Protein AF-A0A0U5GPT9-F1 (afdb_monomer_lite)

Sequence (480 aa):
MENLPDFLHPASKIPPTWAAVLAIIGFAVYRLLQIGRRDPRMPKGPPTVPILGNFHQIPSSGLYAKFRDWAAEYGPVFSLKFGPTNIIVLCDRKAVHALLDKKGAIYSIFSSKKQSMWIISRTRLCLTECRCLYRATVLLDDLLSNPGGFFNHVRRYTASSASVLAFGHRGPTFDSFWGHVVYDVMDRWTEAMEAGANPPVDEYPILKLIPKRFAYWKRRAIAAGEVFDTMWGKARRIVNERRASGIRRECITDNMLDEYNRKGWPMPQHAFNNLIGARYKSSVIDTRVDVSQNDQVTSWTHDTIRHFGRLDGAANVAGIAMGEGATTCETMTAESWDRMMDVNLKGVMLCMRAQLPHLPRPGGAIVNVSSTSGLRGLPHNAAYSASKFGVISLSESAAGEFGPLGVRINSLLPGPIDTAIFRDGEARGHFDSNALTKDTCLRRMGQAKEVAKVLCFLLSDDASYVTGAHWTVDGGYSAC

Organism: Aspergillus calidoustus (NCBI:txid454130)

InterPro domains:
  IPR001128 Cytochrome P450 [PF00067] (43-106)
  IPR002347 Short-chain dehydrogenase/reductase SDR [PF13561] (279-478)
  IPR002347 Short-chain dehydrogenase/reductase SDR [PR00080] (309-320)
  IPR002347 Short-chain dehydrogenase/reductase SDR [PR00080] (364-372)
  IPR002347 Short-chain dehydrogenase/reductase SDR [PR00080] (384-403)
  IPR002347 Short-chain dehydrogenase/reductase SDR [PR00081] (309-320)
  IPR002347 Short-chain dehydrogenase/reductase SDR [PR00081] (358-374)
  IPR002347 Short-chain dehydrogenase/reductase SDR [PR00081] (384-403)
  IPR002347 Short-chain dehydrogenase/reductase SDR [PR00081] (405-422)
  IPR002347 Short-chain dehydrogenase/reductase SDR [PR00081] (441-461)
  IPR020904 Short-chain dehydrogenase/reductase, conserved site [PS00061] (371-399)
  IPR036291 NAD(P)-binding domain superfamily [SSF51735] (281-479)
  IPR036396 Cytochrome P450 superfamily [G3DSA:1.10.630.10] (34-272)
  IPR036396 Cytochrome P450 superfamily [SSF48264] (43-264)

Structure (mmCIF, N/CA/C/O backbone):
data_AF-A0A0U5GPT9-F1
#
_entry.id   AF-A0A0U5GPT9-F1
#
loop_
_atom_site.group_PDB
_atom_site.id
_atom_site.type_symbol
_atom_site.label_atom_id
_atom_site.label_alt_id
_atom_site.label_comp_id
_atom_site.label_asym_id
_atom_site.label_entity_id
_atom_site.label_seq_id
_atom_site.pdbx_PDB_ins_code
_atom_site.Cartn_x
_atom_site.Cartn_y
_atom_site.Cartn_z
_atom_site.occupancy
_atom_site.B_iso_or_equiv
_atom_site.auth_seq_id
_atom_site.auth_comp_id
_atom_site.auth_asym_id
_atom_site.auth_atom_id
_atom_site.pdbx_PDB_model_num
ATOM 1 N N . MET A 1 1 ? -48.938 78.230 -57.110 1.00 40.09 1 MET A N 1
ATOM 2 C CA . MET A 1 1 ? -49.406 77.207 -58.064 1.00 40.09 1 MET A CA 1
ATOM 3 C C . MET A 1 1 ? -48.686 75.926 -57.690 1.00 40.09 1 MET A C 1
ATOM 5 O O . MET A 1 1 ? -47.478 75.870 -57.843 1.00 40.09 1 MET A O 1
ATOM 9 N N . GLU A 1 2 ? -49.277 75.173 -56.761 1.00 41.75 2 GLU A N 1
ATOM 10 C CA . GLU A 1 2 ? -50.167 74.017 -57.031 1.00 41.75 2 GLU A CA 1
ATOM 11 C C . GLU A 1 2 ? -49.326 72.744 -57.220 1.00 41.75 2 GLU A C 1
ATOM 13 O O . GLU A 1 2 ? -48.511 72.663 -58.126 1.00 41.75 2 GLU A O 1
ATOM 18 N N . ASN A 1 3 ? -49.291 71.887 -56.194 1.00 40.00 3 ASN A N 1
ATOM 19 C CA . ASN A 1 3 ? -50.099 70.660 -56.066 1.00 40.00 3 ASN A CA 1
ATOM 20 C C . ASN A 1 3 ? -49.558 69.509 -56.935 1.00 40.00 3 ASN A C 1
ATOM 22 O O . ASN A 1 3 ? -49.753 69.513 -58.141 1.00 40.00 3 ASN A O 1
ATOM 26 N N . LEU A 1 4 ? -48.951 68.480 -56.333 1.00 40.19 4 LEU A N 1
ATOM 27 C CA . LEU A 1 4 ? -49.621 67.221 -55.956 1.00 40.19 4 LEU A CA 1
ATOM 28 C C . LEU A 1 4 ? -48.607 66.234 -55.320 1.00 40.19 4 LEU A C 1
ATOM 30 O O . LEU A 1 4 ? -47.409 66.359 -55.566 1.00 40.19 4 LEU A O 1
ATOM 34 N N . PRO A 1 5 ? -49.060 65.286 -54.473 1.00 47.62 5 PRO A N 1
ATOM 35 C CA . PRO A 1 5 ? -48.209 64.456 -53.625 1.00 47.62 5 PRO A CA 1
ATOM 36 C C . PRO A 1 5 ? -47.924 63.076 -54.240 1.00 47.62 5 PRO A C 1
ATOM 38 O O . PRO A 1 5 ? -48.846 62.366 -54.641 1.00 47.62 5 PRO A O 1
ATOM 41 N N . ASP A 1 6 ? -46.660 62.653 -54.217 1.00 41.06 6 ASP A N 1
ATOM 42 C CA . ASP A 1 6 ? -46.269 61.279 -54.541 1.00 41.06 6 ASP A CA 1
ATOM 43 C C . ASP A 1 6 ? -46.538 60.342 -53.354 1.00 41.06 6 ASP A C 1
ATOM 45 O O . ASP A 1 6 ? -45.805 60.293 -52.362 1.00 41.06 6 ASP A O 1
ATOM 49 N N . PHE A 1 7 ? -47.609 59.559 -53.479 1.00 45.62 7 PHE A N 1
ATOM 50 C CA . PHE A 1 7 ? -47.872 58.363 -52.681 1.00 45.62 7 PHE A CA 1
ATOM 51 C C . PHE A 1 7 ? -46.963 57.214 -53.144 1.00 45.62 7 PHE A C 1
ATOM 53 O O . PHE A 1 7 ? -47.388 56.309 -53.856 1.00 45.62 7 PHE A O 1
ATOM 60 N N . LEU A 1 8 ? -45.713 57.209 -52.688 1.00 45.06 8 LEU A N 1
ATOM 61 C CA . LEU A 1 8 ? -44.893 55.998 -52.618 1.00 45.06 8 LEU A CA 1
ATOM 62 C C . LEU A 1 8 ? -44.145 55.996 -51.283 1.00 45.06 8 LEU A C 1
ATOM 64 O O . LEU A 1 8 ? -43.039 56.513 -51.167 1.00 45.06 8 LEU A O 1
ATOM 68 N N . HIS A 1 9 ? -44.762 55.408 -50.253 1.00 46.00 9 HIS A N 1
ATOM 69 C CA . HIS A 1 9 ? -44.060 55.056 -49.021 1.00 46.00 9 HIS A CA 1
ATOM 70 C C . HIS A 1 9 ? -42.995 53.991 -49.334 1.00 46.00 9 HIS A C 1
ATOM 72 O O . HIS A 1 9 ? -43.353 52.871 -49.709 1.00 46.00 9 HIS A O 1
ATOM 78 N N . PRO A 1 10 ? -41.695 54.273 -49.140 1.00 46.78 10 PRO A N 1
ATOM 79 C CA . PRO A 1 10 ? -40.687 53.231 -49.118 1.00 46.78 10 PRO A CA 1
ATOM 80 C C . PRO A 1 10 ? -40.814 52.462 -47.800 1.00 46.78 10 PRO A C 1
ATOM 82 O O . PRO A 1 10 ? -41.019 53.058 -46.740 1.00 46.78 10 PRO A O 1
ATOM 85 N N . ALA A 1 11 ? -40.695 51.135 -47.883 1.00 50.78 11 ALA A N 1
ATOM 86 C CA . ALA A 1 11 ? -40.734 50.195 -46.768 1.00 50.78 11 ALA A CA 1
ATOM 87 C C . ALA A 1 11 ? -40.092 50.764 -45.489 1.00 50.78 11 ALA A C 1
ATOM 89 O O . ALA A 1 11 ? -38.930 51.181 -45.486 1.00 50.78 11 ALA A O 1
ATOM 90 N N . SER A 1 12 ? -40.871 50.784 -44.405 1.00 56.69 12 SER A N 1
ATOM 91 C CA . SER A 1 12 ? -40.465 51.275 -43.092 1.00 56.69 12 SER A CA 1
ATOM 92 C C . SER A 1 12 ? -39.146 50.633 -42.661 1.00 56.69 12 SER A C 1
ATOM 94 O O . SER A 1 12 ? -39.087 49.438 -42.360 1.00 56.69 12 SER A O 1
ATOM 96 N N . LYS A 1 13 ? -38.082 51.438 -42.629 1.00 62.25 13 LYS A N 1
ATOM 97 C CA . LYS A 1 13 ? -36.787 51.059 -42.064 1.00 62.25 13 LYS A CA 1
ATOM 98 C C . LYS A 1 13 ? -37.000 50.729 -40.586 1.00 62.25 13 LYS A C 1
ATOM 100 O O . LYS A 1 13 ? -37.430 51.587 -39.819 1.00 62.25 13 LYS A O 1
ATOM 105 N N . ILE A 1 14 ? -36.729 49.482 -40.205 1.00 61.19 14 ILE A N 1
ATOM 106 C CA . ILE A 1 14 ? -36.789 49.022 -38.813 1.00 61.19 14 ILE A CA 1
ATOM 107 C C . ILE A 1 14 ? -35.917 49.968 -37.965 1.00 61.19 14 ILE A C 1
ATOM 109 O O . ILE A 1 14 ? -34.760 50.194 -38.333 1.00 61.19 14 ILE A O 1
ATOM 113 N N . PRO A 1 15 ? -36.430 50.537 -36.857 1.00 68.81 15 PRO A N 1
ATOM 114 C CA . PRO A 1 15 ? -35.651 51.433 -36.012 1.00 68.81 15 PRO A CA 1
ATOM 115 C C . PRO A 1 15 ? -34.369 50.738 -35.520 1.00 68.81 15 PRO A C 1
ATOM 117 O O . PRO A 1 15 ? -34.419 49.552 -35.180 1.00 68.81 15 PRO A O 1
ATOM 120 N N . PRO A 1 16 ? -33.225 51.438 -35.426 1.00 65.81 16 PRO A N 1
ATOM 121 C CA . PRO A 1 16 ? -31.938 50.832 -35.066 1.00 65.81 16 PRO A CA 1
ATOM 122 C C . PRO A 1 16 ? -31.955 50.122 -33.698 1.00 65.81 16 PRO A C 1
ATOM 124 O O . PRO A 1 16 ? -31.212 49.166 -33.485 1.00 65.81 16 PRO A O 1
ATOM 127 N N . THR A 1 17 ? -32.858 50.518 -32.798 1.00 69.75 17 THR A N 1
ATOM 128 C CA . THR A 1 17 ? -33.110 49.851 -31.511 1.00 69.75 17 THR A CA 1
ATOM 129 C C . THR A 1 17 ? -33.722 48.457 -31.675 1.00 69.75 17 THR A C 1
ATOM 131 O O . THR A 1 17 ? -33.280 47.513 -31.024 1.00 69.75 17 THR A O 1
ATOM 134 N N . TRP A 1 18 ? -34.678 48.285 -32.591 1.00 69.75 18 TRP A N 1
ATOM 135 C CA . TRP A 1 18 ? -35.274 46.984 -32.908 1.00 69.75 18 TRP A CA 1
ATOM 136 C C . TRP A 1 18 ? -34.312 46.083 -33.679 1.00 69.75 18 TRP A C 1
ATOM 138 O O . TRP A 1 18 ? -34.284 44.880 -33.434 1.00 69.75 18 TRP A O 1
ATOM 148 N N . ALA A 1 19 ? -33.466 46.651 -34.542 1.00 72.94 19 ALA A N 1
ATOM 149 C CA . ALA A 1 19 ? -32.399 45.901 -35.202 1.00 72.94 19 ALA A CA 1
ATOM 150 C C . ALA A 1 19 ? -31.386 45.334 -34.188 1.00 72.94 19 ALA A C 1
ATOM 152 O O . ALA A 1 19 ? -31.001 44.170 -34.292 1.00 72.94 19 ALA A O 1
ATOM 153 N N . ALA A 1 20 ? -31.013 46.110 -33.163 1.00 75.12 20 ALA A N 1
ATOM 154 C CA . ALA A 1 20 ? -30.137 45.648 -32.086 1.00 75.12 20 ALA A CA 1
ATOM 155 C C . ALA A 1 20 ? -30.795 44.561 -31.217 1.00 75.12 20 ALA A C 1
ATOM 157 O O . ALA A 1 20 ? -30.165 43.550 -30.915 1.00 75.12 20 ALA A O 1
ATOM 158 N N . VAL A 1 21 ? -32.076 44.717 -30.865 1.00 79.94 21 VAL A N 1
ATOM 159 C CA . VAL A 1 21 ? -32.828 43.699 -30.109 1.00 79.94 21 VAL A CA 1
ATOM 160 C C . VAL A 1 21 ? -32.967 42.402 -30.913 1.00 79.94 21 VAL A C 1
ATOM 162 O O . VAL A 1 21 ? -32.704 41.326 -30.380 1.00 79.94 21 VAL A O 1
ATOM 165 N N . LEU A 1 22 ? -33.296 42.480 -32.205 1.00 80.44 22 LEU A N 1
ATOM 166 C CA . LEU A 1 22 ? -33.366 41.313 -33.090 1.00 80.44 22 LEU A CA 1
ATOM 167 C C . LEU A 1 22 ? -31.997 40.650 -33.283 1.00 80.44 22 LEU A C 1
ATOM 169 O O . LEU A 1 22 ? -31.925 39.425 -33.326 1.00 80.44 22 LEU A O 1
ATOM 173 N N . ALA A 1 23 ? -30.908 41.423 -33.334 1.00 80.69 23 ALA A N 1
ATOM 174 C CA . ALA A 1 23 ? -29.551 40.885 -33.385 1.00 80.69 23 ALA A CA 1
ATOM 175 C C . ALA A 1 23 ? -29.160 40.173 -32.079 1.00 80.69 23 ALA A C 1
ATOM 177 O O . ALA A 1 23 ? -28.571 39.096 -32.128 1.00 80.69 23 ALA A O 1
ATOM 178 N N . ILE A 1 24 ? -29.530 40.720 -30.916 1.00 82.88 24 ILE A N 1
ATOM 179 C CA . ILE A 1 24 ? -29.289 40.091 -29.608 1.00 82.88 24 ILE A CA 1
ATOM 180 C C . ILE A 1 24 ? -30.111 38.807 -29.466 1.00 82.88 24 ILE A C 1
ATOM 182 O O . ILE A 1 24 ? -29.569 37.780 -29.060 1.00 82.88 24 ILE A O 1
ATOM 186 N N . ILE A 1 25 ? -31.393 38.828 -29.843 1.00 81.94 25 ILE A N 1
ATOM 187 C CA . ILE A 1 25 ? -32.256 37.639 -29.837 1.00 81.94 25 ILE A CA 1
ATOM 188 C C . ILE A 1 25 ? -31.725 36.600 -30.829 1.00 81.94 25 ILE A C 1
ATOM 190 O O . ILE A 1 25 ? -31.586 35.433 -30.475 1.00 81.94 25 ILE A O 1
ATOM 194 N N . GLY A 1 26 ? -31.351 37.015 -32.040 1.00 82.25 26 GLY A N 1
ATOM 195 C CA . GLY A 1 26 ? -30.749 36.147 -33.050 1.00 82.25 26 GLY A CA 1
ATOM 196 C C . GLY A 1 26 ? -29.436 35.523 -32.575 1.00 82.25 26 GLY A C 1
ATOM 197 O O . GLY A 1 26 ? -29.229 34.322 -32.741 1.00 82.25 26 GLY A O 1
ATOM 198 N N . PHE A 1 27 ? -28.581 36.296 -31.902 1.00 82.25 27 PHE A N 1
ATOM 199 C CA . PHE A 1 27 ? -27.347 35.799 -31.297 1.00 82.25 27 PHE A CA 1
ATOM 200 C C . PHE A 1 27 ? -27.624 34.842 -30.131 1.00 82.25 27 PHE A C 1
ATOM 202 O O . PHE A 1 27 ? -26.977 33.801 -30.032 1.00 82.25 27 PHE A O 1
ATOM 209 N N . ALA A 1 28 ? -28.607 35.135 -29.278 1.00 77.56 28 ALA A N 1
ATOM 210 C CA . ALA A 1 28 ? -29.014 34.255 -28.186 1.00 77.56 28 ALA A CA 1
ATOM 211 C C . ALA A 1 28 ? -29.571 32.922 -28.711 1.00 77.56 28 ALA A C 1
ATOM 213 O O . ALA A 1 28 ? -29.158 31.861 -28.244 1.00 77.56 28 ALA A O 1
ATOM 214 N N . VAL A 1 29 ? -30.430 32.955 -29.735 1.00 80.50 29 VAL A N 1
ATOM 215 C CA . VAL A 1 29 ? -30.954 31.761 -30.418 1.00 80.50 29 VAL A CA 1
ATOM 216 C C . VAL A 1 29 ? -29.821 30.983 -31.087 1.00 80.50 29 VAL A C 1
ATOM 218 O O . VAL A 1 29 ? -29.723 29.771 -30.907 1.00 80.50 29 VAL A O 1
ATOM 221 N N . TYR A 1 30 ? -28.904 31.660 -31.783 1.00 81.62 30 TYR A N 1
ATOM 222 C CA . TYR A 1 30 ? -27.719 31.030 -32.365 1.00 81.62 30 TYR A CA 1
ATOM 223 C C . TYR A 1 30 ? -26.865 30.334 -31.296 1.00 81.62 30 TYR A C 1
ATOM 225 O O . TYR A 1 30 ? -26.497 29.171 -31.456 1.00 81.62 30 TYR A O 1
ATOM 233 N N . ARG A 1 31 ? -26.590 31.003 -30.170 1.00 77.94 31 ARG A N 1
ATOM 234 C CA . ARG A 1 31 ? -25.830 30.427 -29.051 1.00 77.94 31 ARG A CA 1
ATOM 235 C C . ARG A 1 31 ? -26.550 29.239 -28.421 1.00 77.94 31 ARG A C 1
ATOM 237 O O . ARG A 1 31 ? -25.888 28.245 -28.141 1.00 77.94 31 ARG A O 1
ATOM 244 N N . LEU A 1 32 ? -27.872 29.300 -28.255 1.00 76.19 32 LEU A N 1
ATOM 245 C CA . LEU A 1 32 ? -28.686 28.193 -27.742 1.00 76.19 32 LEU A CA 1
ATOM 246 C C . LEU A 1 32 ? -28.641 26.971 -28.671 1.00 76.19 32 LEU A C 1
ATOM 248 O O . LEU A 1 32 ? -28.425 25.850 -28.209 1.00 76.19 32 LEU A O 1
ATOM 252 N N . LEU A 1 33 ? -28.757 27.176 -29.985 1.00 77.69 33 LEU A N 1
ATOM 253 C CA . LEU A 1 33 ? -28.683 26.097 -30.976 1.00 77.69 33 LEU A CA 1
ATOM 254 C C . LEU A 1 33 ? -27.289 25.449 -31.047 1.00 77.69 33 LEU A C 1
ATOM 256 O O . LEU A 1 33 ? -27.174 24.273 -31.396 1.00 77.69 33 LEU A O 1
ATOM 260 N N . GLN A 1 34 ? -26.236 26.180 -30.671 1.00 76.19 34 GLN A N 1
ATOM 261 C CA . GLN A 1 34 ? -24.855 25.685 -30.638 1.00 76.19 34 GLN A CA 1
ATOM 262 C C . GLN A 1 34 ? -24.526 24.841 -29.393 1.00 76.19 34 GLN A C 1
ATOM 264 O O . GLN A 1 34 ? -23.543 24.106 -29.420 1.00 76.19 34 GLN A O 1
ATOM 269 N N . ILE A 1 35 ? -25.341 24.873 -28.328 1.00 78.38 35 ILE A N 1
ATOM 270 C CA . ILE A 1 35 ? -25.082 24.118 -27.082 1.00 78.38 35 ILE A CA 1
ATOM 271 C C . ILE A 1 35 ? -24.955 22.613 -27.348 1.00 78.38 35 ILE A C 1
ATOM 273 O O . ILE A 1 35 ? -24.024 21.972 -26.867 1.00 78.38 35 ILE A O 1
ATOM 277 N N . GLY A 1 36 ? -25.870 22.062 -28.148 1.00 72.69 36 GLY A N 1
ATOM 278 C CA . GLY A 1 36 ? -25.929 20.631 -28.458 1.00 72.69 36 GLY A CA 1
ATOM 279 C C . GLY A 1 36 ? -25.005 20.179 -29.592 1.00 72.69 36 GLY A C 1
ATOM 280 O O . GLY A 1 36 ? -25.026 19.000 -29.934 1.00 72.69 36 GLY A O 1
ATOM 281 N N . ARG A 1 37 ? -24.213 21.075 -30.203 1.00 80.69 37 ARG A N 1
ATOM 282 C CA . ARG A 1 37 ? -23.308 20.716 -31.305 1.00 80.69 37 ARG A CA 1
ATOM 283 C C . ARG A 1 37 ? -22.005 20.110 -30.783 1.00 80.69 37 ARG A C 1
ATOM 285 O O . ARG A 1 37 ? -21.409 20.596 -29.822 1.00 80.69 37 ARG A O 1
ATOM 292 N N . ARG A 1 38 ? -21.557 19.036 -31.436 1.00 81.88 38 ARG A N 1
ATOM 293 C CA . ARG A 1 38 ? -20.264 18.396 -31.162 1.00 81.88 38 ARG A CA 1
ATOM 294 C C . ARG A 1 38 ? -19.120 19.248 -31.724 1.00 81.88 38 ARG A C 1
ATOM 296 O O . ARG A 1 38 ? -19.195 19.703 -32.862 1.00 81.88 38 ARG A O 1
ATOM 303 N N . ASP A 1 39 ? -18.059 19.418 -30.937 1.00 81.06 39 ASP A N 1
ATOM 304 C CA . ASP A 1 39 ? -16.825 20.066 -31.395 1.00 81.06 39 ASP A CA 1
ATOM 305 C C . ASP A 1 39 ? -16.119 19.189 -32.454 1.00 81.06 39 ASP A C 1
ATOM 307 O O . ASP A 1 39 ? -15.965 17.985 -32.221 1.00 81.06 39 ASP A O 1
ATOM 311 N N . PRO A 1 40 ? -15.662 19.750 -33.589 1.00 78.75 40 PRO A N 1
ATOM 312 C CA . PRO A 1 40 ? -14.975 18.997 -34.641 1.00 78.75 40 PRO A CA 1
ATOM 313 C C . PRO A 1 40 ? -13.719 18.234 -34.196 1.00 78.75 40 PRO A C 1
ATOM 315 O O . PRO A 1 40 ? -13.331 17.276 -34.857 1.00 78.75 40 PRO A O 1
ATOM 318 N N . ARG A 1 41 ? -13.068 18.637 -33.095 1.00 81.06 41 ARG A N 1
ATOM 319 C CA . ARG A 1 41 ? -11.854 17.984 -32.566 1.00 81.06 41 ARG A CA 1
ATOM 320 C C . ARG A 1 41 ? -12.153 16.726 -31.747 1.00 81.06 41 ARG A C 1
ATOM 322 O O . ARG A 1 41 ? -11.228 16.014 -31.363 1.00 81.06 41 ARG A O 1
ATOM 329 N N . MET A 1 42 ? -13.420 16.473 -31.427 1.00 82.19 42 MET A N 1
ATOM 330 C CA . MET A 1 42 ? -13.829 15.316 -30.634 1.00 82.19 42 MET A CA 1
ATOM 331 C C . MET A 1 42 ? -13.894 14.045 -31.493 1.00 82.19 42 MET A C 1
ATOM 333 O O . MET A 1 42 ? -14.158 14.127 -32.694 1.00 82.19 42 MET A O 1
ATOM 337 N N . PRO A 1 43 ? -13.728 12.852 -30.886 1.00 82.00 43 PRO A N 1
ATOM 338 C CA . PRO A 1 43 ? -13.968 11.584 -31.569 1.00 82.00 43 PRO A CA 1
ATOM 339 C C . PRO A 1 43 ? -15.342 11.550 -32.245 1.00 82.00 43 PRO A C 1
ATOM 341 O O . PRO A 1 43 ? -16.304 12.143 -31.740 1.00 82.00 43 PRO A O 1
ATOM 344 N N . LYS A 1 44 ? -15.445 10.832 -33.370 1.00 86.12 44 LYS A N 1
ATOM 345 C CA . LYS A 1 44 ? -16.706 10.660 -34.106 1.00 86.12 44 LYS A CA 1
ATOM 346 C C . LYS A 1 44 ? -17.787 10.054 -33.201 1.00 86.12 44 LYS A C 1
ATOM 348 O O . LYS A 1 44 ? -17.501 9.499 -32.144 1.00 86.12 44 LYS A O 1
ATOM 353 N N . GLY A 1 45 ? -19.044 10.200 -33.591 1.00 87.94 45 GLY A N 1
ATOM 354 C CA . GLY A 1 45 ? -20.161 9.641 -32.840 1.00 87.94 45 GLY A CA 1
ATOM 355 C C . GLY A 1 45 ? -21.503 9.962 -33.490 1.00 87.94 45 GLY A C 1
ATOM 356 O O . GLY A 1 45 ? -21.541 10.691 -34.488 1.00 87.94 45 GLY A O 1
ATOM 357 N N . PRO A 1 46 ? -22.609 9.511 -32.887 1.00 87.69 46 PRO A N 1
ATOM 358 C CA . PRO A 1 46 ? -23.943 9.660 -33.456 1.00 87.69 46 PRO A CA 1
ATOM 359 C C . PRO A 1 46 ? -24.339 11.128 -33.684 1.00 87.69 46 PRO A C 1
ATOM 361 O O . PRO A 1 46 ? -23.869 12.010 -32.950 1.00 87.69 46 PRO A O 1
ATOM 364 N N . PRO A 1 47 ? -25.205 11.423 -34.669 1.00 85.31 47 PRO A N 1
ATOM 365 C CA . PRO A 1 47 ? -25.603 12.788 -35.004 1.00 85.31 47 PRO A CA 1
ATOM 366 C C . PRO A 1 47 ? -26.315 13.468 -33.829 1.00 85.31 47 PRO A C 1
ATOM 368 O O . PRO A 1 47 ? -27.116 12.854 -33.126 1.00 85.31 47 PRO A O 1
ATOM 371 N N . THR A 1 48 ? -26.004 14.743 -33.601 1.00 85.38 48 THR A N 1
ATOM 372 C CA . THR A 1 48 ? -26.546 15.545 -32.495 1.00 85.38 48 THR A CA 1
ATOM 373 C C . THR A 1 48 ? -27.694 16.429 -32.965 1.00 85.38 48 THR A C 1
ATOM 375 O O . THR A 1 48 ? -27.567 17.070 -34.009 1.00 85.38 48 THR A O 1
ATOM 378 N N . VAL A 1 49 ? -28.755 16.558 -32.166 1.00 83.94 49 VAL A N 1
ATOM 379 C CA . VAL A 1 49 ? -29.786 17.586 -32.393 1.00 83.94 49 VAL A CA 1
ATOM 380 C C . VAL A 1 49 ? -29.461 18.869 -31.615 1.00 83.94 49 VAL A C 1
ATOM 382 O O . VAL A 1 49 ? -28.830 18.789 -30.553 1.00 83.94 49 VAL A O 1
ATOM 385 N N . PRO A 1 50 ? -29.876 20.056 -32.103 1.00 77.94 50 PRO A N 1
ATOM 386 C CA . PRO A 1 50 ? -29.689 21.310 -31.379 1.00 77.94 50 PRO A CA 1
ATOM 387 C C . PRO A 1 50 ? -30.239 21.230 -29.951 1.00 77.94 50 PRO A C 1
ATOM 389 O O . PRO A 1 50 ? -31.251 20.573 -29.706 1.00 77.94 50 PRO A O 1
ATOM 392 N N . ILE A 1 51 ? -29.570 21.909 -29.017 1.00 73.44 51 ILE A N 1
ATOM 393 C CA . ILE A 1 51 ? -29.906 21.983 -27.582 1.00 73.44 51 ILE A CA 1
ATOM 394 C C . ILE A 1 51 ? -29.734 20.654 -26.817 1.00 73.44 51 ILE A C 1
ATOM 396 O O . ILE A 1 51 ? -29.037 20.648 -25.810 1.00 73.44 51 ILE A O 1
ATOM 400 N N . LEU A 1 52 ? -30.303 19.532 -27.271 1.00 73.94 52 LEU A N 1
ATOM 401 C CA . LEU A 1 52 ? -30.297 18.256 -26.529 1.00 73.94 52 LEU A CA 1
ATOM 402 C C . LEU A 1 52 ? -29.064 17.376 -26.801 1.00 73.94 52 LEU A C 1
ATOM 404 O O . LEU A 1 52 ? -28.682 16.567 -25.951 1.00 73.94 52 LEU A O 1
ATOM 408 N N . GLY A 1 53 ? -28.442 17.495 -27.976 1.00 83.69 53 GLY A N 1
ATOM 409 C CA . GLY A 1 53 ? -27.347 16.619 -28.396 1.00 83.69 53 GLY A CA 1
ATOM 410 C C . GLY A 1 53 ? -27.828 15.199 -28.726 1.00 83.69 53 GLY A C 1
ATOM 411 O O . GLY A 1 53 ? -28.731 15.010 -29.536 1.00 83.69 53 GLY A O 1
ATOM 412 N N . ASN A 1 54 ? -27.228 14.181 -28.112 1.00 84.31 54 ASN A N 1
ATOM 413 C CA . ASN A 1 54 ? -27.533 12.757 -28.287 1.00 84.31 54 ASN A CA 1
ATOM 414 C C . ASN A 1 54 ? -28.543 12.209 -27.267 1.00 84.31 54 ASN A C 1
ATOM 416 O O . ASN A 1 54 ? -28.833 11.017 -27.289 1.00 84.31 54 ASN A O 1
ATOM 420 N N . PHE A 1 55 ? -29.091 13.050 -26.383 1.00 74.31 55 PHE A N 1
ATOM 421 C CA . PHE A 1 55 ? -29.962 12.595 -25.292 1.00 74.31 55 PHE A CA 1
ATOM 422 C C . PHE A 1 55 ? -31.182 11.791 -25.776 1.00 74.31 55 PHE A C 1
ATOM 424 O O . PHE A 1 55 ? -31.516 10.759 -25.209 1.00 74.31 55 PHE A O 1
ATOM 431 N N . HIS A 1 56 ? -31.789 12.211 -26.888 1.00 79.62 56 HIS A N 1
ATOM 432 C CA . HIS A 1 56 ? -32.941 11.547 -27.508 1.00 79.62 56 HIS A CA 1
ATOM 433 C C . HIS A 1 56 ? -32.666 10.122 -28.027 1.00 79.62 56 HIS A C 1
ATOM 435 O O . HIS A 1 56 ? -33.607 9.407 -28.351 1.00 79.62 56 HIS A O 1
ATOM 441 N N . GLN A 1 57 ? -31.400 9.709 -28.134 1.00 80.75 57 GLN A N 1
ATOM 442 C CA . GLN A 1 57 ? -31.008 8.395 -28.658 1.00 80.75 57 GLN A CA 1
ATOM 443 C C . GLN A 1 57 ? -30.631 7.405 -27.549 1.00 80.75 57 GLN A C 1
ATOM 445 O O . GLN A 1 57 ? -30.232 6.279 -27.848 1.00 80.75 57 GLN A O 1
ATOM 450 N N . ILE A 1 58 ? -30.726 7.820 -26.281 1.00 78.88 58 ILE A N 1
ATOM 451 C CA . ILE A 1 58 ? -30.430 6.985 -25.117 1.00 78.88 58 ILE A CA 1
ATOM 452 C C . ILE A 1 58 ? -31.686 6.183 -24.759 1.00 78.88 58 ILE A C 1
ATOM 454 O O . ILE A 1 58 ? -32.681 6.778 -24.340 1.00 78.88 58 ILE A O 1
ATOM 458 N N . PRO A 1 59 ? -31.677 4.848 -24.927 1.00 75.12 59 PRO A N 1
ATOM 459 C CA . PRO A 1 59 ? -32.818 4.029 -24.554 1.00 75.12 59 PRO A CA 1
ATOM 460 C C . PRO A 1 59 ? -32.964 3.965 -23.028 1.00 75.12 59 PRO A C 1
ATOM 462 O O . PRO A 1 59 ? -31.982 4.036 -22.288 1.00 75.12 59 PRO A O 1
ATOM 465 N N . SER A 1 60 ? -34.199 3.789 -22.556 1.00 64.06 60 SER A N 1
ATOM 466 C CA . SER A 1 60 ? -34.511 3.615 -21.131 1.00 64.06 60 SER A CA 1
ATOM 467 C C . SER A 1 60 ? -34.034 2.272 -20.561 1.00 64.06 60 SER A C 1
ATOM 469 O O . SER A 1 60 ? -33.911 2.138 -19.348 1.00 64.06 60 SER A O 1
ATOM 471 N N . SER A 1 61 ? -33.747 1.286 -21.416 1.00 63.06 61 SER A N 1
ATOM 472 C CA . SER A 1 61 ? -33.168 -0.012 -21.058 1.00 63.06 61 SER A CA 1
ATOM 473 C C . SER A 1 61 ? -32.210 -0.500 -22.154 1.00 63.06 61 SER A C 1
ATOM 475 O O . SER A 1 61 ? -32.286 -0.073 -23.304 1.00 63.06 61 SER A O 1
ATOM 477 N N . GLY A 1 62 ? -31.261 -1.378 -21.811 1.00 70.25 62 GLY A N 1
ATOM 478 C CA . GLY A 1 62 ? -30.361 -1.979 -22.807 1.00 70.25 62 GLY A CA 1
ATOM 479 C C . GLY A 1 62 ? -29.305 -1.031 -23.391 1.00 70.25 62 GLY A C 1
ATOM 480 O O . GLY A 1 62 ? -28.794 -1.277 -24.483 1.00 70.25 62 GLY A O 1
ATOM 481 N N . LEU A 1 63 ? -28.931 0.029 -22.665 1.00 75.06 63 LEU A N 1
ATOM 482 C CA . LEU A 1 63 ? -27.938 1.021 -23.101 1.00 75.06 63 LEU A CA 1
ATOM 483 C C . LEU A 1 63 ? -26.605 0.396 -23.551 1.00 75.06 63 LEU A C 1
ATOM 485 O O . LEU A 1 63 ? -25.986 0.864 -24.503 1.00 75.06 63 LEU A O 1
ATOM 489 N N . TYR A 1 64 ? -26.196 -0.702 -22.913 1.00 72.19 64 TYR A N 1
ATOM 490 C CA . TYR A 1 64 ? -24.978 -1.432 -23.263 1.00 72.19 64 TYR A CA 1
ATOM 491 C C . TYR A 1 64 ? -25.009 -1.998 -24.692 1.00 72.19 64 TYR A C 1
ATOM 493 O O . TYR A 1 64 ? -24.014 -1.920 -25.411 1.00 72.19 64 TYR A O 1
ATOM 501 N N . ALA A 1 65 ? -26.159 -2.519 -25.134 1.00 78.94 65 ALA A N 1
ATOM 502 C CA . ALA A 1 65 ? -26.323 -3.002 -26.503 1.00 78.94 65 ALA A CA 1
ATOM 503 C C . ALA A 1 65 ? -26.177 -1.845 -27.501 1.00 78.94 65 ALA A C 1
ATOM 505 O O . ALA A 1 65 ? -25.445 -1.962 -28.478 1.00 78.94 65 ALA A O 1
ATOM 506 N N . LYS A 1 66 ? -26.765 -0.684 -27.184 1.00 80.31 66 LYS A N 1
ATOM 507 C CA . LYS A 1 66 ? -26.657 0.516 -28.019 1.00 80.31 66 LYS A CA 1
ATOM 508 C C . LYS A 1 66 ? -25.223 1.048 -28.113 1.00 80.31 66 LYS A C 1
ATOM 510 O O . LYS A 1 66 ? -24.796 1.471 -29.183 1.00 80.31 66 LYS A O 1
ATOM 515 N N . PHE A 1 67 ? -24.461 0.999 -27.019 1.00 83.94 67 PHE A N 1
ATOM 516 C CA . PHE A 1 67 ? -23.040 1.360 -27.027 1.00 83.94 67 PHE A CA 1
ATOM 517 C C . PHE A 1 67 ? -22.201 0.417 -27.879 1.00 83.94 67 PHE A C 1
ATOM 519 O O . PHE A 1 67 ? -21.305 0.886 -28.574 1.00 83.94 67 PHE A O 1
ATOM 526 N N . ARG A 1 68 ? -22.507 -0.882 -27.873 1.00 81.50 68 ARG A N 1
ATOM 527 C CA . ARG A 1 68 ? -21.852 -1.849 -28.757 1.00 81.50 68 ARG A CA 1
ATOM 528 C C . ARG A 1 68 ? -22.131 -1.539 -30.229 1.00 81.50 68 ARG A C 1
ATOM 530 O O . ARG A 1 68 ? -21.196 -1.549 -31.023 1.00 81.50 68 ARG A O 1
ATOM 537 N N . ASP A 1 69 ? -23.376 -1.221 -30.577 1.00 85.88 69 ASP A N 1
ATOM 538 C CA . ASP A 1 69 ? -23.751 -0.885 -31.956 1.00 85.88 69 ASP A CA 1
ATOM 539 C C . ASP A 1 69 ? -23.029 0.391 -32.429 1.00 85.88 69 ASP A C 1
ATOM 541 O O . ASP A 1 69 ? -22.427 0.416 -33.501 1.00 85.88 69 ASP A O 1
ATOM 545 N N . TRP A 1 70 ? -22.983 1.433 -31.591 1.00 87.81 70 TRP A N 1
ATOM 546 C CA . TRP A 1 70 ? -22.226 2.653 -31.892 1.00 87.81 70 TRP A CA 1
ATOM 547 C C . TRP A 1 70 ? -20.713 2.450 -31.907 1.00 87.81 70 TRP A C 1
ATOM 549 O O . TRP A 1 70 ? -20.027 3.112 -32.681 1.00 87.81 70 TRP A O 1
ATOM 559 N N . ALA A 1 71 ? -20.180 1.540 -31.094 1.00 84.88 71 ALA A N 1
ATOM 560 C CA . ALA A 1 71 ? -18.767 1.190 -31.145 1.00 84.88 71 ALA A CA 1
ATOM 561 C C . ALA A 1 71 ? -18.401 0.490 -32.462 1.00 84.88 71 ALA A C 1
ATOM 563 O O . ALA A 1 71 ? -17.310 0.708 -32.984 1.00 84.88 71 ALA A O 1
ATOM 564 N N . ALA A 1 72 ? -19.311 -0.320 -33.014 1.00 85.25 72 ALA A N 1
ATOM 565 C CA . ALA A 1 72 ? -19.126 -0.941 -34.322 1.00 85.25 72 ALA A CA 1
ATOM 566 C C . ALA A 1 72 ? -19.154 0.094 -35.462 1.00 85.25 72 ALA A C 1
ATOM 568 O O . ALA A 1 72 ? -18.385 -0.024 -36.411 1.00 85.25 72 ALA A O 1
ATOM 569 N N . GLU A 1 73 ? -19.997 1.125 -35.355 1.00 88.94 73 GLU A N 1
ATOM 570 C CA . GLU A 1 73 ? -20.174 2.150 -36.394 1.00 88.94 73 GLU A CA 1
ATOM 571 C C . GLU A 1 73 ? -19.118 3.271 -36.344 1.00 88.94 73 GLU A C 1
ATOM 573 O O . GLU A 1 73 ? -18.553 3.658 -37.366 1.00 88.94 73 GLU A O 1
ATOM 578 N N . TYR A 1 74 ? -18.832 3.808 -35.155 1.00 86.19 74 TYR A N 1
ATOM 579 C CA . TYR A 1 74 ? -17.969 4.984 -34.967 1.00 86.19 74 TYR A CA 1
ATOM 580 C C . TYR A 1 74 ? -16.575 4.644 -34.434 1.00 86.19 74 TYR A C 1
ATOM 582 O O . TYR A 1 74 ? -15.714 5.525 -34.354 1.00 86.19 74 TYR A O 1
ATOM 590 N N . GLY A 1 75 ? -16.343 3.374 -34.104 1.00 83.88 75 GLY A N 1
ATOM 591 C CA . GLY A 1 75 ? -15.090 2.865 -33.571 1.00 83.88 75 GLY A CA 1
ATOM 592 C C . GLY A 1 75 ? -15.073 2.730 -32.041 1.00 83.88 75 GLY A C 1
ATOM 593 O O . GLY A 1 75 ? -16.000 3.138 -31.340 1.00 83.88 75 GLY A O 1
ATOM 594 N N . PRO A 1 76 ? -13.980 2.173 -31.490 1.00 78.62 76 PRO A N 1
ATOM 595 C CA . PRO A 1 76 ? -13.866 1.801 -30.074 1.00 78.62 76 PRO A CA 1
ATOM 596 C C . PRO A 1 76 ? -13.881 2.986 -29.093 1.00 78.62 76 PRO A C 1
ATOM 598 O O . PRO A 1 76 ? -14.058 2.790 -27.887 1.00 78.62 76 PRO A O 1
ATOM 601 N N . VAL A 1 77 ? -13.677 4.203 -29.604 1.00 83.38 77 VAL A N 1
ATOM 602 C CA . VAL A 1 77 ? -13.732 5.474 -28.877 1.00 83.38 77 VAL A CA 1
ATOM 603 C C . VAL A 1 77 ? -14.656 6.400 -29.653 1.00 83.38 77 VAL A C 1
ATOM 605 O O . VAL A 1 77 ? -14.311 6.834 -30.750 1.00 83.38 77 VAL A O 1
ATOM 608 N N . PHE A 1 78 ? -15.801 6.743 -29.072 1.00 86.25 78 PHE A N 1
ATOM 609 C CA . PHE A 1 78 ? -16.751 7.666 -29.689 1.00 86.25 78 PHE A CA 1
ATOM 610 C C . PHE A 1 78 ? -17.252 8.694 -28.677 1.00 86.25 78 PHE A C 1
ATOM 612 O O . PHE A 1 78 ? -17.151 8.496 -27.465 1.00 86.25 78 PHE A O 1
ATOM 619 N N . SER A 1 79 ? -17.761 9.828 -29.159 1.00 86.31 79 SER A N 1
ATOM 620 C CA . SER A 1 79 ? -18.253 10.898 -28.285 1.00 86.31 79 SER A CA 1
ATOM 621 C C . SER A 1 79 ? -19.770 11.064 -28.339 1.00 86.31 79 SER A C 1
ATOM 623 O O . SER A 1 79 ? -20.396 10.964 -29.394 1.00 86.31 79 SER A O 1
ATOM 625 N N . LEU A 1 80 ? -20.364 11.371 -27.192 1.00 84.06 80 LEU A N 1
ATOM 626 C CA . LEU A 1 80 ? -21.764 11.739 -27.017 1.00 84.06 80 LEU A CA 1
ATOM 627 C C . LEU A 1 80 ? -21.846 13.163 -26.463 1.00 84.06 80 LEU A C 1
ATOM 629 O O . LEU A 1 80 ? -20.972 13.614 -25.722 1.00 84.06 80 LEU A O 1
ATOM 633 N N . LYS A 1 81 ? -22.904 13.881 -26.820 1.00 80.38 81 LYS A N 1
ATOM 634 C CA . LYS A 1 81 ? -23.174 15.244 -26.363 1.00 80.38 81 LYS A CA 1
ATOM 635 C C . LYS A 1 81 ? -24.479 15.257 -25.578 1.00 80.38 81 LYS A C 1
ATOM 637 O O . LYS A 1 81 ? -25.504 14.873 -26.129 1.00 80.38 81 LYS A O 1
ATOM 642 N N . PHE A 1 82 ? -24.475 15.706 -24.329 1.00 77.50 82 PHE A N 1
ATOM 643 C CA . PHE A 1 82 ? -25.700 15.907 -23.547 1.00 77.50 82 PHE A CA 1
ATOM 644 C C . PHE A 1 82 ? -25.792 17.369 -23.139 1.00 77.50 82 PHE A C 1
ATOM 646 O O . PHE A 1 82 ? -25.133 17.805 -22.197 1.00 77.50 82 PHE A O 1
ATOM 653 N N . GLY A 1 83 ? -26.575 18.142 -23.893 1.00 74.88 83 GLY A N 1
ATOM 654 C CA . GLY A 1 83 ? -26.587 19.595 -23.741 1.00 74.88 83 GLY A CA 1
ATOM 655 C C . GLY A 1 83 ? -25.170 20.166 -23.857 1.00 74.88 83 GLY A C 1
ATOM 656 O O . GLY A 1 83 ? -24.494 19.871 -24.844 1.00 74.88 83 GLY A O 1
ATOM 657 N N . PRO A 1 84 ? -24.677 20.937 -22.870 1.00 70.25 84 PRO A N 1
ATOM 658 C CA . PRO A 1 84 ? -23.321 21.478 -22.906 1.00 70.25 84 PRO A CA 1
ATOM 659 C C . PRO A 1 84 ? -22.234 20.412 -22.674 1.00 70.25 84 PRO A C 1
ATOM 661 O O . PRO A 1 84 ? -21.088 20.613 -23.086 1.00 70.25 84 PRO A O 1
ATOM 664 N N . THR A 1 85 ? -22.564 19.269 -22.071 1.00 71.00 85 THR A N 1
ATOM 665 C CA . THR A 1 85 ? -21.590 18.280 -21.592 1.00 71.00 85 THR A CA 1
ATOM 666 C C . THR A 1 85 ? -21.120 17.345 -22.702 1.00 71.00 85 THR A C 1
ATOM 668 O O . THR A 1 85 ? -21.919 16.800 -23.465 1.00 71.00 85 THR A O 1
ATOM 671 N N . ASN A 1 86 ? -19.804 17.136 -22.778 1.00 77.44 86 ASN A N 1
ATOM 672 C CA . ASN A 1 86 ? -19.174 16.161 -23.666 1.00 77.44 86 ASN A CA 1
ATOM 673 C C . ASN A 1 86 ? -18.905 14.865 -22.900 1.00 77.44 86 ASN A C 1
ATOM 675 O O . ASN A 1 86 ? -18.246 14.889 -21.863 1.00 77.44 86 ASN A O 1
ATOM 679 N N . ILE A 1 87 ? -19.342 13.737 -23.445 1.00 77.88 87 ILE A N 1
ATOM 680 C CA . ILE A 1 87 ? -19.056 12.404 -22.920 1.00 77.88 87 ILE A CA 1
ATOM 681 C C . ILE A 1 87 ? -18.226 11.649 -23.950 1.00 77.88 87 ILE A C 1
ATOM 683 O O . ILE A 1 87 ? -18.521 11.682 -25.140 1.00 77.88 87 ILE A O 1
ATOM 687 N N . ILE A 1 88 ? -17.180 10.968 -23.495 1.00 81.00 88 ILE A N 1
ATOM 688 C CA . ILE A 1 88 ? -16.382 10.063 -24.324 1.00 81.00 88 ILE A CA 1
ATOM 689 C C . ILE A 1 88 ? -16.654 8.651 -23.826 1.00 81.00 88 ILE A C 1
ATOM 691 O O . ILE A 1 88 ? -16.446 8.359 -22.650 1.00 81.00 88 ILE A O 1
ATOM 695 N N . VAL A 1 89 ? -17.130 7.793 -24.719 1.00 80.00 89 VAL A N 1
ATOM 696 C CA . VAL A 1 89 ? -17.418 6.391 -24.432 1.00 80.00 89 VAL A CA 1
ATOM 697 C C . VAL A 1 89 ? -16.266 5.549 -24.968 1.00 80.00 89 VAL A C 1
ATOM 699 O O . VAL A 1 89 ? -15.891 5.660 -26.136 1.00 80.00 89 VAL A O 1
ATOM 702 N N . LEU A 1 90 ? -15.695 4.719 -24.096 1.00 80.44 90 LEU A N 1
ATOM 703 C CA . LEU A 1 90 ? -14.623 3.782 -24.420 1.00 80.44 90 LEU A CA 1
ATOM 704 C C . LEU A 1 90 ? -15.176 2.362 -24.341 1.00 80.44 90 LEU A C 1
ATOM 706 O O . LEU A 1 90 ? -15.502 1.893 -23.253 1.00 80.44 90 LEU A O 1
ATOM 710 N N . CYS A 1 91 ? -15.280 1.686 -25.481 1.00 76.19 91 CYS A N 1
ATOM 711 C CA . CYS A 1 91 ? -15.789 0.312 -25.552 1.00 76.19 91 CYS A CA 1
ATOM 712 C C . CYS A 1 91 ? -14.681 -0.737 -25.723 1.00 76.19 91 CYS A C 1
ATOM 714 O O . CYS A 1 91 ? -14.962 -1.931 -25.683 1.00 76.19 91 CYS A O 1
ATOM 716 N N . ASP A 1 92 ? -13.425 -0.313 -25.888 1.00 78.25 92 ASP A N 1
ATOM 717 C CA . ASP A 1 92 ? -12.284 -1.215 -26.044 1.00 78.25 92 ASP A CA 1
ATOM 718 C C . ASP A 1 92 ? -11.457 -1.356 -24.759 1.00 78.25 92 ASP A C 1
ATOM 720 O O . ASP A 1 92 ? -11.052 -0.374 -24.132 1.00 78.25 92 ASP A O 1
ATOM 724 N N . ARG A 1 93 ? -11.144 -2.605 -24.396 1.00 73.31 93 ARG A N 1
ATOM 725 C CA . ARG A 1 93 ? -10.384 -2.938 -23.185 1.00 73.31 93 ARG A CA 1
ATOM 726 C C . ARG A 1 93 ? -8.971 -2.356 -23.213 1.00 73.31 93 ARG A C 1
ATOM 728 O O . ARG A 1 93 ? -8.487 -1.956 -22.156 1.00 73.31 93 ARG A O 1
ATOM 735 N N . LYS A 1 94 ? -8.306 -2.291 -24.375 1.00 71.31 94 LYS A N 1
ATOM 736 C CA . LYS A 1 94 ? -6.947 -1.727 -24.476 1.00 71.31 94 LYS A CA 1
ATOM 737 C C . LYS A 1 94 ? -6.979 -0.209 -24.314 1.00 71.31 94 LYS A C 1
ATOM 739 O O . LYS A 1 94 ? -6.152 0.326 -23.584 1.00 71.31 94 LYS A O 1
ATOM 744 N N . ALA A 1 95 ? -7.957 0.472 -24.911 1.00 64.88 95 ALA A N 1
ATOM 745 C CA . ALA A 1 95 ? -8.159 1.912 -24.744 1.00 64.88 95 ALA A CA 1
ATOM 746 C C . ALA A 1 95 ? -8.523 2.291 -23.298 1.00 64.88 95 ALA A C 1
ATOM 748 O O . ALA A 1 95 ? -7.961 3.242 -22.753 1.00 64.88 95 ALA A O 1
ATOM 749 N N . VAL A 1 96 ? -9.409 1.524 -22.650 1.00 65.44 96 VAL A N 1
ATOM 750 C CA . VAL A 1 96 ? -9.741 1.692 -21.224 1.00 65.44 96 VAL A CA 1
ATOM 751 C C . VAL A 1 96 ? -8.510 1.455 -20.355 1.00 65.44 96 VAL A C 1
ATOM 753 O O . VAL A 1 96 ? -8.224 2.270 -19.484 1.00 65.44 96 VAL A O 1
ATOM 756 N N . HIS A 1 97 ? -7.748 0.389 -20.612 1.00 62.16 97 HIS A N 1
ATOM 757 C CA . HIS A 1 97 ? -6.522 0.102 -19.872 1.00 62.16 97 HIS A CA 1
ATOM 758 C C . HIS A 1 97 ? -5.485 1.217 -20.044 1.00 62.16 97 HIS A C 1
ATOM 760 O O . HIS A 1 97 ? -4.994 1.731 -19.050 1.00 62.16 97 HIS A O 1
ATOM 766 N N . ALA A 1 98 ? -5.227 1.672 -21.272 1.00 65.00 98 ALA A N 1
ATOM 767 C CA . ALA A 1 98 ? -4.285 2.752 -21.548 1.00 65.00 98 ALA A CA 1
ATOM 768 C C . ALA A 1 98 ? -4.719 4.098 -20.941 1.00 65.00 98 ALA A C 1
ATOM 770 O O . ALA A 1 98 ? -3.869 4.856 -20.471 1.00 65.00 98 ALA A O 1
ATOM 771 N N . LEU A 1 99 ? -6.023 4.414 -20.929 1.00 63.16 99 LEU A N 1
ATOM 772 C CA . LEU A 1 99 ? -6.538 5.612 -20.262 1.00 63.16 99 LEU A CA 1
ATOM 773 C C . LEU A 1 99 ? -6.413 5.490 -18.742 1.00 63.16 99 LEU A C 1
ATOM 775 O O . LEU A 1 99 ? -5.948 6.432 -18.111 1.00 63.16 99 LEU A O 1
ATOM 779 N N . LEU A 1 100 ? -6.831 4.369 -18.155 1.00 54.69 100 LEU A N 1
ATOM 780 C CA . LEU A 1 100 ? -6.738 4.140 -16.713 1.00 54.69 100 LEU A CA 1
ATOM 781 C C . LEU A 1 100 ? -5.288 4.067 -16.239 1.00 54.69 100 LEU A C 1
ATOM 783 O O . LEU A 1 100 ? -5.017 4.496 -15.131 1.00 54.69 100 LEU A O 1
ATOM 787 N N . ASP A 1 101 ? -4.356 3.605 -17.064 1.00 54.81 101 ASP A N 1
ATOM 788 C CA . ASP A 1 101 ? -2.929 3.592 -16.746 1.00 54.81 101 ASP A CA 1
ATOM 789 C C . ASP A 1 101 ? -2.331 5.012 -16.838 1.00 54.81 101 ASP A C 1
ATOM 791 O O . ASP A 1 101 ? -1.780 5.538 -15.868 1.00 54.81 101 ASP A O 1
ATOM 795 N N . LYS A 1 102 ? -2.569 5.729 -17.951 1.00 53.66 102 LYS A N 1
ATOM 796 C CA . LYS A 1 102 ? -2.085 7.115 -18.136 1.00 53.66 102 LYS A CA 1
ATOM 797 C C . LYS A 1 102 ? -2.739 8.138 -17.202 1.00 53.66 102 LYS A C 1
ATOM 799 O O . LYS A 1 102 ? -2.062 9.057 -16.749 1.00 53.66 102 LYS A O 1
ATOM 804 N N . LYS A 1 103 ? -4.049 8.040 -16.947 1.00 40.09 103 LYS A N 1
ATOM 805 C CA . LYS A 1 103 ? -4.790 8.935 -16.034 1.00 40.09 103 LYS A CA 1
ATOM 806 C C . LYS A 1 103 ? -4.854 8.413 -14.605 1.00 40.09 103 LYS A C 1
ATOM 808 O O . LYS A 1 103 ? -5.020 9.226 -13.701 1.00 40.09 103 LYS A O 1
ATOM 813 N N . GLY A 1 104 ? -4.675 7.116 -14.375 1.00 31.48 104 GLY A N 1
ATOM 814 C CA . GLY A 1 104 ? -4.418 6.569 -13.042 1.00 31.48 104 GLY A CA 1
ATOM 815 C C . GLY A 1 104 ? -3.187 7.221 -12.429 1.00 31.48 104 GLY A C 1
ATOM 816 O O . GLY A 1 104 ? -3.243 7.634 -11.284 1.00 31.48 104 GLY A O 1
ATOM 817 N N . ALA A 1 105 ? -2.150 7.508 -13.220 1.00 36.88 105 ALA A N 1
ATOM 818 C CA . ALA A 1 105 ? -1.006 8.305 -12.767 1.00 36.88 105 ALA A CA 1
ATOM 819 C C . ALA A 1 105 ? -1.340 9.763 -12.351 1.00 36.88 105 ALA A C 1
ATOM 821 O O . ALA A 1 105 ? -0.504 10.415 -11.730 1.00 36.88 105 ALA A O 1
ATOM 822 N N . ILE A 1 106 ? -2.529 10.284 -12.697 1.00 37.56 106 ILE A N 1
ATOM 823 C CA . ILE A 1 106 ? -2.997 11.646 -12.367 1.00 37.56 106 ILE A CA 1
ATOM 824 C C . ILE A 1 106 ? -4.032 11.633 -11.222 1.00 37.56 106 ILE A C 1
ATOM 826 O O . ILE A 1 106 ? -4.054 12.564 -10.423 1.00 37.56 106 ILE A O 1
ATOM 830 N N . TYR A 1 107 ? -4.887 10.603 -11.126 1.00 31.55 107 TYR A N 1
ATOM 831 C CA . TYR A 1 107 ? -5.982 10.523 -10.137 1.00 31.55 107 TYR A CA 1
ATOM 832 C C . TYR A 1 107 ? -5.808 9.443 -9.060 1.00 31.55 107 TYR A C 1
ATOM 834 O O . TYR A 1 107 ? -6.444 9.526 -8.010 1.00 31.55 107 TYR A O 1
ATOM 842 N N . SER A 1 108 ? -4.965 8.434 -9.279 1.00 25.92 108 SER A N 1
ATOM 843 C CA . SER A 1 108 ? -4.525 7.542 -8.211 1.00 25.92 108 SER A CA 1
ATOM 844 C C . SER A 1 108 ? -3.347 8.176 -7.487 1.00 25.92 108 SER A C 1
ATOM 846 O O . SER A 1 108 ? -2.396 8.659 -8.090 1.00 25.92 108 SER A O 1
ATOM 848 N N . ILE A 1 109 ? -3.377 8.065 -6.162 1.00 31.95 109 ILE A N 1
ATOM 849 C CA . ILE A 1 109 ? -2.316 8.433 -5.209 1.00 31.95 109 ILE A CA 1
ATOM 850 C C . ILE A 1 109 ? -1.003 7.635 -5.450 1.00 31.95 109 ILE A C 1
ATOM 852 O O . ILE A 1 109 ? -0.027 7.768 -4.723 1.00 31.95 109 ILE A O 1
ATOM 856 N N . PHE A 1 110 ? -0.936 6.829 -6.510 1.00 29.52 110 PHE A N 1
ATOM 857 C CA . PHE A 1 110 ? 0.251 6.115 -6.953 1.00 29.52 110 PHE A CA 1
ATOM 858 C C . PHE A 1 110 ? 0.788 6.748 -8.240 1.00 29.52 110 PHE A C 1
ATOM 860 O O . PHE A 1 110 ? 0.394 6.401 -9.351 1.00 29.52 110 PHE A O 1
ATOM 867 N N . SER A 1 111 ? 1.720 7.685 -8.070 1.00 25.83 111 SER A N 1
ATOM 868 C CA . SER A 1 111 ? 2.584 8.161 -9.150 1.00 25.83 111 SER A CA 1
ATOM 869 C C . SER A 1 111 ? 3.494 7.017 -9.610 1.00 25.83 111 SER A C 1
ATOM 871 O O . SER A 1 111 ? 4.295 6.503 -8.831 1.00 25.83 111 SER A O 1
ATOM 873 N N . SER A 1 112 ? 3.406 6.637 -10.887 1.00 26.39 112 SER A N 1
ATOM 874 C CA . SER A 1 112 ? 4.179 5.539 -11.493 1.00 26.39 112 SER A CA 1
ATOM 875 C C . SER A 1 112 ? 5.657 5.867 -11.764 1.00 26.39 112 SER A C 1
ATOM 877 O O . SER A 1 112 ? 6.349 5.088 -12.415 1.00 26.39 112 SER A O 1
ATOM 879 N N . LYS A 1 113 ? 6.176 6.998 -11.264 1.00 26.20 113 LYS A N 1
ATOM 880 C CA . LYS A 1 113 ? 7.567 7.435 -11.503 1.00 26.20 113 LYS A CA 1
ATOM 881 C C . LYS A 1 113 ? 8.395 7.725 -10.249 1.00 26.20 113 LYS A C 1
ATOM 883 O O . LYS A 1 113 ? 9.472 8.303 -10.359 1.00 26.20 113 LYS A O 1
ATOM 888 N N . LYS A 1 114 ? 7.949 7.319 -9.058 1.00 30.08 114 LYS A N 1
ATOM 889 C CA . LYS A 1 114 ? 8.723 7.506 -7.820 1.00 30.08 114 LYS A CA 1
ATOM 890 C C . LYS A 1 114 ? 8.978 6.161 -7.141 1.00 30.08 114 LYS A C 1
ATOM 892 O O . LYS A 1 114 ? 8.029 5.498 -6.723 1.00 30.08 114 LYS A O 1
ATOM 897 N N . GLN A 1 115 ? 10.251 5.782 -6.991 1.00 29.19 115 GLN A N 1
ATOM 898 C CA . GLN A 1 115 ? 10.647 4.766 -6.012 1.00 29.19 115 GLN A CA 1
ATOM 899 C C . GLN A 1 115 ? 10.176 5.259 -4.641 1.00 29.19 115 GLN A C 1
ATOM 901 O O . GLN A 1 115 ? 10.668 6.263 -4.134 1.00 29.19 115 GLN A O 1
ATOM 906 N N . SER A 1 116 ? 9.127 4.637 -4.115 1.00 28.88 116 SER A N 1
ATOM 907 C CA . SER A 1 116 ? 8.410 5.108 -2.932 1.00 28.88 116 SER A CA 1
ATOM 908 C C . SER A 1 116 ? 8.811 4.250 -1.738 1.00 28.88 116 SER A C 1
ATOM 910 O O . SER A 1 116 ? 8.648 3.030 -1.754 1.00 28.88 116 SER A O 1
ATOM 912 N N . MET A 1 117 ? 9.361 4.897 -0.713 1.00 31.94 117 MET A N 1
ATOM 913 C CA . MET A 1 117 ? 9.609 4.302 0.595 1.00 31.94 117 MET A CA 1
ATOM 914 C C . MET A 1 117 ? 8.313 4.388 1.408 1.00 31.94 117 MET A C 1
ATOM 916 O O . MET A 1 117 ? 7.714 5.461 1.495 1.00 31.94 117 MET A O 1
ATOM 920 N N . TRP A 1 118 ? 7.850 3.266 1.962 1.00 30.42 118 TRP A N 1
ATOM 921 C CA . TRP A 1 118 ? 6.573 3.206 2.679 1.00 30.42 118 TRP A CA 1
ATOM 922 C C . TRP A 1 118 ? 6.818 3.236 4.183 1.00 30.42 118 TRP A C 1
ATOM 924 O O . TRP A 1 118 ? 7.419 2.318 4.740 1.00 30.42 118 TRP A O 1
ATOM 934 N N . ILE A 1 119 ? 6.320 4.281 4.841 1.00 29.86 119 ILE A N 1
ATOM 935 C CA . ILE A 1 119 ? 6.186 4.331 6.295 1.00 29.86 119 ILE A CA 1
ATOM 936 C C . ILE A 1 119 ? 4.768 3.872 6.635 1.00 29.86 119 ILE A C 1
ATOM 938 O O . ILE A 1 119 ? 3.787 4.503 6.238 1.00 29.86 119 ILE A O 1
ATOM 942 N N . ILE A 1 120 ? 4.654 2.746 7.341 1.00 35.62 120 ILE A N 1
ATOM 943 C CA . ILE A 1 120 ? 3.365 2.171 7.721 1.00 35.62 120 ILE A CA 1
ATOM 944 C C . ILE A 1 120 ? 3.070 2.560 9.169 1.00 35.62 120 ILE A C 1
ATOM 946 O O . ILE A 1 120 ? 3.750 2.139 10.103 1.00 35.62 120 ILE A O 1
ATOM 950 N N . SER A 1 121 ? 2.007 3.340 9.359 1.00 31.31 121 SER A N 1
ATOM 951 C CA . SER A 1 121 ? 1.332 3.474 10.648 1.00 31.31 121 SER A CA 1
ATOM 952 C C . SER A 1 121 ? 0.262 2.366 10.732 1.00 31.31 121 SER A C 1
ATOM 954 O O . SER A 1 121 ? -0.761 2.385 10.046 1.00 31.31 121 SER A O 1
ATOM 956 N N . ARG A 1 122 ? 0.511 1.346 11.559 1.00 38.59 122 ARG A N 1
ATOM 957 C CA . ARG A 1 122 ? -0.358 0.195 11.876 1.00 38.59 122 ARG A CA 1
ATOM 958 C C . ARG A 1 122 ? -1.577 0.566 12.720 1.00 38.59 122 ARG A C 1
ATOM 960 O O . ARG A 1 122 ? -2.149 -0.295 13.384 1.00 38.59 122 ARG A O 1
ATOM 967 N N . THR A 1 123 ? -2.046 1.808 12.723 1.00 34.44 123 THR A N 1
ATOM 968 C CA . THR A 1 123 ? -3.123 2.174 13.657 1.00 34.44 123 THR A CA 1
ATOM 969 C C . THR A 1 123 ? -4.465 1.525 13.307 1.00 34.44 123 THR A C 1
ATOM 971 O O . THR A 1 123 ? -5.417 1.696 14.062 1.00 34.44 123 THR A O 1
ATOM 974 N N . ARG A 1 124 ? -4.591 0.779 12.190 1.00 37.88 124 ARG A N 1
ATOM 975 C CA . ARG A 1 124 ? -5.875 0.167 11.787 1.00 37.88 124 ARG A CA 1
ATOM 976 C C . ARG A 1 124 ? -5.852 -1.209 11.106 1.00 37.88 124 ARG A C 1
ATOM 978 O O . ARG A 1 124 ? -6.931 -1.775 10.975 1.00 37.88 124 ARG A O 1
ATOM 985 N N . LEU A 1 125 ? -4.715 -1.758 10.658 1.00 31.64 125 LEU A N 1
ATOM 986 C CA . LEU A 1 125 ? -4.739 -2.992 9.842 1.00 31.64 125 LEU A CA 1
ATOM 987 C C . LEU A 1 125 ? -4.758 -4.292 10.669 1.00 31.64 125 LEU A C 1
ATOM 989 O O . LEU A 1 125 ? -5.494 -5.217 10.339 1.00 31.64 125 LEU A O 1
ATOM 993 N N . CYS A 1 126 ? -4.004 -4.343 11.767 1.00 31.75 126 CYS A N 1
ATOM 994 C CA . CYS A 1 126 ? -3.554 -5.606 12.354 1.00 31.75 126 CYS A CA 1
ATOM 995 C C . CYS A 1 126 ? -4.628 -6.420 13.114 1.00 31.75 126 CYS A C 1
ATOM 997 O O . CYS A 1 126 ? -4.725 -7.633 12.954 1.00 31.75 126 CYS A O 1
ATOM 999 N N . LEU A 1 127 ? -5.540 -5.777 13.847 1.00 30.62 127 LEU A N 1
ATOM 1000 C CA . LEU A 1 127 ? -6.628 -6.489 14.550 1.00 30.62 127 LEU A CA 1
ATOM 1001 C C . LEU A 1 127 ? -7.641 -7.155 13.609 1.00 30.62 127 LEU A C 1
ATOM 1003 O O . LEU A 1 127 ? -8.486 -7.956 14.027 1.00 30.62 127 LEU A O 1
ATOM 1007 N N . THR A 1 128 ? -7.558 -6.828 12.324 1.00 36.78 128 THR A N 1
ATOM 1008 C CA . THR A 1 128 ? -8.391 -7.413 11.287 1.00 36.78 128 THR A CA 1
ATOM 1009 C C . THR A 1 128 ? -7.933 -8.822 10.917 1.00 36.78 128 THR A C 1
ATOM 1011 O O . THR A 1 128 ? -8.803 -9.662 10.688 1.00 36.78 128 THR A O 1
ATOM 1014 N N . GLU A 1 129 ? -6.625 -9.109 10.893 1.00 37.34 129 GLU A N 1
ATOM 1015 C CA . GLU A 1 129 ? -6.030 -10.309 10.270 1.00 37.34 129 GLU A CA 1
ATOM 1016 C C . GLU A 1 129 ? -6.257 -11.604 11.068 1.00 37.34 129 GLU A C 1
ATOM 1018 O O . GLU A 1 129 ? -6.864 -12.530 10.526 1.00 37.34 129 GLU A O 1
ATOM 1023 N N . CYS A 1 130 ? -5.976 -11.646 12.380 1.00 34.28 130 CYS A N 1
ATOM 1024 C CA . CYS A 1 130 ? -6.308 -12.815 13.224 1.00 34.28 130 CYS A CA 1
ATOM 1025 C C . CYS A 1 130 ? -7.808 -13.157 13.195 1.00 34.28 130 CYS A C 1
ATOM 1027 O O . CYS A 1 130 ? -8.215 -14.319 13.209 1.00 34.28 130 CYS A O 1
ATOM 1029 N N . ARG A 1 131 ? -8.668 -12.135 13.092 1.00 44.38 131 ARG A N 1
ATOM 1030 C CA . ARG A 1 131 ? -10.113 -12.338 12.928 1.00 44.38 131 ARG A CA 1
ATOM 1031 C C . ARG A 1 131 ? -10.463 -12.780 11.502 1.00 44.38 131 ARG A C 1
ATOM 1033 O O . ARG A 1 131 ? -11.487 -13.434 11.321 1.00 44.38 131 ARG A O 1
ATOM 1040 N N . CYS A 1 132 ? -9.694 -12.393 10.483 1.00 46.06 132 CYS A N 1
ATOM 1041 C CA . CYS A 1 132 ? -9.895 -12.807 9.088 1.00 46.06 132 CYS A CA 1
ATOM 1042 C C . CYS A 1 132 ? -9.536 -14.279 8.859 1.00 46.06 132 CYS A C 1
ATOM 1044 O O . CYS A 1 132 ? -10.275 -14.936 8.133 1.00 46.06 132 CYS A O 1
ATOM 1046 N N . LEU A 1 133 ? -8.501 -14.812 9.518 1.00 49.84 133 LEU A N 1
ATOM 1047 C CA . LEU A 1 133 ? -8.110 -16.230 9.437 1.00 49.84 133 LEU A CA 1
ATOM 1048 C C . LEU A 1 133 ? -9.221 -17.172 9.922 1.00 49.84 133 LEU A C 1
ATOM 1050 O O . LEU A 1 133 ? -9.644 -18.076 9.199 1.00 49.84 133 LEU A O 1
ATOM 1054 N N . TYR A 1 134 ? -9.795 -16.901 11.096 1.00 57.81 134 TYR A N 1
ATOM 1055 C CA . TYR A 1 134 ? -10.956 -17.651 11.586 1.00 57.81 134 TYR A CA 1
ATOM 1056 C C . TYR A 1 134 ? -12.169 -17.517 10.643 1.00 57.81 134 TYR A C 1
ATOM 1058 O O . TYR A 1 134 ? -12.887 -18.481 10.396 1.00 57.81 134 TYR A O 1
ATOM 1066 N N . ARG A 1 135 ? -12.385 -16.342 10.037 1.00 64.44 135 ARG A N 1
ATOM 1067 C CA . ARG A 1 135 ? -13.480 -16.130 9.071 1.00 64.44 135 ARG A CA 1
ATOM 1068 C C . ARG A 1 135 ? -13.262 -16.859 7.747 1.00 64.44 135 ARG A C 1
ATOM 1070 O O . ARG A 1 135 ? -14.234 -17.337 7.173 1.00 64.44 135 ARG A O 1
ATOM 1077 N N . ALA A 1 136 ? -12.021 -16.939 7.276 1.00 73.31 136 ALA A N 1
ATOM 1078 C CA . ALA A 1 136 ? -11.661 -17.724 6.103 1.00 73.31 136 ALA A CA 1
ATOM 1079 C C . ALA A 1 136 ? -11.878 -19.214 6.385 1.00 73.31 136 ALA A C 1
ATOM 1081 O O . ALA A 1 136 ? -12.439 -19.908 5.550 1.00 73.31 136 ALA A O 1
ATOM 1082 N N . THR A 1 137 ? -11.554 -19.669 7.598 1.00 75.62 137 THR A N 1
ATOM 1083 C CA . THR A 1 137 ? -11.817 -21.047 8.041 1.00 75.62 137 THR A CA 1
ATOM 1084 C C . THR A 1 137 ? -13.312 -21.367 8.018 1.00 75.62 137 THR A C 1
ATOM 1086 O O . THR A 1 137 ? -13.704 -22.372 7.446 1.00 75.62 137 THR A 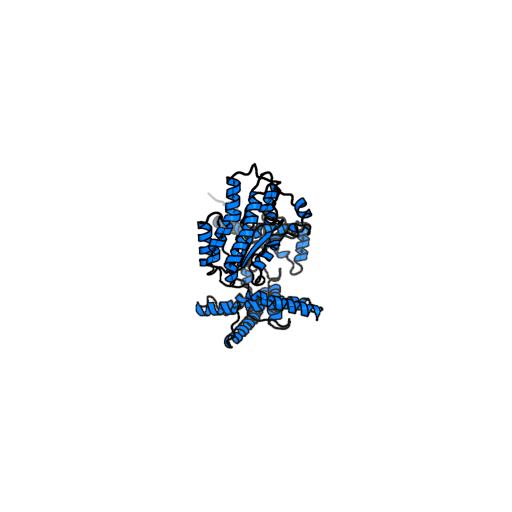O 1
ATOM 1089 N N . VAL A 1 138 ? -14.164 -20.482 8.551 1.00 77.38 138 VAL A N 1
ATOM 1090 C CA . VAL A 1 138 ? -15.627 -20.677 8.523 1.00 77.38 138 VAL A CA 1
ATOM 1091 C C . VAL A 1 138 ? -16.184 -20.600 7.096 1.00 77.38 138 VAL A C 1
ATOM 1093 O O . VAL A 1 138 ? -17.107 -21.328 6.764 1.00 77.38 138 VAL A O 1
ATOM 1096 N N . LEU A 1 139 ? -15.629 -19.749 6.225 1.00 83.06 139 LEU A N 1
ATOM 1097 C CA . LEU A 1 139 ? -15.991 -19.755 4.804 1.00 83.06 139 LEU A CA 1
ATOM 1098 C C . LEU A 1 139 ? -15.642 -21.097 4.147 1.00 83.06 139 LEU A C 1
ATOM 1100 O O . LEU A 1 139 ? -16.463 -21.634 3.416 1.00 83.06 139 LEU A O 1
ATOM 1104 N N . LEU A 1 140 ? -14.440 -21.622 4.392 1.00 86.12 140 LEU A N 1
ATOM 1105 C CA . LEU A 1 140 ? -14.008 -22.907 3.844 1.00 86.12 140 LEU A CA 1
ATOM 1106 C C . LEU A 1 140 ? -14.879 -24.055 4.370 1.00 86.12 140 LEU A C 1
ATOM 1108 O O . LEU A 1 140 ? -15.310 -24.884 3.579 1.00 86.12 140 LEU A O 1
ATOM 1112 N N . ASP A 1 141 ? -15.201 -24.059 5.662 1.00 84.75 141 ASP A N 1
ATOM 1113 C CA . ASP A 1 141 ? -16.108 -25.034 6.277 1.00 84.75 141 ASP A CA 1
ATOM 1114 C C . ASP A 1 141 ? -17.519 -24.984 5.667 1.00 84.75 141 ASP A C 1
ATOM 1116 O O . ASP A 1 141 ? -18.064 -26.010 5.268 1.00 84.75 141 ASP A O 1
ATOM 1120 N N . ASP A 1 142 ? -18.085 -23.789 5.481 1.00 85.88 142 ASP A N 1
ATOM 1121 C CA . ASP A 1 142 ? -19.399 -23.604 4.851 1.00 85.88 142 ASP A CA 1
ATOM 1122 C C . ASP A 1 142 ? -19.409 -24.021 3.367 1.00 85.88 142 ASP A C 1
ATOM 1124 O O . ASP A 1 142 ? -20.404 -24.547 2.863 1.00 85.88 142 ASP A O 1
ATOM 1128 N N . LEU A 1 143 ? -18.295 -23.811 2.656 1.00 89.06 143 LEU A N 1
ATOM 1129 C CA . LEU A 1 143 ? -18.123 -24.257 1.270 1.00 89.06 143 LEU A CA 1
ATOM 1130 C C . LEU A 1 143 ? -18.037 -25.783 1.153 1.00 89.06 143 LEU A C 1
ATOM 1132 O O . LEU A 1 143 ? -18.494 -26.330 0.150 1.00 89.06 143 LEU A O 1
ATOM 1136 N N . LEU A 1 144 ? -17.473 -26.459 2.157 1.00 89.00 144 LEU A N 1
ATOM 1137 C CA . LEU A 1 144 ? -17.381 -27.920 2.207 1.00 89.00 144 LEU A CA 1
ATOM 1138 C C . LEU A 1 144 ? -18.693 -28.563 2.669 1.00 89.00 144 LEU A C 1
ATOM 1140 O O . LEU A 1 144 ? -19.112 -29.572 2.108 1.00 89.00 144 LEU A O 1
ATOM 1144 N N . SER A 1 145 ? -19.349 -27.981 3.673 1.00 90.25 145 SER A N 1
ATOM 1145 C CA . SER A 1 145 ? -20.561 -28.533 4.291 1.00 90.25 145 SER A CA 1
ATOM 1146 C C . SER A 1 145 ? -21.845 -28.203 3.525 1.00 90.25 145 SER A C 1
ATOM 1148 O O . SER A 1 145 ? -22.773 -29.011 3.510 1.00 90.25 145 SER A O 1
ATOM 1150 N N . ASN A 1 146 ? -21.917 -27.045 2.859 1.00 90.00 146 ASN A N 1
ATOM 1151 C CA . ASN A 1 146 ? -23.080 -26.625 2.078 1.00 90.00 146 ASN A CA 1
ATOM 1152 C C . ASN A 1 146 ? -22.671 -25.883 0.786 1.00 90.00 146 ASN A C 1
ATOM 1154 O O . ASN A 1 146 ? -22.864 -24.664 0.672 1.00 90.00 146 ASN A O 1
ATOM 1158 N N . PRO A 1 147 ? -22.149 -26.598 -0.227 1.00 88.25 147 PRO A N 1
ATOM 1159 C CA . PRO A 1 147 ? -21.653 -25.990 -1.464 1.00 88.25 147 PRO A CA 1
ATOM 1160 C C . PRO A 1 147 ? -22.745 -25.277 -2.278 1.00 88.25 147 PRO A C 1
ATOM 1162 O O . PRO A 1 147 ? -22.451 -24.317 -2.992 1.00 88.25 147 PRO A O 1
ATOM 1165 N N . GLY A 1 148 ? -24.017 -25.676 -2.137 1.00 88.81 148 GLY A N 1
ATOM 1166 C CA . GLY A 1 148 ? -25.151 -25.014 -2.799 1.00 88.81 148 GLY A CA 1
ATOM 1167 C C . GLY A 1 148 ? -25.329 -23.545 -2.390 1.00 88.81 148 GLY A C 1
ATOM 1168 O O . GLY A 1 148 ? -25.897 -22.755 -3.140 1.00 88.81 148 GLY A O 1
ATOM 1169 N N . GLY A 1 149 ? -24.788 -23.155 -1.231 1.00 87.75 149 GLY A N 1
ATOM 1170 C CA . GLY A 1 149 ? -24.788 -21.784 -0.723 1.00 87.75 149 GLY A CA 1
ATOM 1171 C C . GLY A 1 149 ? -23.604 -20.920 -1.170 1.00 87.75 149 GLY A C 1
ATOM 1172 O O . GLY A 1 149 ? -23.451 -19.829 -0.625 1.00 87.75 149 GLY A O 1
ATOM 1173 N N . PHE A 1 150 ? -22.774 -21.364 -2.127 1.00 87.00 150 PHE A N 1
ATOM 1174 C CA . PHE A 1 150 ? -21.503 -20.725 -2.519 1.00 87.00 150 PHE A CA 1
ATOM 1175 C C . PHE A 1 150 ? -21.537 -19.185 -2.517 1.00 87.00 150 PHE A C 1
ATOM 1177 O O . PHE A 1 150 ? -20.755 -18.535 -1.820 1.00 87.00 150 PHE A O 1
ATOM 1184 N N . PHE A 1 151 ? -22.478 -18.587 -3.254 1.00 87.12 151 PHE A N 1
ATOM 1185 C CA . PHE A 1 151 ? -22.586 -17.130 -3.366 1.00 87.12 151 PHE A CA 1
ATOM 1186 C C . PHE A 1 151 ? -22.922 -16.456 -2.034 1.00 87.12 151 PHE A C 1
ATOM 1188 O O . PHE A 1 151 ? -22.333 -15.429 -1.697 1.00 87.12 151 PHE A O 1
ATOM 1195 N N . ASN A 1 152 ? -23.827 -17.041 -1.250 1.00 88.81 152 ASN A N 1
ATOM 1196 C CA . ASN A 1 152 ? -24.214 -16.504 0.052 1.00 88.81 152 ASN A CA 1
ATOM 1197 C C . ASN A 1 152 ? -23.067 -16.609 1.060 1.00 88.81 152 ASN A C 1
ATOM 1199 O O . ASN A 1 152 ? -22.865 -15.685 1.845 1.00 88.81 152 ASN A O 1
ATOM 1203 N N . HIS A 1 153 ? -22.255 -17.665 0.992 1.00 86.62 153 HIS A N 1
ATOM 1204 C CA . HIS A 1 153 ? -21.085 -17.831 1.856 1.00 86.62 153 HIS A CA 1
ATOM 1205 C C . HIS A 1 153 ? -20.023 -16.762 1.586 1.00 86.62 153 HIS A C 1
ATOM 1207 O O . HIS A 1 153 ? -19.535 -16.118 2.522 1.00 86.62 153 HIS A O 1
ATOM 1213 N N . VAL A 1 154 ? -19.728 -16.497 0.308 1.00 84.94 154 VAL A N 1
ATOM 1214 C CA . VAL A 1 154 ? -18.789 -15.443 -0.118 1.00 84.94 154 VAL A CA 1
ATOM 1215 C C . VAL A 1 154 ? -19.320 -14.047 0.236 1.00 84.94 154 VAL A C 1
ATOM 1217 O O . VAL A 1 154 ? -18.581 -13.208 0.771 1.00 84.94 154 VAL A O 1
ATOM 1220 N N . ARG A 1 155 ? -20.616 -13.789 0.004 1.00 85.94 155 ARG A N 1
ATOM 1221 C CA . ARG A 1 155 ? -21.264 -12.528 0.404 1.00 85.94 155 ARG A CA 1
ATOM 1222 C C . ARG A 1 155 ? -21.216 -12.344 1.920 1.00 85.94 155 ARG A C 1
ATOM 1224 O O . ARG A 1 155 ? -20.754 -11.312 2.396 1.00 85.94 155 ARG A O 1
ATOM 1231 N N . ARG A 1 156 ? -21.565 -13.362 2.707 1.00 87.81 156 ARG A N 1
ATOM 1232 C CA . ARG A 1 156 ? -21.474 -13.298 4.171 1.00 87.81 156 ARG A CA 1
ATOM 1233 C C . ARG A 1 156 ? -20.046 -13.008 4.633 1.00 87.81 156 ARG A C 1
ATOM 1235 O O . ARG A 1 156 ? -19.856 -12.165 5.505 1.00 87.81 156 ARG A O 1
ATOM 1242 N N . TYR A 1 157 ? -19.036 -13.671 4.062 1.00 83.19 157 TYR A N 1
ATOM 1243 C CA . TYR A 1 157 ? -17.632 -13.450 4.431 1.00 83.19 157 TYR A CA 1
ATOM 1244 C C . TYR A 1 157 ? -17.213 -11.986 4.241 1.00 83.19 157 TYR A C 1
ATOM 1246 O O . TYR A 1 157 ? -16.653 -11.364 5.148 1.00 83.19 157 TYR A O 1
ATOM 1254 N N . THR A 1 158 ? -17.534 -11.412 3.084 1.00 81.25 158 THR A N 1
ATOM 1255 C CA . THR A 1 158 ? -17.199 -10.022 2.743 1.00 81.25 158 THR A CA 1
ATOM 1256 C C . THR A 1 158 ? -17.993 -9.015 3.583 1.00 81.25 158 THR A C 1
ATOM 1258 O O . THR A 1 158 ? -17.392 -8.138 4.211 1.00 81.25 158 THR A O 1
ATOM 1261 N N . ALA A 1 159 ? -19.315 -9.178 3.699 1.00 84.00 159 ALA A N 1
ATOM 1262 C CA . ALA A 1 159 ? -20.173 -8.308 4.509 1.00 84.00 159 ALA A CA 1
ATOM 1263 C C . ALA A 1 159 ? -19.820 -8.366 6.000 1.00 84.00 159 ALA A C 1
ATOM 1265 O O . ALA A 1 159 ? -19.692 -7.329 6.657 1.00 84.00 159 ALA A O 1
ATOM 1266 N N . SER A 1 160 ? -19.573 -9.562 6.540 1.00 82.62 160 SER A N 1
ATOM 1267 C CA . SER A 1 160 ? -19.122 -9.721 7.921 1.00 82.62 160 SER A CA 1
ATOM 1268 C C . SER A 1 160 ? -17.715 -9.156 8.131 1.00 82.62 160 SER A C 1
ATOM 1270 O O . SER A 1 160 ? -17.382 -8.779 9.257 1.00 82.62 160 SER A O 1
ATOM 1272 N N . SER A 1 161 ? -16.866 -9.112 7.103 1.00 80.31 161 SER A N 1
ATOM 1273 C CA . SER A 1 161 ? -15.541 -8.493 7.195 1.00 80.31 161 SER A CA 1
ATOM 1274 C C . SER A 1 161 ? -15.637 -6.981 7.341 1.00 80.31 161 SER A C 1
ATOM 1276 O O . SER A 1 161 ? -15.102 -6.427 8.307 1.00 80.31 161 SER A O 1
ATOM 1278 N N . ALA A 1 162 ? -16.418 -6.344 6.470 1.00 80.25 162 ALA A N 1
ATOM 1279 C CA . ALA A 1 162 ? -16.714 -4.919 6.546 1.00 80.25 162 ALA A CA 1
ATOM 1280 C C . ALA A 1 162 ? -17.414 -4.543 7.866 1.00 80.25 162 ALA A C 1
ATOM 1282 O O . ALA A 1 162 ? -17.009 -3.591 8.530 1.00 80.25 162 ALA A O 1
ATOM 1283 N N . SER A 1 163 ? -18.401 -5.330 8.305 1.00 82.88 163 SER A N 1
ATOM 1284 C CA . SER A 1 163 ? -19.190 -5.054 9.516 1.00 82.88 163 SER A CA 1
ATOM 1285 C C . SER A 1 163 ? -18.373 -5.110 10.811 1.00 82.88 163 SER A C 1
ATOM 1287 O O . SER A 1 163 ? -18.585 -4.306 11.722 1.00 82.88 163 SER A O 1
ATOM 1289 N N . VAL A 1 164 ? -17.389 -6.011 10.900 1.00 79.44 164 VAL A N 1
ATOM 1290 C CA . VAL A 1 164 ? -16.475 -6.066 12.055 1.00 79.44 164 VAL A CA 1
ATOM 1291 C C . VAL A 1 164 ? -15.549 -4.855 12.065 1.00 79.44 164 VAL A C 1
ATOM 1293 O O . VAL A 1 164 ? -15.363 -4.249 13.113 1.00 79.44 164 VAL A O 1
ATOM 1296 N N . LEU A 1 165 ? -15.002 -4.472 10.912 1.00 78.81 165 LEU A N 1
ATOM 1297 C CA . LEU A 1 165 ? -14.122 -3.307 10.798 1.00 78.81 165 LEU A CA 1
ATOM 1298 C C . LEU A 1 165 ? -14.847 -2.002 11.132 1.00 78.81 165 LEU A C 1
ATOM 1300 O O . LEU A 1 165 ? -14.371 -1.193 11.931 1.00 78.81 165 LEU A O 1
ATOM 1304 N N . ALA A 1 166 ? -16.012 -1.806 10.522 1.00 81.81 166 ALA A N 1
ATOM 1305 C CA . ALA A 1 166 ? -16.784 -0.587 10.664 1.00 81.81 166 ALA A CA 1
ATOM 1306 C C . ALA A 1 166 ? -17.455 -0.514 12.038 1.00 81.81 166 ALA A C 1
ATOM 1308 O O . ALA A 1 166 ? -17.289 0.476 12.749 1.00 81.81 166 ALA A O 1
ATOM 1309 N N . PHE A 1 167 ? -18.159 -1.570 12.449 1.00 85.81 167 PHE A N 1
ATOM 1310 C CA . PHE A 1 167 ? -19.077 -1.548 13.594 1.00 85.81 167 PHE A CA 1
ATOM 1311 C C . PHE A 1 167 ? -18.705 -2.527 14.706 1.00 85.81 167 PHE A C 1
ATOM 1313 O O . PHE A 1 167 ? -19.411 -2.610 15.711 1.00 85.81 167 PHE A O 1
ATOM 1320 N N . GLY A 1 168 ? -17.632 -3.302 14.560 1.00 82.75 168 GLY A N 1
ATOM 1321 C CA . GLY A 1 168 ? -17.212 -4.292 15.548 1.00 82.75 168 GLY A CA 1
ATOM 1322 C C . GLY A 1 168 ? -18.143 -5.498 15.640 1.00 82.75 168 GLY A C 1
ATOM 1323 O O . GLY A 1 168 ? -18.092 -6.184 16.653 1.00 82.75 168 GLY A O 1
ATOM 1324 N N . HIS A 1 169 ? -19.014 -5.760 14.660 1.00 83.94 169 HIS A N 1
ATOM 1325 C CA . HIS A 1 169 ? -19.995 -6.853 14.698 1.00 83.94 169 HIS A CA 1
ATOM 1326 C C . HIS A 1 169 ? -19.803 -7.867 13.570 1.00 83.94 169 HIS A C 1
ATOM 1328 O O . HIS A 1 169 ? -19.549 -7.500 12.428 1.00 83.94 169 HIS A O 1
ATOM 1334 N N . ARG A 1 170 ? -19.943 -9.153 13.905 1.00 83.75 170 ARG A N 1
ATOM 1335 C CA . ARG A 1 170 ? -19.858 -10.274 12.961 1.00 83.75 170 ARG A CA 1
ATOM 1336 C C . ARG A 1 170 ? -21.252 -10.634 12.444 1.00 83.75 170 ARG A C 1
ATOM 1338 O O . ARG A 1 170 ? -22.202 -10.626 13.222 1.00 83.75 170 ARG A O 1
ATOM 1345 N N . GLY A 1 171 ? -21.337 -11.011 11.169 1.00 84.88 171 GLY A N 1
ATOM 1346 C CA . GLY A 1 171 ? -22.478 -11.727 10.603 1.00 84.88 171 GLY A CA 1
ATOM 1347 C C . GLY A 1 171 ? -22.258 -13.239 10.714 1.00 84.88 171 GLY A C 1
ATOM 1348 O O . GLY A 1 171 ? -21.439 -13.762 9.957 1.00 84.88 171 GLY A O 1
ATOM 1349 N N . PRO A 1 172 ? -22.887 -13.948 11.674 1.00 78.69 172 PRO A N 1
ATOM 1350 C CA . PRO A 1 172 ? -22.695 -15.393 11.838 1.00 78.69 172 PRO A CA 1
ATOM 1351 C C . PRO A 1 172 ? -23.204 -16.192 10.628 1.00 78.69 172 PRO A C 1
ATOM 1353 O O . PRO A 1 172 ? -22.534 -17.117 10.173 1.00 78.69 172 PRO A O 1
ATOM 1356 N N . THR A 1 173 ? -24.335 -15.782 10.059 1.00 84.19 173 THR A N 1
ATOM 1357 C CA . THR A 1 173 ? -24.981 -16.377 8.880 1.00 84.19 173 THR A CA 1
ATOM 1358 C C . THR A 1 173 ? -25.279 -15.292 7.848 1.00 84.19 173 THR A C 1
ATOM 1360 O O . THR A 1 173 ? -25.251 -14.103 8.184 1.00 84.19 173 THR A O 1
ATOM 1363 N N . PHE A 1 174 ? -25.545 -15.670 6.594 1.00 85.88 174 PHE A N 1
ATOM 1364 C CA . PHE A 1 174 ? -25.950 -14.700 5.570 1.00 85.88 174 PHE A CA 1
ATOM 1365 C C . PHE A 1 174 ? -27.256 -13.988 5.958 1.00 85.88 174 PHE A C 1
ATOM 1367 O O . PHE A 1 174 ? -27.321 -12.771 5.846 1.00 85.88 174 PHE A O 1
ATOM 1374 N N . ASP A 1 175 ? -28.215 -14.711 6.545 1.00 87.06 175 ASP A N 1
ATOM 1375 C CA . ASP A 1 175 ? -29.517 -14.174 6.988 1.00 87.06 175 ASP A CA 1
ATOM 1376 C C . ASP A 1 175 ? -29.433 -13.259 8.218 1.00 87.06 175 ASP A C 1
ATOM 1378 O O . ASP A 1 175 ? -30.413 -12.640 8.631 1.00 87.06 175 ASP A O 1
ATOM 1382 N N . SER A 1 176 ? -28.261 -13.173 8.850 1.00 89.62 176 SER A N 1
ATOM 1383 C CA . SER A 1 176 ? -28.054 -12.202 9.916 1.00 89.62 176 SER A CA 1
ATOM 1384 C C . SER A 1 176 ? -27.968 -10.794 9.334 1.00 89.62 176 SER A C 1
ATOM 1386 O O . SER A 1 176 ? -27.378 -10.588 8.276 1.00 89.62 176 SER A O 1
ATOM 1388 N N . PHE A 1 177 ? -28.442 -9.799 10.089 1.00 91.62 177 PHE A N 1
ATOM 1389 C CA . PHE A 1 177 ? -28.341 -8.389 9.696 1.00 91.62 177 PHE A CA 1
ATOM 1390 C C . PHE A 1 177 ? -26.931 -8.027 9.193 1.00 91.62 177 PHE A C 1
ATOM 1392 O O . PHE A 1 177 ? -26.77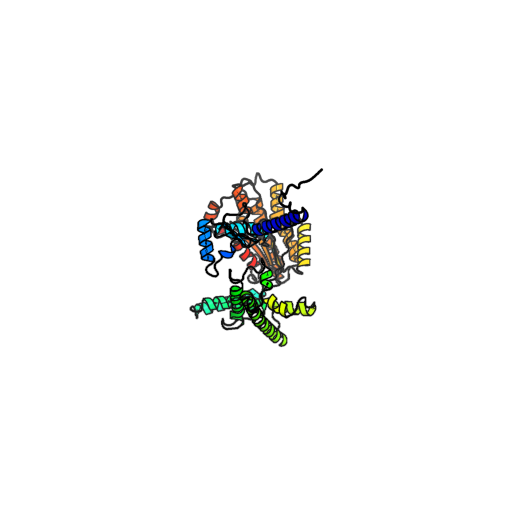1 -7.494 8.105 1.00 91.62 177 PHE A O 1
ATOM 1399 N N . TRP A 1 178 ? -25.881 -8.394 9.931 1.00 89.06 178 TRP A N 1
ATOM 1400 C CA . TRP A 1 178 ? -24.493 -8.104 9.546 1.00 89.06 178 TRP A CA 1
ATOM 1401 C C . TRP A 1 178 ? -23.948 -8.978 8.400 1.00 89.06 178 TRP A C 1
ATOM 1403 O O . TRP A 1 178 ? -22.875 -8.687 7.872 1.00 89.06 178 TRP A O 1
ATOM 1413 N N . GLY A 1 179 ? -24.651 -10.053 8.038 1.00 84.56 179 GLY A N 1
ATOM 1414 C CA . GLY A 1 179 ? -24.320 -10.957 6.937 1.00 84.56 179 GLY A CA 1
ATOM 1415 C C . GLY A 1 179 ? -24.760 -10.444 5.567 1.00 84.56 179 GLY A C 1
ATOM 1416 O O . GLY A 1 179 ? -24.098 -10.766 4.581 1.00 84.56 179 GLY A O 1
ATOM 1417 N N . HIS A 1 180 ? -25.800 -9.604 5.512 1.00 86.75 180 HIS A N 1
ATOM 1418 C CA . HIS A 1 180 ? -26.342 -9.081 4.254 1.00 86.75 180 HIS A CA 1
ATOM 1419 C C . HIS A 1 180 ? -26.498 -7.548 4.201 1.00 86.75 180 HIS A C 1
ATOM 1421 O O . HIS A 1 180 ? -26.592 -7.017 3.102 1.00 86.75 180 HIS A O 1
ATOM 1427 N N . VAL A 1 181 ? -26.459 -6.803 5.321 1.00 86.94 181 VAL A N 1
ATOM 1428 C CA . VAL A 1 181 ? -26.810 -5.357 5.348 1.00 86.94 181 VAL A CA 1
ATOM 1429 C C . VAL A 1 181 ? -26.056 -4.513 4.323 1.00 86.94 181 VAL A C 1
ATOM 1431 O O . VAL A 1 181 ? -26.634 -3.629 3.699 1.00 86.94 181 VAL A O 1
ATOM 1434 N N . VAL A 1 182 ? -24.764 -4.786 4.120 1.00 83.94 182 VAL A N 1
ATOM 1435 C CA . VAL A 1 182 ? -23.956 -4.068 3.124 1.00 83.94 182 VAL A CA 1
ATOM 1436 C C . VAL A 1 182 ? -24.519 -4.299 1.726 1.00 83.94 182 VAL A C 1
ATOM 1438 O O . VAL A 1 182 ? -24.604 -3.363 0.943 1.00 83.94 182 VAL A O 1
ATOM 1441 N N . TYR A 1 183 ? -24.934 -5.526 1.425 1.00 84.88 183 TYR A N 1
ATOM 1442 C CA . TYR A 1 183 ? -25.512 -5.868 0.138 1.00 84.88 183 TYR A CA 1
ATOM 1443 C C . TYR A 1 183 ? -26.903 -5.270 -0.056 1.00 84.88 183 TYR A C 1
ATOM 1445 O O . TYR A 1 183 ? -27.131 -4.704 -1.113 1.00 84.88 183 TYR A O 1
ATOM 1453 N N . ASP A 1 184 ? -27.779 -5.276 0.951 1.00 84.50 184 ASP A N 1
ATOM 1454 C CA . ASP A 1 184 ? -29.103 -4.638 0.832 1.00 84.50 184 ASP A CA 1
ATOM 1455 C C . ASP A 1 184 ? -28.986 -3.149 0.482 1.00 84.50 184 ASP A C 1
ATOM 1457 O O . ASP A 1 184 ? -29.726 -2.608 -0.343 1.00 84.50 184 ASP A O 1
ATOM 1461 N N . VAL A 1 185 ? -28.025 -2.481 1.124 1.00 84.75 185 VAL A N 1
ATOM 1462 C CA . VAL A 1 185 ? -27.717 -1.070 0.896 1.00 84.75 185 VAL A CA 1
ATOM 1463 C C . VAL A 1 185 ? -27.117 -0.874 -0.500 1.00 84.75 185 VAL A C 1
ATOM 1465 O O . VAL A 1 185 ? -27.532 0.036 -1.218 1.00 84.75 185 VAL A O 1
ATOM 1468 N N . MET A 1 186 ? -26.170 -1.724 -0.911 1.00 82.75 186 MET A N 1
ATOM 1469 C CA . MET A 1 186 ? -25.536 -1.649 -2.233 1.00 82.75 186 MET A CA 1
ATOM 1470 C C . MET A 1 186 ? -26.506 -1.956 -3.377 1.00 82.75 186 MET A C 1
ATOM 1472 O O . MET A 1 186 ? -26.431 -1.294 -4.409 1.00 82.75 186 MET A O 1
ATOM 1476 N N . ASP A 1 187 ? -27.433 -2.896 -3.207 1.00 83.00 187 ASP A N 1
ATOM 1477 C CA . ASP A 1 187 ? -28.415 -3.262 -4.231 1.00 83.00 187 ASP A CA 1
ATOM 1478 C C . ASP A 1 187 ? -29.348 -2.067 -4.501 1.00 83.00 187 ASP A C 1
ATOM 1480 O O . ASP A 1 187 ? -29.501 -1.626 -5.641 1.00 83.00 187 ASP A O 1
ATOM 1484 N N . ARG A 1 188 ? -29.864 -1.427 -3.441 1.00 82.69 188 ARG A N 1
ATOM 1485 C CA . ARG A 1 188 ? -30.689 -0.205 -3.548 1.00 82.69 188 ARG A CA 1
ATOM 1486 C C . ARG A 1 188 ? -29.920 0.997 -4.089 1.00 82.69 188 ARG A C 1
ATOM 1488 O O . ARG A 1 188 ? -30.472 1.807 -4.833 1.00 82.69 188 ARG A O 1
ATOM 1495 N N . TRP A 1 189 ? -28.650 1.126 -3.716 1.00 80.12 189 TRP A N 1
ATOM 1496 C CA . TRP A 1 189 ? -27.764 2.157 -4.251 1.00 80.12 189 TRP A CA 1
ATOM 1497 C C . TRP A 1 189 ? -27.528 1.975 -5.752 1.00 80.12 189 TRP A C 1
ATOM 1499 O O . TRP A 1 189 ? -27.601 2.938 -6.512 1.00 80.12 189 TRP A O 1
ATOM 1509 N N . THR A 1 190 ? -27.305 0.734 -6.182 1.00 78.50 190 THR A N 1
ATOM 1510 C CA . THR A 1 190 ? -27.072 0.384 -7.586 1.00 78.50 190 THR A CA 1
ATOM 1511 C C . THR A 1 190 ? -28.310 0.684 -8.425 1.00 78.50 190 THR A C 1
ATOM 1513 O O . THR A 1 190 ? -28.192 1.408 -9.409 1.00 78.50 190 THR A O 1
ATOM 1516 N N . GLU A 1 191 ? -29.506 0.283 -7.977 1.00 78.25 191 GLU A N 1
ATOM 1517 C CA . GLU A 1 191 ? -30.782 0.634 -8.630 1.00 78.25 191 GLU A CA 1
ATOM 1518 C C . GLU A 1 191 ? -30.956 2.156 -8.816 1.00 78.25 191 GLU A C 1
ATOM 1520 O O . GLU A 1 191 ? -31.535 2.628 -9.803 1.00 78.25 191 GLU A O 1
ATOM 1525 N N . ALA A 1 192 ? -30.466 2.950 -7.858 1.00 75.38 192 ALA A N 1
ATOM 1526 C CA . ALA A 1 192 ? -30.509 4.406 -7.920 1.00 75.38 192 ALA A CA 1
ATOM 1527 C C . ALA A 1 192 ? -29.415 5.012 -8.813 1.00 75.38 192 ALA A C 1
ATOM 1529 O O . ALA A 1 192 ? -29.594 6.135 -9.275 1.00 75.38 192 ALA A O 1
ATOM 1530 N N . MET A 1 193 ? -28.307 4.313 -9.066 1.00 70.56 193 MET A N 1
ATOM 1531 C CA . MET A 1 193 ? -27.165 4.799 -9.855 1.00 70.56 193 MET A CA 1
ATOM 1532 C C . MET A 1 193 ? -27.087 4.243 -11.280 1.00 70.56 193 MET A C 1
ATOM 1534 O O . MET A 1 193 ? -26.253 4.703 -12.061 1.00 70.56 193 MET A O 1
ATOM 1538 N N . GLU A 1 194 ? -27.923 3.267 -11.630 1.00 71.31 194 GLU A N 1
ATOM 1539 C CA . GLU A 1 194 ? -27.941 2.655 -12.957 1.00 71.31 194 GLU A CA 1
ATOM 1540 C C . GLU A 1 194 ? -28.027 3.694 -14.088 1.00 71.31 194 GLU A C 1
ATOM 1542 O O . GLU A 1 194 ? -28.759 4.686 -14.030 1.00 71.31 194 GLU A O 1
ATOM 1547 N N . ALA A 1 195 ? -27.272 3.463 -15.162 1.00 60.03 195 ALA A N 1
ATOM 1548 C CA . ALA A 1 195 ? -27.289 4.350 -16.316 1.00 60.03 195 ALA A CA 1
ATOM 1549 C C . ALA A 1 195 ? -28.686 4.339 -16.966 1.00 60.03 195 ALA A C 1
ATOM 1551 O O . ALA A 1 195 ? -29.170 3.294 -17.393 1.00 60.03 195 ALA A O 1
ATOM 1552 N N . GLY A 1 196 ? -29.330 5.508 -17.029 1.00 66.94 196 GLY A N 1
ATOM 1553 C CA . GLY A 1 196 ? -30.724 5.656 -17.473 1.00 66.94 196 GLY A CA 1
ATOM 1554 C C . GLY A 1 196 ? -31.761 5.654 -16.341 1.00 66.94 196 GLY A C 1
ATOM 1555 O O . GLY A 1 196 ? -32.911 6.015 -16.582 1.00 66.94 196 GLY A O 1
ATOM 1556 N N . ALA A 1 197 ? -31.369 5.337 -15.099 1.00 68.75 197 ALA A N 1
ATOM 1557 C CA . ALA A 1 197 ? -32.243 5.416 -13.923 1.00 68.75 197 ALA A CA 1
ATOM 1558 C C . ALA A 1 197 ? -32.614 6.855 -13.542 1.00 68.75 197 ALA A C 1
ATOM 1560 O O . ALA A 1 197 ? -33.684 7.095 -12.978 1.00 68.75 197 ALA A O 1
ATOM 1561 N N . ASN A 1 198 ? -31.730 7.804 -13.851 1.00 78.25 198 ASN A N 1
ATOM 1562 C CA . ASN A 1 198 ? -31.921 9.218 -13.575 1.00 78.25 198 ASN A CA 1
ATOM 1563 C C . ASN A 1 198 ? -31.750 10.026 -14.863 1.00 78.25 198 ASN A C 1
ATOM 1565 O O . ASN A 1 198 ? -30.833 9.749 -15.642 1.00 78.25 198 ASN A O 1
ATOM 1569 N N . PRO A 1 199 ? -32.584 11.053 -15.086 1.00 75.81 199 PRO A N 1
ATOM 1570 C CA . PRO A 1 199 ? -32.287 12.038 -16.106 1.00 75.81 199 PRO A CA 1
ATOM 1571 C C . PRO A 1 199 ? -31.036 12.850 -15.702 1.00 75.81 199 PRO A C 1
ATOM 1573 O O . PRO A 1 199 ? -30.612 12.792 -14.547 1.00 75.81 199 PRO A O 1
ATOM 1576 N N . PRO A 1 200 ? -30.444 13.621 -16.624 1.00 70.69 200 PRO A N 1
ATOM 1577 C CA . PRO A 1 200 ? -29.263 14.454 -16.386 1.00 70.69 200 PRO A CA 1
ATOM 1578 C C . PRO A 1 200 ? -29.599 15.672 -15.505 1.00 70.69 200 PRO A C 1
ATOM 1580 O O . PRO A 1 200 ? -29.717 16.809 -15.960 1.00 70.69 200 PRO A O 1
ATOM 1583 N N . VAL A 1 201 ? -29.873 15.412 -14.224 1.00 73.69 201 VAL A N 1
ATOM 1584 C CA . VAL A 1 201 ? -30.359 16.406 -13.257 1.00 73.69 201 VAL A CA 1
ATOM 1585 C C . VAL A 1 201 ? -29.292 17.463 -12.949 1.00 73.69 201 VAL A C 1
ATOM 1587 O O . VAL A 1 201 ? -29.642 18.591 -12.596 1.00 73.69 201 VAL A O 1
ATOM 1590 N N . ASP A 1 202 ? -28.010 17.126 -13.089 1.00 69.38 202 ASP A N 1
ATOM 1591 C CA . ASP A 1 202 ? -26.904 18.056 -12.854 1.00 69.38 202 ASP A CA 1
ATOM 1592 C C . ASP A 1 202 ? -26.609 18.937 -14.072 1.00 69.38 202 ASP A C 1
ATOM 1594 O O . ASP A 1 202 ? -26.283 20.112 -13.909 1.00 69.38 202 ASP A O 1
ATOM 1598 N N . GLU A 1 203 ? -26.817 18.425 -15.284 1.00 67.94 203 GLU A N 1
ATOM 1599 C CA . GLU A 1 203 ? -26.679 19.183 -16.529 1.00 67.94 203 GLU A CA 1
ATOM 1600 C C . GLU A 1 203 ? -27.891 20.081 -16.798 1.00 67.94 203 GLU A C 1
ATOM 1602 O O . GLU A 1 203 ? -27.751 21.147 -17.401 1.00 67.94 203 GLU A O 1
ATOM 1607 N N . TYR A 1 204 ? -29.077 19.681 -16.326 1.00 75.25 204 TYR A N 1
ATOM 1608 C CA . TYR A 1 204 ? -30.314 20.451 -16.449 1.00 75.25 204 TYR A CA 1
ATOM 1609 C C . TYR A 1 204 ? -30.936 20.712 -15.069 1.00 75.25 204 TYR A C 1
ATOM 1611 O O . TYR A 1 204 ? -31.892 20.034 -14.673 1.00 75.25 204 TYR A O 1
ATOM 1619 N N . PRO A 1 205 ? -30.470 21.748 -14.342 1.00 73.50 205 PRO A N 1
ATOM 1620 C CA . PRO A 1 205 ? -30.944 22.065 -12.993 1.00 73.50 205 PRO A CA 1
ATOM 1621 C C . PRO A 1 205 ? -32.455 22.298 -12.889 1.00 73.50 205 PRO A C 1
ATOM 1623 O O . PRO A 1 205 ? -33.033 22.088 -11.826 1.00 73.50 205 PRO A O 1
ATOM 1626 N N . ILE A 1 206 ? -33.130 22.662 -13.986 1.00 78.81 206 ILE A N 1
ATOM 1627 C CA . ILE A 1 206 ? -34.595 22.786 -14.034 1.00 78.81 206 ILE A CA 1
ATOM 1628 C C . ILE A 1 206 ? -35.309 21.482 -13.639 1.00 78.81 206 ILE A C 1
ATOM 1630 O O . ILE A 1 206 ? -36.373 21.514 -13.023 1.00 78.81 206 ILE A O 1
ATOM 1634 N N . LEU A 1 207 ? -34.694 20.320 -13.882 1.00 78.38 207 LEU A N 1
ATOM 1635 C CA . LEU A 1 207 ? -35.223 19.020 -13.462 1.00 78.38 207 LEU A CA 1
ATOM 1636 C C . LEU A 1 207 ? -35.235 18.860 -11.930 1.00 78.38 207 LEU A C 1
ATOM 1638 O O . LEU A 1 207 ? -36.052 18.106 -11.388 1.00 78.38 207 LEU A O 1
ATOM 1642 N N . LYS A 1 208 ? -34.395 19.614 -11.200 1.00 76.69 208 LYS A N 1
ATOM 1643 C CA . LYS A 1 208 ? -34.433 19.705 -9.729 1.00 76.69 208 LYS A CA 1
ATOM 1644 C C . LYS A 1 208 ? -35.681 20.438 -9.231 1.00 76.69 208 LYS A C 1
ATOM 1646 O O . LYS A 1 208 ? -36.050 20.229 -8.079 1.00 76.69 208 LYS A O 1
ATOM 1651 N N . LEU A 1 209 ? -36.394 21.189 -10.070 1.00 80.62 209 LEU A N 1
ATOM 1652 C CA . LEU A 1 209 ? -37.631 21.883 -9.686 1.00 80.62 209 LEU A CA 1
ATOM 1653 C C . LEU A 1 209 ? -38.888 21.006 -9.824 1.00 80.62 209 LEU A C 1
ATOM 1655 O O . LEU A 1 209 ? -39.915 21.307 -9.221 1.00 80.62 209 LEU A O 1
ATOM 1659 N N . ILE A 1 210 ? -38.817 19.885 -10.554 1.00 84.25 210 ILE A N 1
ATOM 1660 C CA . ILE A 1 210 ? -39.976 19.005 -10.777 1.00 84.25 210 ILE A CA 1
ATOM 1661 C C . ILE A 1 210 ? -40.439 18.377 -9.444 1.00 84.25 210 ILE A C 1
ATOM 1663 O O . ILE A 1 210 ? -39.630 17.732 -8.766 1.00 84.25 210 ILE A O 1
ATOM 1667 N N . PRO A 1 211 ? -41.722 18.505 -9.048 1.00 84.50 211 PRO A N 1
ATOM 1668 C CA . PRO A 1 211 ? -42.226 17.933 -7.798 1.00 84.50 211 PRO A CA 1
ATOM 1669 C C . PRO A 1 211 ? -42.068 16.404 -7.708 1.00 84.50 211 PRO A C 1
ATOM 1671 O O . PRO A 1 211 ? -42.210 15.695 -8.708 1.00 84.50 211 PRO A O 1
ATOM 1674 N N . LYS A 1 212 ? -41.866 15.868 -6.489 1.00 81.81 212 LYS A N 1
ATOM 1675 C CA . LYS A 1 212 ? -41.675 14.419 -6.210 1.00 81.81 212 LYS A CA 1
ATOM 1676 C C . LYS A 1 212 ? -42.751 13.530 -6.852 1.00 81.81 212 LYS A C 1
ATOM 1678 O O . LYS A 1 212 ? -42.444 12.422 -7.288 1.00 81.81 212 LYS A O 1
ATOM 1683 N N . ARG A 1 213 ? -43.999 14.009 -6.954 1.00 84.06 213 ARG A N 1
ATOM 1684 C CA . ARG A 1 213 ? -45.117 13.273 -7.579 1.00 84.06 213 ARG A CA 1
ATOM 1685 C C . ARG A 1 213 ? -44.883 12.936 -9.059 1.00 84.06 213 ARG A C 1
ATOM 1687 O O . ARG A 1 213 ? -45.289 11.869 -9.502 1.00 84.06 213 ARG A O 1
ATOM 1694 N N . PHE A 1 214 ? -44.143 13.768 -9.794 1.00 82.94 214 PHE A N 1
ATOM 1695 C CA . PHE A 1 214 ? -43.873 13.567 -11.225 1.00 82.94 214 PHE A CA 1
ATOM 1696 C C . PHE A 1 214 ? -42.441 13.098 -11.521 1.00 82.94 214 PHE A C 1
ATOM 1698 O O . PHE A 1 214 ? -42.182 12.551 -12.586 1.00 82.94 214 PHE A O 1
ATOM 1705 N N . ALA A 1 215 ? -41.515 13.246 -10.571 1.00 85.50 215 ALA A N 1
ATOM 1706 C CA . ALA A 1 215 ? -40.119 12.847 -10.730 1.00 85.50 215 ALA A CA 1
ATOM 1707 C C . ALA A 1 215 ? -39.847 11.451 -10.140 1.00 85.50 215 ALA A C 1
ATOM 1709 O O . ALA A 1 215 ? -39.532 11.318 -8.953 1.00 85.50 215 ALA A O 1
ATOM 1710 N N . TYR A 1 216 ? -39.948 10.399 -10.958 1.00 83.94 216 TYR A N 1
ATOM 1711 C CA . TYR A 1 216 ? -39.702 9.022 -10.502 1.00 83.94 216 TYR A CA 1
ATOM 1712 C C . TYR A 1 216 ? -38.262 8.814 -9.991 1.00 83.94 216 TYR A C 1
ATOM 1714 O O . TYR A 1 216 ? -38.071 8.138 -8.983 1.00 83.94 216 TYR A O 1
ATOM 1722 N N . TRP A 1 217 ? -37.271 9.458 -10.617 1.00 82.19 217 TRP A N 1
ATOM 1723 C CA . TRP A 1 217 ? -35.858 9.407 -10.217 1.00 82.19 217 TRP A CA 1
ATOM 1724 C C . TRP A 1 217 ? -35.634 9.991 -8.818 1.00 82.19 217 TRP A C 1
ATOM 1726 O O . TRP A 1 217 ? -34.916 9.418 -8.005 1.00 82.19 217 TRP A O 1
ATOM 1736 N N . LYS A 1 218 ? -36.341 11.080 -8.475 1.00 81.62 218 LYS A N 1
ATOM 1737 C CA . LYS A 1 218 ? -36.318 11.638 -7.115 1.00 81.62 218 LYS A CA 1
ATOM 1738 C C . LYS A 1 218 ? -36.915 10.672 -6.106 1.00 81.62 218 LYS A C 1
ATOM 1740 O O . LYS A 1 218 ? -36.365 10.521 -5.025 1.00 81.62 218 LYS A O 1
ATOM 1745 N N . ARG A 1 219 ? -38.035 10.018 -6.436 1.00 84.69 219 ARG A N 1
ATOM 1746 C CA . ARG A 1 219 ? -38.631 9.007 -5.546 1.00 84.69 219 ARG A CA 1
ATOM 1747 C C . ARG A 1 219 ? -37.679 7.840 -5.314 1.00 84.69 219 ARG A C 1
ATOM 1749 O O . ARG A 1 219 ? -37.565 7.406 -4.179 1.00 84.69 219 ARG A O 1
ATOM 1756 N N . ARG A 1 220 ? -36.979 7.391 -6.357 1.00 82.62 220 ARG A N 1
ATOM 1757 C CA . ARG A 1 220 ? -35.978 6.322 -6.272 1.00 82.62 220 ARG A CA 1
ATOM 1758 C C . ARG A 1 220 ? -34.789 6.714 -5.395 1.00 82.62 220 ARG A C 1
ATOM 1760 O O . ARG A 1 220 ? -34.456 5.972 -4.483 1.00 82.62 220 ARG A O 1
ATOM 1767 N N . ALA A 1 221 ? -34.213 7.896 -5.614 1.00 79.69 221 ALA A N 1
ATOM 1768 C CA . ALA A 1 221 ? -33.114 8.407 -4.794 1.00 79.69 221 ALA A CA 1
ATOM 1769 C C . ALA A 1 221 ? -33.523 8.593 -3.321 1.00 79.69 221 ALA A C 1
ATOM 1771 O O . ALA A 1 221 ? -32.768 8.234 -2.423 1.00 79.69 221 ALA A O 1
ATOM 1772 N N . ILE A 1 222 ? -34.735 9.104 -3.070 1.00 82.06 222 ILE A N 1
ATOM 1773 C CA . ILE A 1 222 ? -35.282 9.238 -1.712 1.00 82.06 222 ILE A CA 1
ATOM 1774 C C . ILE A 1 222 ? -35.469 7.859 -1.069 1.00 82.06 222 ILE A C 1
ATOM 1776 O O . ILE A 1 222 ? -35.022 7.667 0.053 1.00 82.06 222 ILE A O 1
ATOM 1780 N N . ALA A 1 223 ? -36.055 6.894 -1.781 1.00 83.12 223 ALA A N 1
ATOM 1781 C CA . ALA A 1 223 ? -36.243 5.536 -1.272 1.00 83.12 223 ALA A CA 1
ATOM 1782 C C . ALA A 1 223 ? -34.905 4.841 -0.962 1.00 83.12 223 ALA A C 1
ATOM 1784 O O . ALA A 1 223 ? -34.779 4.171 0.058 1.00 83.12 223 ALA A O 1
ATOM 1785 N N . ALA A 1 224 ? -33.880 5.036 -1.799 1.00 82.69 224 ALA A N 1
ATOM 1786 C CA . ALA A 1 224 ? -32.533 4.554 -1.506 1.00 82.69 224 ALA A CA 1
ATOM 1787 C C . ALA A 1 224 ? -31.970 5.216 -0.236 1.00 82.69 224 ALA A C 1
ATOM 1789 O O . ALA A 1 224 ? -31.461 4.520 0.639 1.00 82.69 224 ALA A O 1
ATOM 1790 N N . GLY A 1 225 ? -32.129 6.535 -0.084 1.00 80.50 225 GLY A N 1
ATOM 1791 C CA . GLY A 1 225 ? -31.746 7.256 1.134 1.00 80.50 225 GLY A CA 1
ATOM 1792 C C . GLY A 1 225 ? -32.454 6.743 2.394 1.00 80.50 225 GLY A C 1
ATOM 1793 O O . GLY A 1 225 ? -31.804 6.523 3.411 1.00 80.50 225 GLY A O 1
ATOM 1794 N N . GLU A 1 226 ? -33.757 6.465 2.316 1.00 85.00 226 GLU A N 1
ATOM 1795 C CA . GLU A 1 226 ? -34.546 5.894 3.419 1.00 85.00 226 GLU A CA 1
ATOM 1796 C C . GLU A 1 226 ? -34.019 4.512 3.848 1.00 85.00 226 GLU A C 1
ATOM 1798 O O . GLU A 1 226 ? -33.964 4.208 5.045 1.00 85.00 226 GLU A O 1
ATOM 1803 N N . VAL A 1 227 ? -33.569 3.685 2.895 1.00 85.81 227 VAL A N 1
ATOM 1804 C CA . VAL A 1 227 ? -32.925 2.396 3.197 1.00 85.81 227 VAL A CA 1
ATOM 1805 C C . VAL A 1 227 ? -31.588 2.605 3.904 1.00 85.81 227 VAL A C 1
ATOM 1807 O O . VAL A 1 227 ? -31.346 1.963 4.926 1.00 85.81 227 VAL A O 1
ATOM 1810 N N . PHE A 1 228 ? -30.739 3.516 3.418 1.00 84.12 228 PHE A N 1
ATOM 1811 C CA . PHE A 1 228 ? -29.464 3.843 4.072 1.00 84.12 228 PHE A CA 1
ATOM 1812 C C . PHE A 1 228 ? -29.688 4.309 5.514 1.00 84.12 228 PHE A C 1
ATOM 1814 O O . PHE A 1 228 ? -29.091 3.754 6.437 1.00 84.12 228 PHE A O 1
ATOM 1821 N N . ASP A 1 229 ? -30.607 5.252 5.716 1.00 84.44 229 ASP A N 1
ATOM 1822 C CA . ASP A 1 229 ? -30.944 5.794 7.032 1.00 84.44 229 ASP A CA 1
ATOM 1823 C C . ASP A 1 229 ? -31.436 4.705 7.987 1.00 84.44 229 ASP A C 1
ATOM 1825 O O . ASP A 1 229 ? -31.009 4.629 9.144 1.00 84.44 229 ASP A O 1
ATOM 1829 N N . THR A 1 230 ? -32.301 3.818 7.495 1.00 88.94 230 THR A N 1
ATOM 1830 C CA . THR A 1 230 ? -32.857 2.717 8.286 1.00 88.94 230 THR A CA 1
ATOM 1831 C C . THR A 1 230 ? -31.774 1.716 8.680 1.00 88.94 230 THR A C 1
ATOM 1833 O O . THR A 1 230 ? -31.646 1.359 9.859 1.00 88.94 230 THR A O 1
ATOM 1836 N N . MET A 1 231 ? -30.968 1.274 7.712 1.00 90.44 231 MET A N 1
ATOM 1837 C CA . MET A 1 231 ? -29.952 0.244 7.916 1.00 90.44 231 MET A CA 1
ATOM 1838 C C . MET A 1 231 ? -28.796 0.758 8.775 1.00 90.44 231 MET A C 1
ATOM 1840 O O . MET A 1 231 ? -28.459 0.143 9.791 1.00 90.44 231 MET A O 1
ATOM 1844 N N . TRP A 1 232 ? -28.230 1.921 8.447 1.00 89.56 232 TRP A N 1
ATOM 1845 C CA . TRP A 1 232 ? -27.124 2.497 9.211 1.00 89.56 232 TRP A CA 1
ATOM 1846 C C . TRP A 1 232 ? -27.571 3.063 10.557 1.00 89.56 232 TRP A C 1
ATOM 1848 O O . TRP A 1 232 ? -26.835 2.961 11.541 1.00 89.56 232 TRP A O 1
ATOM 1858 N N . GLY A 1 233 ? -28.808 3.552 10.661 1.00 89.75 233 GLY A N 1
ATOM 1859 C CA . GLY A 1 233 ? -29.425 3.891 11.942 1.00 89.75 233 GLY A CA 1
ATOM 1860 C C . GLY A 1 233 ? -29.574 2.671 12.858 1.00 89.75 233 GLY A C 1
ATOM 1861 O O . GLY A 1 233 ? -29.254 2.741 14.048 1.00 89.75 233 GLY A O 1
ATOM 1862 N N . LYS A 1 234 ? -29.998 1.516 12.323 1.00 92.62 234 LYS A N 1
ATOM 1863 C CA . LYS A 1 234 ? -30.029 0.248 13.073 1.00 92.62 234 LYS A CA 1
ATOM 1864 C C . LYS A 1 234 ? -28.624 -0.202 13.482 1.00 92.62 234 LYS A C 1
ATOM 1866 O O . LYS A 1 234 ? -28.414 -0.489 14.658 1.00 92.62 234 LYS A O 1
ATOM 1871 N N . ALA A 1 235 ? -27.656 -0.182 12.565 1.00 91.81 235 ALA A N 1
ATOM 1872 C CA . ALA A 1 235 ? -26.256 -0.501 12.854 1.00 91.81 235 ALA A CA 1
ATOM 1873 C C . ALA A 1 235 ? -25.695 0.359 14.002 1.00 91.81 235 ALA A C 1
ATOM 1875 O O . ALA A 1 235 ? -25.090 -0.156 14.946 1.00 91.81 235 ALA A O 1
ATOM 1876 N N . ARG A 1 236 ? -25.963 1.671 13.968 1.00 91.25 236 ARG A N 1
ATOM 1877 C CA . ARG A 1 236 ? -25.547 2.618 15.004 1.00 91.25 236 ARG A CA 1
ATOM 1878 C C . ARG A 1 236 ? -26.186 2.325 16.363 1.00 91.25 236 ARG A C 1
ATOM 1880 O O . ARG A 1 236 ? -25.478 2.416 17.369 1.00 91.25 236 ARG A O 1
ATOM 1887 N N . ARG A 1 237 ? -27.481 1.984 16.403 1.00 93.62 237 ARG A N 1
ATOM 1888 C CA . ARG A 1 237 ? -28.194 1.605 17.640 1.00 93.62 237 ARG A CA 1
ATOM 1889 C C . ARG A 1 237 ? -27.576 0.374 18.291 1.00 93.62 237 ARG A C 1
ATOM 1891 O O . ARG A 1 237 ? -27.204 0.456 19.455 1.00 93.62 237 ARG A O 1
ATOM 1898 N N . ILE A 1 238 ? -27.329 -0.683 17.517 1.00 93.44 238 ILE A N 1
ATOM 1899 C CA . ILE A 1 238 ? -26.672 -1.906 18.007 1.00 93.44 238 ILE A CA 1
ATOM 1900 C C . ILE A 1 238 ? -25.291 -1.581 18.606 1.00 93.44 238 ILE A C 1
ATOM 1902 O O . ILE A 1 238 ? -24.920 -2.086 19.665 1.00 93.44 238 ILE A O 1
ATOM 1906 N N . VAL A 1 239 ? -24.516 -0.698 17.960 1.00 91.75 239 VAL A N 1
ATOM 1907 C CA . VAL A 1 239 ? -23.233 -0.234 18.515 1.00 91.75 239 VAL A CA 1
ATOM 1908 C C . VAL A 1 239 ? -23.428 0.538 19.822 1.00 91.75 239 VAL A C 1
ATOM 1910 O O . VAL A 1 239 ? -22.672 0.313 20.761 1.00 91.75 239 VAL A O 1
ATOM 1913 N N . ASN A 1 240 ? -24.423 1.421 19.915 1.00 93.00 240 ASN A N 1
ATOM 1914 C CA . ASN A 1 240 ? -24.721 2.157 21.148 1.00 93.00 240 ASN A CA 1
ATOM 1915 C C . ASN A 1 240 ? -25.142 1.249 22.302 1.00 93.00 240 ASN A C 1
ATOM 1917 O O . ASN A 1 240 ? -24.636 1.428 23.402 1.00 93.00 240 ASN A O 1
ATOM 1921 N N . GLU A 1 241 ? -26.018 0.278 22.059 1.00 94.62 241 GLU A N 1
ATOM 1922 C CA . GLU A 1 241 ? -26.469 -0.687 23.069 1.00 94.62 241 GLU A CA 1
ATOM 1923 C C . GLU A 1 241 ? -25.290 -1.506 23.598 1.00 94.62 241 GLU A C 1
ATOM 1925 O O . GLU A 1 241 ? -25.050 -1.559 24.805 1.00 94.62 241 GLU A O 1
ATOM 1930 N N . ARG A 1 242 ? -24.458 -2.035 22.688 1.00 93.81 242 ARG A N 1
ATOM 1931 C CA . ARG A 1 242 ? -23.201 -2.698 23.056 1.00 93.81 242 ARG A CA 1
ATOM 1932 C C . ARG A 1 242 ? -22.327 -1.778 23.909 1.00 93.81 242 ARG A C 1
ATOM 1934 O O . ARG A 1 242 ? -21.834 -2.178 24.959 1.00 93.81 242 ARG A O 1
ATOM 1941 N N . ARG A 1 243 ? -22.148 -0.534 23.473 1.00 92.56 243 ARG A N 1
ATOM 1942 C CA . ARG A 1 243 ? -21.343 0.463 24.179 1.00 92.56 243 ARG A CA 1
ATOM 1943 C C . ARG A 1 243 ? -21.902 0.807 25.564 1.00 92.56 243 ARG A C 1
ATOM 1945 O O . ARG A 1 243 ? -21.108 1.076 26.463 1.00 92.56 243 ARG A O 1
ATOM 1952 N N . ALA A 1 244 ? -23.220 0.826 25.730 1.00 93.12 244 ALA A N 1
ATOM 1953 C CA . ALA A 1 244 ? -23.881 1.103 27.001 1.00 93.12 244 ALA A CA 1
ATOM 1954 C C . ALA A 1 244 ? -23.675 -0.039 28.008 1.00 93.12 244 ALA A C 1
ATOM 1956 O O . ALA A 1 244 ? -23.500 0.223 29.190 1.00 93.12 244 ALA A O 1
ATOM 1957 N N . SER A 1 245 ? -23.568 -1.285 27.533 1.00 91.81 245 SER A N 1
ATOM 1958 C CA . SER A 1 245 ? -23.225 -2.454 28.363 1.00 91.81 245 SER A CA 1
ATOM 1959 C C . SER A 1 245 ? -21.755 -2.516 28.822 1.00 91.81 245 SER A C 1
ATOM 1961 O O . SER A 1 245 ? -21.298 -3.544 29.310 1.00 91.81 245 SER A O 1
ATOM 1963 N N . GLY A 1 246 ? -20.975 -1.448 28.624 1.00 88.56 246 GLY A N 1
ATOM 1964 C CA . GLY A 1 246 ? -19.546 -1.399 28.958 1.00 88.56 246 GLY A CA 1
ATOM 1965 C C . GLY A 1 246 ? -18.627 -2.055 27.921 1.00 88.56 246 GLY A C 1
ATOM 1966 O O . GLY A 1 246 ? -17.408 -1.932 28.009 1.00 88.56 246 GLY A O 1
ATOM 1967 N N . ILE A 1 247 ? -19.179 -2.693 26.886 1.00 82.31 247 ILE A N 1
ATOM 1968 C CA . ILE A 1 247 ? -18.394 -3.391 25.864 1.00 82.31 247 ILE A CA 1
ATOM 1969 C C . ILE A 1 247 ? -17.956 -2.404 24.771 1.00 82.31 247 ILE A C 1
ATOM 1971 O O . ILE A 1 247 ? -18.749 -1.947 23.941 1.00 82.31 247 ILE A O 1
ATOM 1975 N N . ARG A 1 248 ? -16.657 -2.100 24.736 1.00 83.56 248 ARG A N 1
ATOM 1976 C CA . ARG A 1 248 ? -15.986 -1.380 23.640 1.00 83.56 248 ARG A CA 1
ATOM 1977 C C . ARG A 1 248 ? -15.219 -2.372 22.766 1.00 83.56 248 ARG A C 1
ATOM 1979 O O . ARG A 1 248 ? -14.685 -3.357 23.265 1.00 83.56 248 ARG A O 1
ATOM 1986 N N . ARG A 1 249 ? -15.195 -2.144 21.453 1.00 80.81 249 ARG A N 1
ATOM 1987 C CA . ARG A 1 249 ? -14.448 -2.967 20.490 1.00 80.81 249 ARG A CA 1
ATOM 1988 C C . ARG A 1 249 ? -13.576 -2.075 19.621 1.00 80.81 249 ARG A C 1
ATOM 1990 O O . ARG A 1 249 ? -13.977 -0.975 19.263 1.00 80.81 249 ARG A O 1
ATOM 1997 N N . GLU A 1 250 ? -12.432 -2.591 19.196 1.00 74.69 250 GLU A N 1
ATOM 1998 C CA . GLU A 1 250 ? -11.549 -1.895 18.258 1.00 74.69 250 GLU A CA 1
ATOM 1999 C C . GLU A 1 250 ? -12.156 -1.910 16.851 1.00 74.69 250 GLU A C 1
ATOM 2001 O O . GLU A 1 250 ? -11.955 -2.823 16.052 1.00 74.69 250 GLU A O 1
ATOM 2006 N N . CYS A 1 251 ? -12.978 -0.901 16.572 1.00 75.50 251 CYS A N 1
ATOM 2007 C CA . CYS A 1 251 ? -13.635 -0.693 15.289 1.00 75.50 251 CYS A CA 1
ATOM 2008 C C . CYS A 1 251 ? -13.724 0.801 14.969 1.00 75.50 251 CYS A C 1
ATOM 2010 O O . CYS A 1 251 ? -13.646 1.651 15.860 1.00 75.50 251 CYS A O 1
ATOM 2012 N N . ILE A 1 252 ? -13.902 1.129 13.687 1.00 79.75 252 ILE A N 1
ATOM 2013 C CA . ILE A 1 252 ? -13.921 2.518 13.203 1.00 79.75 252 ILE A CA 1
ATOM 2014 C C . ILE A 1 252 ? -14.986 3.336 13.939 1.00 79.75 252 ILE A C 1
ATOM 2016 O O . ILE A 1 252 ? -14.693 4.440 14.395 1.00 79.75 252 ILE A O 1
ATOM 2020 N N . THR A 1 253 ? -16.194 2.786 14.093 1.00 86.62 253 THR A N 1
ATOM 2021 C CA . THR A 1 253 ? -17.296 3.480 14.769 1.00 86.62 253 THR A CA 1
ATOM 2022 C C . THR A 1 253 ? -16.943 3.807 16.213 1.00 86.62 253 THR A C 1
ATOM 2024 O O . THR A 1 253 ? -17.154 4.940 16.632 1.00 86.62 253 THR A O 1
ATOM 2027 N N . ASP A 1 254 ? -16.390 2.856 16.976 1.00 85.12 254 ASP A N 1
ATOM 2028 C CA . ASP A 1 254 ? -16.095 3.099 18.391 1.00 85.12 254 ASP A CA 1
ATOM 2029 C C . ASP A 1 254 ? -15.044 4.193 18.566 1.00 85.12 254 ASP A C 1
ATOM 2031 O O . ASP A 1 254 ? -15.267 5.128 19.336 1.00 85.12 254 ASP A O 1
ATOM 2035 N N . ASN A 1 255 ? -13.977 4.129 17.768 1.00 82.38 255 ASN A N 1
ATOM 2036 C CA . ASN A 1 255 ? -12.893 5.105 17.796 1.00 82.38 255 ASN A CA 1
ATOM 2037 C C . ASN A 1 255 ? -13.373 6.505 17.403 1.00 82.38 255 ASN A C 1
ATOM 2039 O O . ASN A 1 255 ? -13.026 7.487 18.055 1.00 82.38 255 ASN A O 1
ATOM 2043 N N . MET A 1 256 ? -14.183 6.613 16.345 1.00 85.31 256 MET A N 1
ATOM 2044 C CA . MET A 1 256 ? -14.713 7.908 15.914 1.00 85.31 256 MET A CA 1
ATOM 2045 C C . MET A 1 256 ? -15.697 8.483 16.930 1.00 85.31 256 MET A C 1
ATOM 2047 O O . MET A 1 256 ? -15.712 9.690 17.140 1.00 85.31 256 MET A O 1
ATOM 2051 N N . LEU A 1 257 ? -16.492 7.640 17.591 1.00 90.12 257 LEU A N 1
ATOM 2052 C CA . LEU A 1 257 ? -17.377 8.088 18.662 1.00 90.12 257 LEU A CA 1
ATOM 2053 C C . LEU A 1 257 ? -16.606 8.616 19.864 1.00 90.12 257 LEU A C 1
ATOM 2055 O O . LEU A 1 257 ? -16.969 9.662 20.395 1.00 90.12 257 LEU A O 1
ATOM 2059 N N . ASP A 1 258 ? -15.550 7.924 20.284 1.00 88.88 258 ASP A N 1
ATOM 2060 C CA . ASP A 1 258 ? -14.705 8.381 21.388 1.00 88.88 258 ASP A CA 1
ATOM 2061 C C . ASP A 1 258 ? -13.992 9.691 21.021 1.00 88.88 258 ASP A C 1
ATOM 2063 O O . ASP A 1 258 ? -13.963 10.637 21.810 1.00 88.88 258 ASP A O 1
ATOM 2067 N N . GLU A 1 259 ? -13.487 9.793 19.789 1.00 85.81 259 GLU A N 1
ATOM 2068 C CA . GLU A 1 259 ? -12.853 11.009 19.291 1.00 85.81 259 GLU A CA 1
ATOM 2069 C C . GLU A 1 259 ? -13.828 12.193 19.220 1.00 85.81 259 GLU A C 1
ATOM 2071 O O . GLU A 1 259 ? -13.500 13.273 19.714 1.00 85.81 259 GLU A O 1
ATOM 2076 N N . TYR A 1 260 ? -15.009 12.015 18.625 1.00 89.25 260 TYR A N 1
ATOM 2077 C CA . TYR A 1 260 ? -15.958 13.107 18.376 1.00 89.25 260 TYR A CA 1
ATOM 2078 C C . TYR A 1 260 ? -16.729 13.517 19.626 1.00 89.25 260 TYR A C 1
ATOM 2080 O O . TYR A 1 260 ? -17.017 14.698 19.796 1.00 89.25 260 TYR A O 1
ATOM 2088 N N . ASN A 1 261 ? -16.985 12.598 20.558 1.00 90.25 261 ASN A N 1
ATOM 2089 C CA . ASN A 1 261 ? -17.509 12.979 21.870 1.00 90.25 261 ASN A CA 1
ATOM 2090 C C . ASN A 1 261 ? -16.500 13.818 22.664 1.00 90.25 261 ASN A C 1
ATOM 2092 O O . ASN A 1 261 ? -16.906 14.701 23.410 1.00 90.25 261 ASN A O 1
ATOM 2096 N N . ARG A 1 262 ? -15.194 13.577 22.484 1.00 90.31 262 ARG A N 1
ATOM 2097 C CA . ARG A 1 262 ? -14.138 14.348 23.152 1.00 90.31 262 ARG A CA 1
ATOM 2098 C C . ARG A 1 262 ? -13.866 15.698 22.485 1.00 90.31 262 ARG A C 1
ATOM 2100 O O . ARG A 1 262 ? -13.682 16.688 23.180 1.00 90.31 262 ARG A O 1
ATOM 2107 N N . LYS A 1 263 ? -13.774 15.734 21.153 1.00 91.00 263 LYS A N 1
ATOM 2108 C CA . LYS A 1 263 ? -13.375 16.929 20.380 1.00 91.00 263 LYS A CA 1
ATOM 2109 C C . LYS A 1 263 ? -14.551 17.796 19.920 1.00 91.00 263 LYS A C 1
ATOM 2111 O O . LYS A 1 263 ? -14.324 18.877 19.386 1.00 91.00 263 LYS A O 1
ATOM 2116 N N . GLY A 1 264 ? -15.781 17.325 20.102 1.00 86.44 264 GLY A N 1
ATOM 2117 C CA . GLY A 1 264 ? -16.969 17.921 19.504 1.00 86.44 264 GLY A CA 1
ATOM 2118 C C . GLY A 1 264 ? -17.281 17.332 18.128 1.00 86.44 264 GLY A C 1
ATOM 2119 O O . GLY A 1 264 ? -16.414 16.825 17.410 1.00 86.44 264 GLY A O 1
ATOM 2120 N N . TRP A 1 265 ? -18.562 17.380 17.772 1.00 87.56 265 TRP A N 1
ATOM 2121 C CA . TRP A 1 265 ? -19.086 16.749 16.568 1.00 87.56 265 TRP A CA 1
ATOM 2122 C C . TRP A 1 265 ? -18.960 17.678 15.355 1.00 87.56 265 TRP A C 1
ATOM 2124 O O . TRP A 1 265 ? -19.587 18.735 15.342 1.00 87.56 265 TRP A O 1
ATOM 2134 N N . PRO A 1 266 ? -18.217 17.291 14.299 1.00 84.00 266 PRO A N 1
ATOM 2135 C CA . PRO A 1 266 ? -18.070 18.118 13.098 1.00 84.00 266 PRO A CA 1
ATOM 2136 C C . PRO A 1 266 ? -19.296 18.053 12.173 1.00 84.00 266 PRO A C 1
ATOM 2138 O O . PRO A 1 266 ? -19.328 18.705 11.133 1.00 84.00 266 PRO A O 1
ATOM 2141 N N . MET A 1 267 ? -20.272 17.202 12.494 1.00 87.75 267 MET A N 1
ATOM 2142 C CA . MET A 1 267 ? -21.463 16.953 11.689 1.00 87.75 267 MET A CA 1
ATOM 2143 C C . MET A 1 267 ? -22.605 16.406 12.555 1.00 87.75 267 MET A C 1
ATOM 2145 O O . MET A 1 267 ? -22.344 15.875 13.639 1.00 87.75 267 MET A O 1
ATOM 2149 N N . PRO A 1 268 ? -23.858 16.457 12.071 1.00 89.69 268 PRO A N 1
ATOM 2150 C CA . PRO A 1 268 ? -24.978 15.796 12.730 1.00 89.69 268 PRO A CA 1
ATOM 2151 C C . PRO A 1 268 ? -24.772 14.280 12.862 1.00 89.69 268 PRO A C 1
ATOM 2153 O O . PRO A 1 268 ? -24.187 13.640 11.987 1.00 89.69 268 PRO A O 1
ATOM 2156 N N . GLN A 1 269 ? -25.340 13.681 13.913 1.00 86.38 269 GLN A N 1
ATOM 2157 C CA . GLN A 1 269 ? -25.305 12.225 14.145 1.00 86.38 269 GLN A CA 1
ATOM 2158 C C . GLN A 1 269 ? -25.861 11.426 12.957 1.00 86.38 269 GLN A C 1
ATOM 2160 O O . GLN A 1 269 ? -25.336 10.374 12.607 1.00 86.38 269 GLN A O 1
ATOM 2165 N N . HIS A 1 270 ? -26.906 11.947 12.309 1.00 83.94 270 HIS A N 1
ATOM 2166 C CA . HIS A 1 270 ? -27.484 11.357 11.100 1.00 83.94 270 HIS A CA 1
ATOM 2167 C C . HIS A 1 270 ? -26.462 11.275 9.956 1.00 83.94 270 HIS A C 1
ATOM 2169 O O . HIS A 1 270 ? -26.236 10.198 9.406 1.00 83.94 270 HIS A O 1
ATOM 2175 N N . ALA A 1 271 ? -25.755 12.376 9.680 1.00 83.56 271 ALA A N 1
ATOM 2176 C CA . ALA A 1 271 ? -24.706 12.416 8.663 1.00 83.56 271 ALA A CA 1
ATOM 2177 C C . ALA A 1 271 ? -23.549 11.458 8.995 1.00 83.56 271 ALA A C 1
ATOM 2179 O O . ALA A 1 271 ? -23.020 10.789 8.109 1.00 83.56 271 ALA A O 1
ATOM 2180 N N . PHE A 1 272 ? -23.190 11.337 10.274 1.00 85.31 272 PHE A N 1
ATOM 2181 C CA . PHE A 1 272 ? -22.169 10.397 10.729 1.00 85.31 272 PHE A CA 1
ATOM 2182 C C . PHE A 1 272 ? -22.553 8.928 10.499 1.00 85.31 272 PHE A C 1
ATOM 2184 O O . PHE A 1 272 ? -21.716 8.151 10.036 1.00 85.31 272 PHE A O 1
ATOM 2191 N N . ASN A 1 273 ? -23.806 8.550 10.770 1.00 85.81 273 ASN A N 1
ATOM 2192 C CA . ASN A 1 273 ? -24.285 7.179 10.566 1.00 85.81 273 ASN A CA 1
ATOM 2193 C C . ASN A 1 273 ? -24.125 6.747 9.105 1.00 85.81 273 ASN A C 1
ATOM 2195 O O . ASN A 1 273 ? -23.599 5.670 8.833 1.00 85.81 273 ASN A O 1
ATOM 2199 N N . ASN A 1 274 ? -24.502 7.627 8.177 1.00 81.19 274 ASN A N 1
ATOM 2200 C CA . ASN A 1 274 ? -24.371 7.381 6.744 1.00 81.19 274 ASN A CA 1
ATOM 2201 C C . ASN A 1 274 ? -22.917 7.465 6.250 1.00 81.19 274 ASN A C 1
ATOM 2203 O O . ASN A 1 274 ? -22.558 6.818 5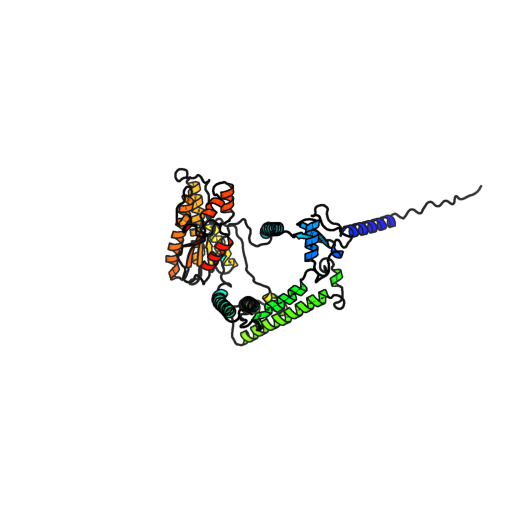.268 1.00 81.19 274 ASN A O 1
ATOM 2207 N N . LEU A 1 275 ? -22.051 8.211 6.944 1.00 75.31 275 LEU A N 1
ATOM 2208 C CA . LEU A 1 275 ? -20.635 8.342 6.600 1.00 75.31 275 LEU A CA 1
ATOM 2209 C C . LEU A 1 275 ? -19.815 7.086 6.929 1.00 75.31 275 LEU A C 1
ATOM 2211 O O . LEU A 1 275 ? -18.929 6.720 6.154 1.00 75.31 275 LEU A O 1
ATOM 2215 N N . ILE A 1 276 ? -20.063 6.431 8.070 1.00 67.38 276 ILE A N 1
ATOM 2216 C CA . ILE A 1 276 ? -19.270 5.257 8.482 1.00 67.38 276 ILE A CA 1
ATOM 2217 C C . ILE A 1 276 ? -19.495 4.059 7.551 1.00 67.38 276 ILE A C 1
ATOM 2219 O O . ILE A 1 276 ? -18.579 3.259 7.363 1.00 67.38 276 ILE A O 1
ATOM 2223 N N . GLY A 1 277 ? -20.655 3.977 6.894 1.00 53.41 277 GLY A N 1
ATOM 2224 C CA . GLY A 1 277 ? -20.899 2.997 5.833 1.00 53.41 277 GLY A CA 1
ATOM 2225 C C . GLY A 1 277 ? -20.013 3.177 4.589 1.00 53.41 277 GLY A C 1
ATOM 2226 O O . GLY A 1 277 ? -19.968 2.278 3.757 1.00 53.41 277 GLY A O 1
ATOM 2227 N N . ALA A 1 278 ? -19.296 4.305 4.455 1.00 47.38 278 ALA A N 1
ATOM 2228 C CA . ALA A 1 278 ? -18.652 4.723 3.205 1.00 47.38 278 ALA A CA 1
ATOM 2229 C C . ALA A 1 278 ? -17.177 5.174 3.320 1.00 47.38 278 ALA A C 1
ATOM 2231 O O . ALA A 1 278 ? -16.598 5.592 2.316 1.00 47.38 278 ALA A O 1
ATOM 2232 N N . ARG A 1 279 ? -16.528 5.126 4.497 1.00 41.88 279 ARG A N 1
ATOM 2233 C CA . ARG A 1 279 ? -15.142 5.625 4.657 1.00 41.88 279 ARG A CA 1
ATOM 2234 C C . ARG A 1 279 ? -14.151 4.603 5.220 1.00 41.88 279 ARG A C 1
ATOM 2236 O O . ARG A 1 279 ? -14.116 4.349 6.420 1.00 41.88 279 ARG A O 1
ATOM 2243 N N . TYR A 1 280 ? -13.201 4.198 4.378 1.00 37.62 280 TYR A N 1
ATOM 2244 C CA . TYR A 1 280 ? -11.858 3.800 4.806 1.00 37.62 280 TYR A CA 1
ATOM 2245 C C . TYR A 1 280 ? -10.937 5.013 4.638 1.00 37.62 280 TYR A C 1
ATOM 2247 O O . TYR A 1 280 ? -10.545 5.354 3.527 1.00 37.62 280 TYR A O 1
ATOM 2255 N N . LYS A 1 281 ? -10.643 5.737 5.723 1.00 40.31 281 LYS A N 1
ATOM 2256 C CA . LYS A 1 281 ? -9.729 6.889 5.664 1.00 40.31 281 LYS A CA 1
ATOM 2257 C C . LYS A 1 281 ? -8.299 6.403 5.925 1.00 40.31 281 LYS A C 1
ATOM 2259 O O . LYS A 1 281 ? -7.918 6.237 7.081 1.00 40.31 281 LYS A O 1
ATOM 2264 N N . SER A 1 282 ? -7.528 6.164 4.867 1.00 49.38 282 SER A N 1
ATOM 2265 C CA . SER A 1 282 ? -6.062 6.110 4.917 1.00 49.38 282 SER A CA 1
ATOM 2266 C C . SER A 1 282 ? -5.519 7.507 4.606 1.00 49.38 282 SER A C 1
ATOM 2268 O O . SER A 1 282 ? -5.889 8.098 3.594 1.00 49.38 282 SER A O 1
ATOM 2270 N N . SER A 1 283 ? -4.688 8.058 5.489 1.00 58.84 283 SER A N 1
ATOM 2271 C CA . SER A 1 283 ? -3.953 9.303 5.237 1.00 58.84 283 SER A CA 1
ATOM 2272 C C . SER A 1 283 ? -2.614 8.933 4.601 1.00 58.84 283 SER A C 1
ATOM 2274 O O . SER A 1 283 ? -1.931 8.053 5.117 1.00 58.84 283 SER A O 1
ATOM 2276 N N . VAL A 1 284 ? -2.273 9.555 3.475 1.00 71.50 284 VAL A N 1
ATOM 2277 C CA . VAL A 1 284 ? -1.015 9.335 2.747 1.00 71.50 284 VAL A CA 1
ATOM 2278 C C . VAL A 1 284 ? -0.345 10.692 2.578 1.00 71.50 284 VAL A C 1
ATOM 2280 O O . VAL A 1 284 ? -1.019 11.659 2.226 1.00 71.50 284 VAL A O 1
ATOM 2283 N N . ILE A 1 285 ? 0.958 10.757 2.840 1.00 78.56 285 ILE A N 1
ATOM 2284 C CA . ILE A 1 285 ? 1.804 11.914 2.535 1.00 78.56 285 ILE A CA 1
ATOM 2285 C C . ILE A 1 285 ? 2.914 11.458 1.592 1.00 78.56 285 ILE A C 1
ATOM 2287 O O . ILE A 1 285 ? 3.397 10.331 1.720 1.00 78.56 285 ILE A O 1
ATOM 2291 N N . ASP A 1 286 ? 3.309 12.314 0.654 1.00 81.25 286 ASP A N 1
ATOM 2292 C CA . ASP A 1 286 ? 4.471 12.086 -0.197 1.00 81.25 286 ASP A CA 1
ATOM 2293 C C . ASP A 1 286 ? 5.522 13.176 0.022 1.00 81.25 286 ASP A C 1
ATOM 2295 O O . ASP A 1 286 ? 5.215 14.365 0.062 1.00 81.25 286 ASP A O 1
ATOM 2299 N N . THR A 1 287 ? 6.778 12.754 0.152 1.00 82.06 287 THR A N 1
ATOM 2300 C CA . THR A 1 287 ? 7.928 13.645 0.324 1.00 82.06 287 THR A CA 1
ATOM 2301 C C . THR A 1 287 ? 9.044 13.171 -0.592 1.00 82.06 287 THR A C 1
ATOM 2303 O O . THR A 1 287 ? 9.280 11.971 -0.736 1.00 82.06 287 THR A O 1
ATOM 2306 N N . ARG A 1 288 ? 9.738 14.106 -1.244 1.00 88.62 288 ARG A N 1
ATOM 2307 C CA . ARG A 1 288 ? 10.949 13.795 -2.010 1.00 88.62 288 ARG A CA 1
ATOM 2308 C C . ARG A 1 288 ? 12.134 13.728 -1.048 1.00 88.62 288 ARG A C 1
ATOM 2310 O O . ARG A 1 288 ? 12.391 14.705 -0.358 1.00 88.62 288 ARG A O 1
ATOM 2317 N N . VAL A 1 289 ? 12.842 12.602 -1.040 1.00 88.25 289 VAL A N 1
ATOM 2318 C CA . VAL A 1 289 ? 13.972 12.340 -0.139 1.00 88.25 289 VAL A CA 1
ATOM 2319 C C . VAL A 1 289 ? 15.079 11.652 -0.925 1.00 88.25 289 VAL A C 1
ATOM 2321 O O . VAL A 1 289 ? 14.814 10.676 -1.627 1.00 88.25 289 VAL A O 1
ATOM 2324 N N . ASP A 1 290 ? 16.305 12.151 -0.810 1.00 92.25 290 ASP A N 1
ATOM 2325 C CA . ASP A 1 290 ? 17.503 11.418 -1.207 1.00 92.25 290 ASP A CA 1
ATOM 2326 C C . ASP A 1 290 ? 18.019 10.604 -0.014 1.00 92.25 290 ASP A C 1
ATOM 2328 O O . ASP A 1 290 ? 18.453 11.162 0.994 1.00 92.25 290 ASP A O 1
ATOM 2332 N N . VAL A 1 291 ? 17.965 9.275 -0.125 1.00 94.12 291 VAL A N 1
ATOM 2333 C CA . VAL A 1 291 ? 18.348 8.364 0.964 1.00 94.12 291 VAL A CA 1
ATOM 2334 C C . VAL A 1 291 ? 19.852 8.329 1.225 1.00 94.12 291 VAL A C 1
ATOM 2336 O O . VAL A 1 291 ? 20.258 7.912 2.303 1.00 94.12 291 VAL A O 1
ATOM 2339 N N . SER A 1 292 ? 20.680 8.802 0.288 1.00 93.94 292 SER A N 1
ATOM 2340 C CA . SER A 1 292 ? 22.126 8.943 0.508 1.00 93.94 292 SER A CA 1
ATOM 2341 C C . SER A 1 292 ? 22.471 10.090 1.472 1.00 93.94 292 SER A C 1
ATOM 2343 O O . SER A 1 292 ? 23.582 10.138 2.007 1.00 93.94 292 SER A O 1
ATOM 2345 N N . GLN A 1 293 ? 21.519 11.003 1.713 1.00 95.31 293 GLN A N 1
ATOM 2346 C CA . GLN A 1 293 ? 21.694 12.215 2.508 1.00 95.31 293 GLN A CA 1
ATOM 2347 C C . GLN A 1 293 ? 21.065 12.048 3.894 1.00 95.31 293 GLN A C 1
ATOM 2349 O O . GLN A 1 293 ? 19.842 12.033 4.051 1.00 95.31 293 GLN A O 1
ATOM 2354 N N . ASN A 1 294 ? 21.908 11.974 4.926 1.00 95.06 294 ASN A N 1
ATOM 2355 C CA . ASN A 1 294 ? 21.467 11.726 6.299 1.00 95.06 294 ASN A CA 1
ATOM 2356 C C . ASN A 1 294 ? 20.410 12.723 6.804 1.00 95.06 294 ASN A C 1
ATOM 2358 O O . ASN A 1 294 ? 19.419 12.329 7.424 1.00 95.06 294 ASN A O 1
ATOM 2362 N N . ASP A 1 295 ? 20.621 14.011 6.548 1.00 95.75 295 ASP A N 1
ATOM 2363 C CA . ASP A 1 295 ? 19.773 15.063 7.109 1.00 95.75 295 ASP A CA 1
ATOM 2364 C C . ASP A 1 295 ? 18.373 15.029 6.489 1.00 95.75 295 ASP A C 1
ATOM 2366 O O . ASP A 1 295 ? 17.376 15.217 7.189 1.00 95.75 295 ASP A O 1
ATOM 2370 N N . GLN A 1 296 ? 18.278 14.679 5.199 1.00 94.62 296 GLN A N 1
ATOM 2371 C CA . GLN A 1 296 ? 16.994 14.493 4.525 1.00 94.62 296 GLN A CA 1
ATOM 2372 C C . GLN A 1 296 ? 16.230 13.297 5.099 1.00 94.62 296 GLN A C 1
ATOM 2374 O O . GLN A 1 296 ? 15.042 13.421 5.389 1.00 94.62 296 GLN A O 1
ATOM 2379 N N . VAL A 1 297 ? 16.902 12.160 5.311 1.00 96.06 297 VAL A N 1
ATOM 2380 C CA . VAL A 1 297 ? 16.290 10.956 5.903 1.00 96.06 297 VAL A CA 1
ATOM 2381 C C . VAL A 1 297 ? 15.799 11.227 7.328 1.00 96.06 297 VAL A C 1
ATOM 2383 O O . VAL A 1 297 ? 14.685 10.838 7.691 1.00 96.06 297 VAL A O 1
ATOM 2386 N N . THR A 1 298 ? 16.605 11.935 8.119 1.00 94.75 298 THR A N 1
ATOM 2387 C CA . THR A 1 298 ? 16.281 12.288 9.506 1.00 94.75 298 THR A CA 1
ATOM 2388 C C . THR A 1 298 ? 15.084 13.237 9.567 1.00 94.75 298 THR A C 1
ATOM 2390 O O . THR A 1 298 ? 14.108 12.945 10.260 1.00 94.75 298 THR A O 1
ATOM 2393 N N . SER A 1 299 ? 15.109 14.331 8.793 1.00 93.88 299 SER A N 1
ATOM 2394 C CA . SER A 1 299 ? 13.995 15.287 8.733 1.00 93.88 299 SER A CA 1
ATOM 2395 C C . SER A 1 299 ? 12.711 14.617 8.259 1.00 93.88 299 SER A C 1
ATOM 2397 O O . SER A 1 299 ? 11.663 14.785 8.875 1.00 93.88 299 SER A O 1
ATOM 2399 N N . TRP A 1 300 ? 12.789 13.804 7.205 1.00 95.12 300 TRP A N 1
ATOM 2400 C CA . TRP A 1 300 ? 11.630 13.106 6.662 1.00 95.12 300 TRP A CA 1
ATOM 2401 C C . TRP A 1 300 ? 11.005 12.128 7.661 1.00 95.12 300 TRP A C 1
ATOM 2403 O O . TRP A 1 300 ? 9.780 12.096 7.811 1.00 95.12 300 TRP A O 1
ATOM 2413 N N . THR A 1 301 ? 11.827 11.357 8.376 1.00 93.75 301 THR A N 1
ATOM 2414 C CA . THR A 1 301 ? 11.339 10.431 9.406 1.00 93.75 301 THR A CA 1
ATOM 2415 C C . THR A 1 301 ? 10.644 11.201 10.527 1.00 93.75 301 THR A C 1
ATOM 2417 O O . THR A 1 301 ? 9.524 10.861 10.914 1.00 93.75 301 THR A O 1
ATOM 2420 N N . HIS A 1 302 ? 11.256 12.295 10.986 1.00 92.69 302 HIS A N 1
ATOM 2421 C CA . HIS A 1 302 ? 10.692 13.160 12.016 1.00 92.69 302 HIS A CA 1
ATOM 2422 C C . HIS A 1 302 ? 9.363 13.804 11.589 1.00 92.69 302 HIS A C 1
ATOM 2424 O O . HIS A 1 302 ? 8.385 13.762 12.335 1.00 92.69 302 HIS A O 1
ATOM 2430 N N . ASP A 1 303 ? 9.289 14.355 10.376 1.00 89.69 303 ASP A N 1
ATOM 2431 C CA . ASP A 1 303 ? 8.072 14.970 9.840 1.00 89.69 303 ASP A CA 1
ATOM 2432 C C . ASP A 1 303 ? 6.947 13.944 9.671 1.00 89.69 303 ASP A C 1
ATOM 2434 O O . ASP A 1 303 ? 5.785 14.232 9.969 1.00 89.69 303 ASP A O 1
ATOM 2438 N N . THR A 1 304 ? 7.295 12.718 9.275 1.00 88.75 304 THR A N 1
ATOM 2439 C CA . THR A 1 304 ? 6.333 11.619 9.163 1.00 88.75 304 THR A CA 1
ATOM 2440 C C . THR A 1 304 ? 5.749 11.253 10.528 1.00 88.75 304 THR A C 1
ATOM 2442 O O . THR A 1 304 ? 4.529 11.140 10.671 1.00 88.75 304 THR A O 1
ATOM 2445 N N . ILE A 1 305 ? 6.591 11.134 11.556 1.00 89.88 305 ILE A N 1
ATOM 2446 C CA . ILE A 1 305 ? 6.145 10.866 12.930 1.00 89.88 305 ILE A CA 1
ATOM 2447 C C . ILE A 1 305 ? 5.311 12.029 13.462 1.00 89.88 305 ILE A C 1
ATOM 2449 O O . ILE A 1 305 ? 4.264 11.795 14.061 1.00 89.88 305 ILE A O 1
ATOM 2453 N N . ARG A 1 306 ? 5.713 13.279 13.204 1.00 88.88 306 ARG A N 1
ATOM 2454 C CA . ARG A 1 306 ? 4.941 14.465 13.597 1.00 88.88 306 ARG A CA 1
ATOM 2455 C C . ARG A 1 306 ? 3.539 14.448 12.980 1.00 88.88 306 ARG A C 1
ATOM 2457 O O . ARG A 1 306 ? 2.577 14.801 13.656 1.00 88.88 306 ARG A O 1
ATOM 2464 N N . HIS A 1 307 ? 3.413 14.027 11.720 1.00 83.56 307 HIS A N 1
ATOM 2465 C CA . HIS A 1 307 ? 2.134 13.991 11.005 1.00 83.56 307 HIS A CA 1
ATOM 2466 C C . HIS A 1 307 ? 1.216 12.846 11.451 1.00 83.56 307 HIS A C 1
ATOM 2468 O O . HIS A 1 307 ? 0.024 13.060 11.673 1.00 83.56 307 HIS A O 1
ATOM 2474 N N . PHE A 1 308 ? 1.745 11.626 11.582 1.00 81.06 308 PHE A N 1
ATOM 2475 C CA . PHE A 1 308 ? 0.940 10.436 11.905 1.00 81.06 308 PHE A CA 1
ATOM 2476 C C . PHE A 1 308 ? 0.886 10.099 13.401 1.00 81.06 308 PHE A C 1
ATOM 2478 O O . PHE A 1 308 ? 0.092 9.253 13.816 1.00 81.06 308 PHE A O 1
ATOM 2485 N N . GLY A 1 309 ? 1.720 10.743 14.215 1.00 85.00 309 GLY A N 1
ATOM 2486 C CA . GLY A 1 309 ? 1.842 10.549 15.659 1.00 85.00 309 GLY A CA 1
ATOM 2487 C C . GLY A 1 309 ? 2.689 9.344 16.080 1.00 85.00 309 GLY A C 1
ATOM 2488 O O . GLY A 1 309 ? 3.098 9.281 17.235 1.00 85.00 309 GLY A O 1
ATOM 2489 N N . ARG A 1 310 ? 2.952 8.385 15.181 1.00 84.69 310 ARG A N 1
ATOM 2490 C CA . ARG A 1 310 ? 3.764 7.189 15.459 1.00 84.69 310 ARG A CA 1
ATOM 2491 C C . ARG A 1 310 ? 4.307 6.539 14.185 1.00 84.69 310 ARG A C 1
ATOM 2493 O O . ARG A 1 310 ? 3.755 6.744 13.104 1.00 84.69 310 ARG A O 1
ATOM 2500 N N . LEU A 1 311 ? 5.327 5.700 14.348 1.00 89.12 311 LEU A N 1
ATOM 2501 C CA . LEU A 1 311 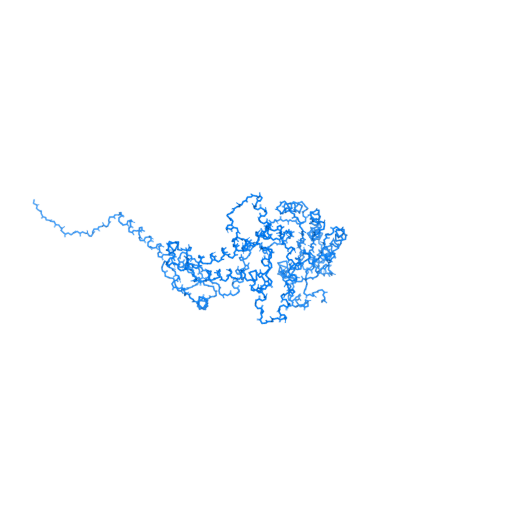? 5.898 4.840 13.313 1.00 89.12 311 LEU A CA 1
ATOM 2502 C C . LEU A 1 311 ? 5.779 3.384 13.768 1.00 89.12 311 LEU A C 1
ATOM 2504 O O . LEU A 1 311 ? 6.366 3.022 14.777 1.00 89.12 311 LEU A O 1
ATOM 2508 N N . ASP A 1 312 ? 5.026 2.550 13.050 1.00 87.50 312 ASP A N 1
ATOM 2509 C CA . ASP A 1 312 ? 4.840 1.143 13.437 1.00 87.50 312 ASP A CA 1
ATOM 2510 C C . ASP A 1 312 ? 5.677 0.175 12.595 1.00 87.50 312 ASP A C 1
ATOM 2512 O O . ASP A 1 312 ? 6.028 -0.913 13.047 1.00 87.50 312 ASP A O 1
ATOM 2516 N N . GLY A 1 313 ? 6.009 0.565 11.367 1.00 93.38 313 GLY A N 1
ATOM 2517 C CA . GLY A 1 313 ? 6.932 -0.175 10.529 1.00 93.38 313 GLY A CA 1
ATOM 2518 C C . GLY A 1 313 ? 7.422 0.626 9.332 1.00 93.38 313 GLY A C 1
ATOM 2519 O O . GLY A 1 313 ? 6.848 1.660 8.979 1.00 93.38 313 GLY A O 1
ATOM 2520 N N . ALA A 1 314 ? 8.488 0.142 8.704 1.00 95.38 314 ALA A N 1
ATOM 2521 C CA . ALA A 1 314 ? 9.121 0.804 7.572 1.00 95.38 314 ALA A CA 1
ATOM 2522 C C . ALA A 1 314 ? 9.547 -0.188 6.487 1.00 95.38 314 ALA A C 1
ATOM 2524 O O . ALA A 1 314 ? 9.999 -1.295 6.771 1.00 95.38 314 ALA A O 1
ATOM 2525 N N . ALA A 1 315 ? 9.420 0.233 5.233 1.00 95.75 315 ALA A N 1
ATOM 2526 C CA . ALA A 1 315 ? 9.876 -0.518 4.078 1.00 95.75 315 ALA A CA 1
ATOM 2527 C C . ALA A 1 315 ? 10.935 0.275 3.316 1.00 95.75 315 ALA A C 1
ATOM 2529 O O . ALA A 1 315 ? 10.603 1.255 2.643 1.00 95.75 315 ALA A O 1
ATOM 2530 N N . ASN A 1 316 ? 12.189 -0.164 3.379 1.00 96.69 316 ASN A N 1
ATOM 2531 C CA . ASN A 1 316 ? 13.311 0.491 2.714 1.00 96.69 316 ASN A CA 1
ATOM 2532 C C . ASN A 1 316 ? 13.475 -0.095 1.303 1.00 96.69 316 ASN A C 1
ATOM 2534 O O . ASN A 1 316 ? 14.103 -1.136 1.116 1.00 96.69 316 ASN A O 1
ATOM 2538 N N . VAL A 1 317 ? 12.834 0.551 0.320 1.00 93.88 317 VAL A N 1
ATOM 2539 C CA . VAL A 1 317 ? 12.692 0.050 -1.067 1.00 93.88 317 VAL A CA 1
ATOM 2540 C C . VAL A 1 317 ? 13.603 0.769 -2.071 1.00 93.88 317 VAL A C 1
ATOM 2542 O O . VAL A 1 317 ? 13.881 0.233 -3.142 1.00 93.88 317 VAL A O 1
ATOM 2545 N N . ALA A 1 318 ? 14.042 1.990 -1.755 1.00 88.00 318 ALA A N 1
ATOM 2546 C CA . ALA A 1 318 ? 14.824 2.818 -2.671 1.00 88.00 318 ALA A CA 1
ATOM 2547 C C . ALA A 1 318 ? 16.132 2.121 -3.084 1.00 88.00 318 ALA A C 1
ATOM 2549 O O . ALA A 1 318 ? 16.818 1.524 -2.256 1.00 88.00 318 ALA A O 1
ATOM 2550 N N . GLY A 1 319 ? 16.475 2.195 -4.370 1.00 85.44 319 GLY A N 1
ATOM 2551 C CA . GLY A 1 319 ? 17.691 1.574 -4.879 1.00 85.44 319 GLY A CA 1
ATOM 2552 C C . GLY A 1 319 ? 17.908 1.814 -6.366 1.00 85.44 319 GLY A C 1
ATOM 2553 O O . GLY A 1 319 ? 16.965 1.911 -7.147 1.00 85.44 319 GLY A O 1
ATOM 2554 N N . ILE A 1 320 ? 19.167 1.882 -6.775 1.00 86.62 320 ILE A N 1
ATOM 2555 C CA . ILE A 1 320 ? 19.578 2.067 -8.164 1.00 86.62 320 ILE A CA 1
ATOM 2556 C C . ILE A 1 320 ? 20.258 0.808 -8.698 1.00 86.62 320 ILE A C 1
ATOM 2558 O O . ILE A 1 320 ? 20.993 0.125 -7.985 1.00 86.62 320 ILE A O 1
ATOM 2562 N N . ALA A 1 321 ? 20.019 0.524 -9.974 1.00 73.19 321 ALA A N 1
ATOM 2563 C CA . ALA A 1 321 ? 20.759 -0.450 -10.764 1.00 73.19 321 ALA A CA 1
ATOM 2564 C C . ALA A 1 321 ? 21.481 0.334 -11.870 1.00 73.19 321 ALA A C 1
ATOM 2566 O O . ALA A 1 321 ? 20.969 0.494 -12.974 1.00 73.19 321 ALA A O 1
ATOM 2567 N N . MET A 1 322 ? 22.606 0.957 -11.512 1.00 59.75 322 MET A N 1
ATOM 2568 C CA . MET A 1 322 ? 23.480 1.660 -12.457 1.00 59.75 322 MET A CA 1
ATOM 2569 C C . MET A 1 322 ? 24.531 0.696 -13.009 1.00 59.75 322 MET A C 1
ATOM 2571 O O . MET A 1 322 ? 25.074 -0.121 -12.274 1.00 59.75 322 MET A O 1
ATOM 2575 N N . GLY A 1 323 ? 24.831 0.828 -14.293 1.00 56.12 323 GLY A N 1
ATOM 2576 C CA . GLY A 1 323 ? 25.845 0.053 -15.001 1.00 56.12 323 GLY A CA 1
ATOM 2577 C C . GLY A 1 323 ? 25.478 0.014 -16.475 1.00 56.12 323 GLY A C 1
ATOM 2578 O O . GLY A 1 323 ? 24.306 -0.163 -16.793 1.00 56.12 323 GLY A O 1
ATOM 2579 N N . GLU A 1 324 ? 26.444 0.208 -17.369 1.00 54.34 324 GLU A N 1
ATOM 2580 C CA . GLU A 1 324 ? 26.243 0.226 -18.832 1.00 54.34 324 GLU A CA 1
ATOM 2581 C C . GLU A 1 324 ? 26.083 -1.188 -19.428 1.00 54.34 324 GLU A C 1
ATOM 2583 O O . GLU A 1 324 ? 26.368 -1.424 -20.596 1.00 54.34 324 GLU A O 1
ATOM 2588 N N . GLY A 1 325 ? 25.728 -2.182 -18.605 1.00 59.44 325 GLY A N 1
ATOM 2589 C CA . GLY A 1 325 ? 25.697 -3.600 -18.982 1.00 59.44 325 GLY A CA 1
ATOM 2590 C C . GLY A 1 325 ? 27.079 -4.231 -19.222 1.00 59.44 325 GLY A C 1
ATOM 2591 O O . GLY A 1 325 ? 27.203 -5.446 -19.130 1.00 59.44 325 GLY A O 1
ATOM 2592 N N . ALA A 1 326 ? 28.121 -3.426 -19.460 1.00 66.19 326 ALA A N 1
ATOM 2593 C CA . ALA A 1 326 ? 29.480 -3.877 -19.771 1.00 66.19 326 ALA A CA 1
ATOM 2594 C C . ALA A 1 326 ? 30.509 -3.642 -18.646 1.00 66.19 326 ALA A C 1
ATOM 2596 O O . ALA A 1 326 ? 31.628 -4.146 -18.731 1.00 66.19 326 ALA A O 1
ATOM 2597 N N . THR A 1 327 ? 30.161 -2.913 -17.580 1.00 78.56 327 THR A N 1
ATOM 2598 C CA . THR A 1 327 ? 31.105 -2.531 -16.515 1.00 78.56 327 THR A CA 1
ATOM 2599 C C . THR A 1 327 ? 31.653 -3.754 -15.773 1.00 78.56 327 THR A C 1
ATOM 2601 O O . THR A 1 327 ? 30.940 -4.403 -15.016 1.00 78.56 327 THR A O 1
ATOM 2604 N N . THR A 1 328 ? 32.932 -4.072 -15.956 1.00 87.25 328 THR A N 1
ATOM 2605 C CA . THR A 1 328 ? 33.652 -5.110 -15.199 1.00 87.25 328 THR A CA 1
ATOM 2606 C C . THR A 1 328 ? 34.246 -4.543 -13.905 1.00 87.25 328 THR A C 1
ATOM 2608 O O . THR A 1 328 ? 34.286 -3.327 -13.714 1.00 87.25 328 THR A O 1
ATOM 2611 N N . CYS A 1 329 ? 34.764 -5.411 -13.028 1.00 86.75 329 CYS A N 1
ATOM 2612 C CA . CYS A 1 329 ? 35.522 -4.984 -11.845 1.00 86.75 329 CYS A CA 1
ATOM 2613 C C . CYS A 1 329 ? 36.747 -4.122 -12.193 1.00 86.75 329 CYS A C 1
ATOM 2615 O O . CYS A 1 329 ? 37.090 -3.244 -11.414 1.00 86.75 329 CYS A O 1
ATOM 2617 N N . GLU A 1 330 ? 37.377 -4.347 -13.349 1.00 90.06 330 GLU A N 1
ATOM 2618 C CA . GLU A 1 330 ? 38.532 -3.570 -13.821 1.00 90.06 330 GLU A CA 1
ATOM 2619 C C . GLU A 1 330 ? 38.132 -2.154 -14.254 1.00 90.06 330 GLU A C 1
ATOM 2621 O O . GLU A 1 330 ? 38.819 -1.185 -13.956 1.00 90.06 330 GLU A O 1
ATOM 2626 N N . THR A 1 331 ? 36.987 -2.026 -14.929 1.00 89.19 331 THR A N 1
ATOM 2627 C CA . THR A 1 331 ? 36.502 -0.744 -15.477 1.00 89.19 331 THR A CA 1
ATOM 2628 C C . THR A 1 331 ? 35.638 0.067 -14.505 1.00 89.19 331 THR A C 1
ATOM 2630 O O . THR A 1 331 ? 35.208 1.172 -14.835 1.00 89.19 331 THR A O 1
ATOM 2633 N N . MET A 1 332 ? 35.330 -0.477 -13.323 1.00 90.00 332 MET A N 1
ATOM 2634 C CA . MET A 1 332 ? 34.478 0.181 -12.332 1.00 90.00 332 MET A CA 1
ATOM 2635 C C . MET A 1 332 ? 35.163 1.436 -11.785 1.00 90.00 332 MET A C 1
ATOM 2637 O O . MET A 1 332 ? 36.222 1.356 -11.165 1.00 90.00 332 MET A O 1
ATOM 2641 N N . THR A 1 333 ? 34.531 2.597 -11.958 1.00 90.94 333 THR A N 1
ATOM 2642 C CA . THR A 1 333 ? 35.031 3.842 -11.367 1.00 90.94 333 THR A CA 1
ATOM 2643 C C . THR A 1 333 ? 34.656 3.936 -9.891 1.00 90.94 333 THR A C 1
ATOM 2645 O O . THR A 1 333 ? 33.578 3.490 -9.485 1.00 90.94 333 THR A O 1
ATOM 2648 N N . ALA A 1 334 ? 35.518 4.574 -9.094 1.00 92.19 334 ALA A N 1
ATOM 2649 C CA . ALA A 1 334 ? 35.241 4.843 -7.682 1.00 92.19 334 ALA A CA 1
ATOM 2650 C C . ALA A 1 334 ? 33.923 5.615 -7.502 1.00 92.19 334 ALA A C 1
ATOM 2652 O O . ALA A 1 334 ? 33.097 5.232 -6.689 1.00 92.19 334 ALA A O 1
ATOM 2653 N N . GLU A 1 335 ? 33.655 6.616 -8.345 1.00 91.44 335 GLU A N 1
ATOM 2654 C CA . GLU A 1 335 ? 32.410 7.394 -8.291 1.00 91.44 335 GLU A CA 1
ATOM 2655 C C . GLU A 1 335 ? 31.154 6.535 -8.525 1.00 91.44 335 GLU A C 1
ATOM 2657 O O . GLU A 1 335 ? 30.157 6.671 -7.813 1.00 91.44 335 GLU A O 1
ATOM 2662 N N . SER A 1 336 ? 31.188 5.624 -9.506 1.00 88.44 336 SER A N 1
ATOM 2663 C CA . SER A 1 336 ? 30.054 4.730 -9.788 1.00 88.44 336 SER A CA 1
ATOM 2664 C C . SER A 1 336 ? 29.824 3.743 -8.646 1.00 88.44 336 SER A C 1
ATOM 2666 O O . SER A 1 336 ? 28.675 3.477 -8.279 1.00 88.44 336 SER A O 1
ATOM 2668 N N . TRP A 1 337 ? 30.915 3.225 -8.074 1.00 91.94 337 TRP A N 1
ATOM 2669 C CA . TRP A 1 337 ? 30.890 2.371 -6.893 1.00 91.94 337 TRP A CA 1
ATOM 2670 C C . TRP A 1 337 ? 30.297 3.105 -5.688 1.00 91.94 337 TRP A C 1
ATOM 2672 O O . TRP A 1 337 ? 29.307 2.644 -5.115 1.00 91.94 337 TRP A O 1
ATOM 2682 N N . ASP A 1 338 ? 30.846 4.272 -5.352 1.00 94.62 338 ASP A N 1
ATOM 2683 C CA . ASP A 1 338 ? 30.447 5.080 -4.202 1.00 94.62 338 ASP A CA 1
ATOM 2684 C C . ASP A 1 338 ? 28.978 5.461 -4.302 1.00 94.62 338 ASP A C 1
ATOM 2686 O O . ASP A 1 338 ? 28.217 5.219 -3.370 1.00 94.62 338 ASP A O 1
ATOM 2690 N N . ARG A 1 339 ? 28.527 5.927 -5.471 1.00 92.19 339 ARG A N 1
ATOM 2691 C CA . ARG A 1 339 ? 27.118 6.256 -5.702 1.00 92.19 339 ARG A CA 1
ATOM 2692 C C . ARG A 1 339 ? 26.194 5.060 -5.479 1.00 92.19 339 ARG A C 1
ATOM 2694 O O . ARG A 1 339 ? 25.102 5.215 -4.927 1.00 92.19 339 ARG A O 1
ATOM 2701 N N . MET A 1 340 ? 26.594 3.871 -5.927 1.00 91.31 340 MET A N 1
ATOM 2702 C CA . MET A 1 340 ? 25.804 2.658 -5.737 1.00 91.31 340 MET A CA 1
ATOM 2703 C C . MET A 1 340 ? 25.726 2.256 -4.266 1.00 91.31 340 MET A C 1
ATOM 2705 O O . MET A 1 340 ? 24.637 1.951 -3.776 1.00 91.31 340 MET A O 1
ATOM 2709 N N . MET A 1 341 ? 26.852 2.296 -3.558 1.00 95.50 341 MET A N 1
ATOM 2710 C CA . MET A 1 341 ? 26.925 1.970 -2.136 1.00 95.50 341 MET A CA 1
ATOM 2711 C C . MET A 1 341 ? 26.190 3.005 -1.275 1.00 95.50 341 MET A C 1
ATOM 2713 O O . MET A 1 341 ? 25.453 2.625 -0.361 1.00 95.50 341 MET A O 1
ATOM 2717 N N . ASP A 1 342 ? 26.317 4.291 -1.606 1.00 95.50 342 ASP A N 1
ATOM 2718 C CA . ASP A 1 342 ? 25.663 5.407 -0.924 1.00 95.50 342 ASP A CA 1
ATOM 2719 C C . ASP A 1 342 ? 24.137 5.283 -0.965 1.00 95.50 342 ASP A C 1
ATOM 2721 O O . ASP A 1 342 ? 23.466 5.492 0.047 1.00 95.50 342 ASP A O 1
ATOM 2725 N N . VAL A 1 343 ? 23.573 4.902 -2.115 1.00 93.25 343 VAL A N 1
ATOM 2726 C CA . VAL A 1 343 ? 22.120 4.753 -2.259 1.00 93.25 343 VAL A CA 1
ATOM 2727 C C . VAL A 1 343 ? 21.633 3.404 -1.731 1.00 93.25 343 VAL A C 1
ATOM 2729 O O . VAL A 1 343 ? 20.716 3.365 -0.912 1.00 93.25 343 VAL A O 1
ATOM 2732 N N . ASN A 1 344 ? 22.221 2.293 -2.185 1.00 94.44 344 ASN A N 1
ATOM 2733 C CA . ASN A 1 344 ? 21.649 0.964 -1.955 1.00 94.44 344 ASN A CA 1
ATOM 2734 C C . ASN A 1 344 ? 21.951 0.395 -0.568 1.00 94.44 344 ASN A C 1
ATOM 2736 O O . ASN A 1 344 ? 21.134 -0.367 -0.057 1.00 94.44 344 ASN A O 1
ATOM 2740 N N . LEU A 1 345 ? 23.111 0.717 0.017 1.00 96.75 345 LEU A N 1
ATOM 2741 C CA . LEU A 1 345 ? 23.542 0.147 1.295 1.00 96.75 345 LEU A CA 1
ATOM 2742 C C . LEU A 1 345 ? 23.517 1.186 2.414 1.00 96.75 345 LEU A C 1
ATOM 2744 O O . LEU A 1 345 ? 22.780 1.033 3.390 1.00 96.75 345 LEU A O 1
ATOM 2748 N N . LYS A 1 346 ? 24.279 2.274 2.262 1.00 97.75 346 LYS A N 1
ATOM 2749 C CA . LYS A 1 346 ? 24.315 3.357 3.251 1.00 97.75 346 LYS A CA 1
ATOM 2750 C C . LYS A 1 346 ? 22.935 3.983 3.414 1.00 97.75 346 LYS A C 1
ATOM 2752 O O . LYS A 1 346 ? 22.524 4.198 4.547 1.00 97.75 346 LYS A O 1
ATOM 2757 N N . GLY A 1 347 ? 22.192 4.199 2.329 1.00 97.31 347 GLY A N 1
ATOM 2758 C CA . GLY A 1 347 ? 20.829 4.722 2.403 1.00 97.31 347 GLY A CA 1
ATOM 2759 C C . GLY A 1 347 ? 19.893 3.858 3.250 1.00 97.31 347 GLY A C 1
ATOM 2760 O O . GLY A 1 347 ? 19.160 4.389 4.083 1.00 97.31 347 GLY A O 1
ATOM 2761 N N . VAL A 1 348 ? 19.973 2.527 3.128 1.00 97.50 348 VAL A N 1
ATOM 2762 C CA . VAL A 1 348 ? 19.213 1.593 3.980 1.00 97.50 348 VAL A CA 1
ATOM 2763 C C . VAL A 1 348 ? 19.648 1.707 5.441 1.00 97.50 348 VAL A C 1
ATOM 2765 O O . VAL A 1 348 ? 18.795 1.816 6.321 1.00 97.50 348 VAL A O 1
ATOM 2768 N N . MET A 1 349 ? 20.956 1.753 5.707 1.00 98.06 349 MET A N 1
ATOM 2769 C CA . MET A 1 349 ? 21.488 1.949 7.060 1.00 98.06 349 MET A CA 1
ATOM 2770 C C . MET A 1 349 ? 20.998 3.264 7.683 1.00 98.06 349 MET A C 1
ATOM 2772 O O . MET A 1 349 ? 20.515 3.259 8.815 1.00 98.06 349 MET A O 1
ATOM 2776 N N . LEU A 1 350 ? 21.056 4.376 6.943 1.00 98.12 350 LEU A N 1
ATOM 2777 C CA . LEU A 1 350 ? 20.585 5.687 7.400 1.00 98.12 350 LEU A CA 1
ATOM 2778 C C . LEU A 1 350 ? 19.084 5.670 7.703 1.00 98.12 350 LEU A C 1
ATOM 2780 O O . LEU A 1 350 ? 18.662 6.194 8.734 1.00 98.12 350 LEU A O 1
ATOM 2784 N N . CYS A 1 351 ? 18.289 5.030 6.841 1.00 97.94 351 CYS A N 1
ATOM 2785 C CA . CYS A 1 351 ? 16.854 4.863 7.053 1.00 97.94 351 CYS A CA 1
ATOM 2786 C C . CYS A 1 351 ? 16.573 4.062 8.325 1.00 97.94 351 CYS A C 1
ATOM 2788 O O . CYS A 1 351 ? 15.849 4.544 9.193 1.00 97.94 351 CYS A O 1
ATOM 2790 N N . MET A 1 352 ? 17.199 2.894 8.496 1.00 97.88 352 MET A N 1
ATOM 2791 C CA . MET A 1 352 ? 17.036 2.099 9.714 1.00 97.88 352 MET A CA 1
ATOM 2792 C C . MET A 1 352 ? 17.456 2.874 10.962 1.00 97.88 352 MET A C 1
ATOM 2794 O O . MET A 1 352 ? 16.714 2.895 11.940 1.00 97.88 352 MET A O 1
ATOM 2798 N N . ARG A 1 353 ? 18.599 3.568 10.924 1.00 97.44 353 ARG A N 1
ATOM 2799 C CA . ARG A 1 353 ? 19.080 4.385 12.045 1.00 97.44 353 ARG A CA 1
ATOM 2800 C C . ARG A 1 353 ? 18.070 5.455 12.456 1.00 97.44 353 ARG A C 1
ATOM 2802 O O . ARG A 1 353 ? 17.888 5.678 13.649 1.00 97.44 353 ARG A O 1
ATOM 2809 N N . ALA A 1 354 ? 17.413 6.099 11.492 1.00 97.44 354 ALA A N 1
ATOM 2810 C CA . ALA A 1 354 ? 16.371 7.083 11.768 1.00 97.44 354 ALA A CA 1
ATOM 2811 C C . ALA A 1 354 ? 15.060 6.434 12.251 1.00 97.44 354 ALA A C 1
ATOM 2813 O O . ALA A 1 354 ? 14.365 7.012 13.076 1.00 97.44 354 ALA A O 1
ATOM 2814 N N . GLN A 1 355 ? 14.713 5.239 11.767 1.00 97.50 355 GLN A N 1
ATOM 2815 C CA . GLN A 1 355 ? 13.437 4.565 12.043 1.00 97.50 355 GLN A CA 1
ATOM 2816 C C . GLN A 1 355 ? 13.424 3.807 13.384 1.00 97.50 355 GLN A C 1
ATOM 2818 O O . GLN A 1 355 ? 12.460 3.903 14.144 1.00 97.50 355 GLN A O 1
ATOM 2823 N N . LEU A 1 356 ? 14.489 3.060 13.694 1.00 96.81 356 LEU A N 1
ATOM 2824 C CA . LEU A 1 356 ? 14.594 2.158 14.852 1.00 96.81 356 LEU A CA 1
ATOM 2825 C C . LEU A 1 356 ? 14.328 2.808 16.225 1.00 96.81 356 LEU A C 1
ATOM 2827 O O . LEU A 1 356 ? 13.743 2.135 17.083 1.00 96.81 356 LEU A O 1
ATOM 2831 N N . PRO A 1 357 ? 14.712 4.075 16.487 1.00 95.75 357 PRO A N 1
ATOM 2832 C CA . PRO A 1 357 ? 14.392 4.748 17.747 1.00 95.75 357 PRO A CA 1
ATOM 2833 C C . PRO A 1 357 ? 12.893 4.990 17.962 1.00 95.75 357 PRO A C 1
ATOM 2835 O O . PRO A 1 357 ? 12.464 5.181 19.096 1.00 95.75 357 PRO A O 1
ATOM 2838 N N . HIS A 1 358 ? 12.100 4.993 16.889 1.00 95.25 358 HIS A N 1
ATOM 2839 C CA . HIS A 1 358 ? 10.689 5.383 16.919 1.00 95.25 358 HIS A CA 1
ATOM 2840 C C . HIS A 1 358 ? 9.719 4.215 16.744 1.00 95.25 358 HIS A C 1
ATOM 2842 O O . HIS A 1 358 ? 8.507 4.415 16.826 1.00 95.25 358 HIS A O 1
ATOM 2848 N N . LEU A 1 359 ? 10.238 3.009 16.505 1.00 93.88 359 LEU A N 1
ATOM 2849 C CA . LEU A 1 359 ? 9.425 1.805 16.401 1.00 93.88 359 LEU A CA 1
ATOM 2850 C C . LEU A 1 359 ? 8.961 1.316 17.780 1.00 93.88 359 LEU A C 1
ATOM 2852 O O . LEU A 1 359 ? 9.733 1.375 18.742 1.00 93.88 359 LEU A O 1
ATOM 2856 N N . PRO A 1 360 ? 7.733 0.777 17.885 1.00 89.38 360 PRO A N 1
ATOM 2857 C CA . PRO A 1 360 ? 7.249 0.173 19.114 1.00 89.38 360 PRO A CA 1
ATOM 2858 C C . PRO A 1 360 ? 8.059 -1.079 19.464 1.00 89.38 360 PRO A C 1
ATOM 2860 O O . PRO A 1 360 ? 8.453 -1.862 18.596 1.00 89.38 360 PRO A O 1
ATOM 2863 N N . ARG A 1 361 ? 8.290 -1.261 20.764 1.00 94.25 361 ARG A N 1
ATOM 2864 C CA . ARG A 1 361 ? 9.034 -2.382 21.345 1.00 94.25 361 ARG A CA 1
ATOM 2865 C C . ARG A 1 361 ? 8.161 -3.000 22.447 1.00 94.25 361 ARG A C 1
ATOM 2867 O O . ARG A 1 361 ? 8.078 -2.396 23.517 1.00 94.25 361 ARG A O 1
ATOM 2874 N N . PRO A 1 362 ? 7.457 -4.125 22.210 1.00 90.19 362 PRO A N 1
ATOM 2875 C CA . PRO A 1 362 ? 7.418 -4.941 20.989 1.00 90.19 362 PRO A CA 1
ATOM 2876 C C . PRO A 1 362 ? 6.457 -4.404 19.908 1.00 90.19 362 PRO A C 1
ATOM 2878 O O . PRO A 1 362 ? 5.611 -3.551 20.174 1.00 90.19 362 PRO A O 1
ATOM 2881 N N . GLY A 1 363 ? 6.549 -4.962 18.696 1.00 82.81 363 GLY A N 1
ATOM 2882 C CA . GLY A 1 363 ? 5.557 -4.792 17.623 1.00 82.81 363 GLY A CA 1
ATOM 2883 C C . GLY A 1 363 ? 6.042 -4.025 16.390 1.00 82.81 363 GLY A C 1
ATOM 2884 O O . GLY A 1 363 ? 5.313 -3.947 15.401 1.00 82.81 363 GLY A O 1
ATOM 2885 N N . GLY A 1 364 ? 7.254 -3.467 16.430 1.00 93.25 364 GLY A N 1
ATOM 2886 C CA . GLY A 1 364 ? 7.868 -2.781 15.297 1.00 93.25 364 GLY A CA 1
ATOM 2887 C C . GLY A 1 364 ? 8.327 -3.749 14.207 1.00 93.25 364 GLY A C 1
ATOM 2888 O O . GLY A 1 364 ? 8.780 -4.855 14.508 1.00 93.25 364 GLY A O 1
ATOM 2889 N N . ALA A 1 365 ? 8.251 -3.333 12.941 1.00 97.38 365 ALA A N 1
ATOM 2890 C CA . ALA A 1 365 ? 8.756 -4.137 11.827 1.00 97.38 365 ALA A CA 1
ATOM 2891 C C . ALA A 1 365 ? 9.474 -3.306 10.753 1.00 97.38 365 ALA A C 1
ATOM 2893 O O . ALA A 1 365 ? 8.960 -2.279 10.314 1.00 97.38 365 ALA A O 1
ATOM 2894 N N . ILE A 1 366 ? 10.632 -3.770 10.280 1.00 98.38 366 ILE A N 1
ATOM 2895 C CA . ILE A 1 366 ? 11.336 -3.207 9.119 1.00 98.38 366 ILE A CA 1
ATOM 2896 C C . ILE A 1 366 ? 11.504 -4.283 8.047 1.00 98.38 366 ILE A C 1
ATOM 2898 O O . ILE A 1 366 ? 11.864 -5.423 8.339 1.00 98.38 366 ILE A O 1
ATOM 2902 N N . VAL A 1 367 ? 11.268 -3.912 6.790 1.00 98.31 367 VAL A N 1
ATOM 2903 C CA . VAL A 1 367 ? 11.594 -4.743 5.627 1.00 98.31 367 VAL A CA 1
ATOM 2904 C C . VAL A 1 367 ? 12.539 -3.977 4.715 1.00 98.31 367 VAL A C 1
ATOM 2906 O O . VAL A 1 367 ? 12.186 -2.920 4.192 1.00 98.31 367 VAL A O 1
ATOM 2909 N N . ASN A 1 368 ? 13.729 -4.525 4.495 1.00 98.19 368 ASN A N 1
ATOM 2910 C CA . ASN A 1 368 ? 14.719 -3.961 3.587 1.00 98.19 368 ASN A CA 1
ATOM 2911 C C . ASN A 1 368 ? 14.676 -4.704 2.250 1.00 98.19 368 ASN A C 1
ATOM 2913 O O . ASN A 1 368 ? 14.722 -5.933 2.208 1.00 98.19 368 ASN A O 1
ATOM 2917 N N . VAL A 1 369 ? 14.571 -3.977 1.137 1.00 95.81 369 VAL A N 1
ATOM 2918 C CA . VAL A 1 369 ? 14.513 -4.598 -0.191 1.00 95.81 369 VAL A CA 1
ATOM 2919 C C . VAL A 1 369 ? 15.921 -4.775 -0.745 1.00 95.81 369 VAL A C 1
ATOM 2921 O O . VAL A 1 369 ? 16.584 -3.827 -1.181 1.00 95.81 369 VAL A O 1
ATOM 2924 N N . SER A 1 370 ? 16.363 -6.028 -0.768 1.00 94.62 370 SER A N 1
ATOM 2925 C CA . SER A 1 370 ? 17.594 -6.441 -1.423 1.00 94.62 370 SER A CA 1
ATOM 2926 C C . SER A 1 370 ? 17.318 -6.829 -2.891 1.00 94.62 370 SER A C 1
ATOM 2928 O O . SER A 1 370 ? 16.718 -6.047 -3.631 1.00 94.62 370 SER A O 1
ATOM 2930 N N . SER A 1 371 ? 17.807 -7.982 -3.343 1.00 90.50 371 SER A N 1
ATOM 2931 C CA . SER A 1 371 ? 17.627 -8.568 -4.672 1.00 90.50 371 SER A CA 1
ATOM 2932 C C . SER A 1 371 ? 18.041 -10.040 -4.623 1.00 90.50 371 SER A C 1
ATOM 2934 O O . SER A 1 371 ? 18.830 -10.429 -3.764 1.00 90.50 371 SER A O 1
ATOM 2936 N N . THR A 1 372 ? 17.590 -10.852 -5.576 1.00 89.25 372 THR A N 1
ATOM 2937 C CA . THR A 1 372 ? 18.195 -12.175 -5.839 1.00 89.25 372 THR A CA 1
ATOM 2938 C C . THR A 1 372 ? 19.695 -12.087 -6.170 1.00 89.25 372 THR A C 1
ATOM 2940 O O . THR A 1 372 ? 20.448 -12.999 -5.837 1.00 89.25 372 THR A O 1
ATOM 2943 N N . SER A 1 373 ? 20.180 -10.952 -6.695 1.00 84.69 373 SER A N 1
ATOM 2944 C CA . SER A 1 373 ? 21.624 -10.659 -6.823 1.00 84.69 373 SER A CA 1
ATOM 2945 C C . SER A 1 373 ? 22.345 -10.459 -5.479 1.00 84.69 373 SER A C 1
ATOM 2947 O O . SER A 1 373 ? 23.558 -10.284 -5.451 1.00 84.69 373 SER A O 1
ATOM 2949 N N . GLY A 1 374 ? 21.608 -10.447 -4.365 1.00 82.00 374 GLY A N 1
ATOM 2950 C CA . GLY A 1 374 ? 22.150 -10.516 -3.009 1.00 82.00 374 GLY A CA 1
ATOM 2951 C C . GLY A 1 374 ? 22.417 -11.947 -2.523 1.00 82.00 374 GLY A C 1
ATOM 2952 O O . GLY A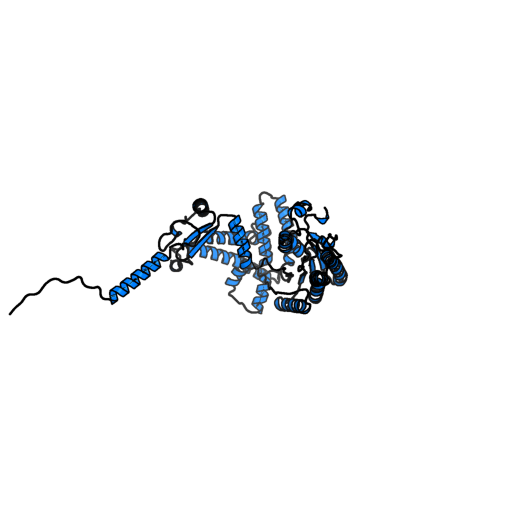 1 374 ? 23.001 -12.112 -1.463 1.00 82.00 374 GLY A O 1
ATOM 2953 N N . LEU A 1 375 ? 21.996 -12.974 -3.275 1.00 87.56 375 LEU A N 1
ATOM 2954 C CA . LEU A 1 375 ? 22.293 -14.387 -2.984 1.00 87.56 375 LEU A CA 1
ATOM 2955 C C . LEU A 1 375 ? 23.410 -14.939 -3.866 1.00 87.56 375 LEU A C 1
ATOM 2957 O O . LEU A 1 375 ? 24.131 -15.848 -3.464 1.00 87.56 375 LEU A O 1
ATOM 2961 N N . ARG A 1 376 ? 23.557 -14.393 -5.077 1.00 83.31 376 ARG A N 1
ATOM 2962 C CA . ARG A 1 376 ? 24.619 -14.748 -6.021 1.00 83.31 376 ARG A CA 1
ATOM 2963 C C . ARG A 1 376 ? 25.111 -13.516 -6.765 1.00 83.31 376 ARG A C 1
ATOM 2965 O O . ARG A 1 376 ? 24.306 -12.701 -7.214 1.00 83.31 376 ARG A O 1
ATOM 2972 N N . GLY A 1 377 ? 26.427 -13.395 -6.914 1.00 79.25 377 GLY A N 1
ATOM 2973 C CA . GLY A 1 377 ? 27.027 -12.352 -7.741 1.00 79.25 377 GLY A CA 1
ATOM 2974 C C . GLY A 1 377 ? 26.745 -12.605 -9.220 1.00 79.25 377 GLY A C 1
ATOM 2975 O O . GLY A 1 377 ? 26.856 -13.737 -9.688 1.00 79.25 377 GLY A O 1
ATOM 2976 N N . LEU A 1 378 ? 26.386 -11.552 -9.954 1.00 77.94 378 LEU A N 1
ATOM 2977 C CA . LEU A 1 378 ? 26.240 -11.606 -11.408 1.00 77.94 378 LEU A CA 1
ATOM 2978 C C . LEU A 1 378 ? 27.410 -10.873 -12.079 1.00 77.94 378 LEU A C 1
ATOM 2980 O O . LEU A 1 378 ? 27.797 -9.796 -11.602 1.00 77.94 378 LEU A O 1
ATOM 2984 N N . PRO A 1 379 ? 27.955 -11.401 -13.193 1.00 81.31 379 PRO A N 1
ATOM 2985 C CA . PRO A 1 379 ? 28.899 -10.662 -14.020 1.00 81.31 379 PRO A CA 1
ATOM 2986 C C . PRO A 1 379 ? 28.374 -9.262 -14.359 1.00 81.31 379 PRO A C 1
ATOM 2988 O O . PRO A 1 379 ? 27.167 -9.036 -14.476 1.00 81.31 379 PRO A O 1
ATOM 2991 N N . HIS A 1 380 ? 29.301 -8.314 -14.468 1.00 82.94 380 HIS A N 1
ATOM 2992 C CA . HIS A 1 380 ? 29.040 -6.900 -14.759 1.00 82.94 380 HIS A CA 1
ATOM 2993 C C . HIS A 1 380 ? 28.194 -6.129 -13.723 1.00 82.94 380 HIS A C 1
ATOM 2995 O O . HIS A 1 380 ? 27.793 -4.994 -13.961 1.00 82.94 380 HIS A O 1
ATOM 3001 N N . ASN A 1 381 ? 27.937 -6.717 -12.547 1.00 82.56 381 ASN A N 1
ATOM 3002 C CA . ASN A 1 381 ? 27.098 -6.130 -11.497 1.00 82.56 381 ASN A CA 1
ATOM 3003 C C . ASN A 1 381 ? 27.798 -6.111 -10.128 1.00 82.56 381 ASN A 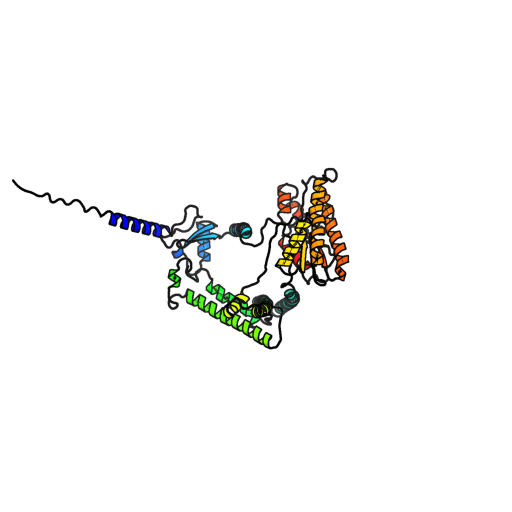C 1
ATOM 3005 O O . ASN A 1 381 ? 27.150 -6.307 -9.100 1.00 82.56 381 ASN A O 1
ATOM 3009 N N . ALA A 1 382 ? 29.118 -5.906 -10.089 1.00 87.50 382 ALA A N 1
ATOM 3010 C CA . ALA A 1 382 ? 29.914 -6.028 -8.863 1.00 87.50 382 ALA A CA 1
ATOM 3011 C C . ALA A 1 382 ? 29.430 -5.098 -7.734 1.00 87.50 382 ALA A C 1
ATOM 3013 O O . ALA A 1 382 ? 29.090 -5.579 -6.656 1.00 87.50 382 ALA A O 1
ATOM 3014 N N . ALA A 1 383 ? 29.316 -3.791 -8.000 1.00 90.19 383 ALA A N 1
ATOM 3015 C CA . ALA A 1 383 ? 28.829 -2.813 -7.021 1.00 90.19 383 ALA A CA 1
ATOM 3016 C C . ALA A 1 383 ? 27.382 -3.106 -6.585 1.00 90.19 383 ALA A C 1
ATOM 3018 O O . ALA A 1 383 ? 27.039 -3.000 -5.406 1.00 90.19 383 ALA A O 1
ATOM 3019 N N . TYR A 1 384 ? 26.534 -3.540 -7.524 1.00 89.19 384 TYR A N 1
ATOM 3020 C CA . TYR A 1 384 ? 25.125 -3.806 -7.240 1.00 89.19 384 TYR A CA 1
ATOM 3021 C C . TYR A 1 384 ? 24.992 -5.028 -6.343 1.00 89.19 384 TYR A C 1
ATOM 3023 O O . TYR A 1 384 ? 24.370 -4.945 -5.285 1.00 89.19 384 TYR A O 1
ATOM 3031 N N . SER A 1 385 ? 25.650 -6.124 -6.719 1.00 90.19 385 SER A N 1
ATOM 3032 C CA . SER A 1 385 ? 25.695 -7.358 -5.938 1.00 90.19 385 SER A CA 1
ATOM 3033 C C . SER A 1 385 ? 26.266 -7.074 -4.549 1.00 90.19 385 SER A C 1
ATOM 3035 O O . SER A 1 385 ? 25.590 -7.350 -3.564 1.00 90.19 385 SER A O 1
ATOM 3037 N N . ALA A 1 386 ? 27.424 -6.409 -4.445 1.00 92.75 386 ALA A N 1
ATOM 3038 C CA . ALA A 1 386 ? 28.025 -6.042 -3.160 1.00 92.75 386 ALA A CA 1
ATOM 3039 C C . ALA A 1 386 ? 27.054 -5.246 -2.271 1.00 92.75 386 ALA A C 1
ATOM 3041 O O . ALA A 1 386 ? 26.857 -5.591 -1.105 1.00 92.75 386 ALA A O 1
ATOM 3042 N N . SER A 1 387 ? 26.369 -4.243 -2.831 1.00 94.88 387 SER A N 1
ATOM 3043 C CA . SER A 1 387 ? 25.378 -3.465 -2.083 1.00 94.88 387 SER A CA 1
ATOM 3044 C C . SER A 1 387 ? 24.198 -4.316 -1.593 1.00 94.88 387 SER A C 1
ATOM 3046 O O . SER A 1 387 ? 23.745 -4.150 -0.462 1.00 94.88 387 SER A O 1
ATOM 3048 N N . LYS A 1 388 ? 23.712 -5.265 -2.406 1.00 94.62 388 LYS A N 1
ATOM 3049 C CA . LYS A 1 388 ? 22.552 -6.113 -2.091 1.00 94.62 388 LYS A CA 1
ATOM 3050 C C . LYS A 1 388 ? 22.888 -7.251 -1.119 1.00 94.62 388 LYS A C 1
ATOM 3052 O O . LYS A 1 388 ? 22.079 -7.525 -0.230 1.00 94.62 388 LYS A O 1
ATOM 3057 N N . PHE A 1 389 ? 24.087 -7.826 -1.201 1.00 95.62 389 PHE A N 1
ATOM 3058 C CA . PHE A 1 389 ? 24.645 -8.687 -0.149 1.00 95.62 389 PHE A CA 1
ATOM 3059 C C . PHE A 1 389 ? 24.785 -7.917 1.172 1.00 95.62 389 PHE A C 1
ATOM 3061 O O . PHE A 1 389 ? 24.382 -8.404 2.226 1.00 95.62 389 PHE A O 1
ATOM 3068 N N . GLY A 1 390 ? 25.276 -6.675 1.111 1.00 97.06 390 GLY A N 1
ATOM 3069 C CA . GLY A 1 390 ? 25.387 -5.808 2.282 1.00 97.06 390 GLY A CA 1
ATOM 3070 C C . GLY A 1 390 ? 24.044 -5.563 2.974 1.00 97.06 390 GLY A C 1
ATOM 3071 O O . GLY A 1 390 ? 23.973 -5.630 4.195 1.00 97.06 390 GLY A O 1
ATOM 3072 N N . VAL A 1 391 ? 22.962 -5.338 2.218 1.00 97.75 391 VAL A N 1
ATOM 3073 C CA . VAL A 1 391 ? 21.612 -5.130 2.784 1.00 97.75 391 VAL A CA 1
ATOM 3074 C C . VAL A 1 391 ? 21.106 -6.363 3.538 1.00 97.75 391 VAL A C 1
ATOM 3076 O O . VAL A 1 391 ? 20.473 -6.215 4.583 1.00 97.75 391 VAL A O 1
ATOM 3079 N N . ILE A 1 392 ? 21.387 -7.565 3.029 1.00 97.62 392 ILE A N 1
ATOM 3080 C CA . ILE A 1 392 ? 21.023 -8.844 3.661 1.00 97.62 392 ILE A CA 1
ATOM 3081 C C . ILE A 1 392 ? 21.711 -8.956 5.019 1.00 97.62 392 ILE A C 1
ATOM 3083 O O . ILE A 1 392 ? 21.028 -9.037 6.039 1.00 97.62 392 ILE A O 1
ATOM 3087 N N . SER A 1 393 ? 23.042 -8.847 5.034 1.00 97.19 393 SER A N 1
ATOM 3088 C CA . SER A 1 393 ? 23.839 -8.938 6.262 1.00 97.19 393 SER A CA 1
ATOM 3089 C C . SER A 1 393 ? 23.466 -7.847 7.273 1.00 97.19 393 SER A C 1
ATOM 3091 O O . SER A 1 393 ? 23.233 -8.133 8.443 1.00 97.19 393 SER A O 1
ATOM 3093 N N . LEU A 1 394 ? 23.302 -6.605 6.812 1.00 97.69 394 LEU A N 1
ATOM 3094 C CA . LEU A 1 394 ? 22.884 -5.481 7.648 1.00 97.69 394 LEU A CA 1
ATOM 3095 C C . LEU A 1 394 ? 21.515 -5.727 8.312 1.00 97.69 394 LEU A C 1
ATOM 3097 O O . LEU A 1 394 ? 21.307 -5.361 9.469 1.00 97.69 394 LEU A O 1
ATOM 3101 N N . SER A 1 395 ? 20.582 -6.354 7.593 1.00 98.06 395 SER A N 1
ATOM 3102 C CA . SER A 1 395 ? 19.261 -6.693 8.130 1.00 98.06 395 SER A CA 1
ATOM 3103 C C . SER A 1 395 ? 19.328 -7.812 9.168 1.00 98.06 395 SER A C 1
ATOM 3105 O O . SER A 1 395 ? 18.601 -7.745 10.155 1.00 98.06 395 SER A O 1
ATOM 3107 N N . GLU A 1 396 ? 20.193 -8.814 8.978 1.00 97.69 396 GLU A N 1
ATOM 3108 C CA . GLU A 1 396 ? 20.422 -9.880 9.966 1.00 97.69 396 GLU A CA 1
ATOM 3109 C C . GLU A 1 396 ? 21.041 -9.336 11.249 1.00 97.69 396 GLU A C 1
ATOM 3111 O O . GLU A 1 396 ? 20.560 -9.653 12.337 1.00 97.69 396 GLU A O 1
ATOM 3116 N N . SER A 1 397 ? 22.066 -8.484 11.134 1.00 98.00 397 SER A N 1
ATOM 3117 C CA . SER A 1 397 ? 22.687 -7.842 12.295 1.00 98.00 397 SER A CA 1
ATOM 3118 C C . SER A 1 397 ? 21.650 -7.062 13.101 1.00 98.00 397 SER A C 1
ATOM 3120 O O . SER A 1 397 ? 21.493 -7.295 14.299 1.00 98.00 397 SER A O 1
ATOM 3122 N N . ALA A 1 398 ? 20.851 -6.222 12.434 1.00 97.94 398 ALA A N 1
ATOM 3123 C CA . ALA A 1 398 ? 19.794 -5.468 13.098 1.00 97.94 398 ALA A CA 1
ATOM 3124 C C . ALA A 1 398 ? 18.700 -6.387 13.686 1.00 97.94 398 ALA A C 1
ATOM 3126 O O . ALA A 1 398 ? 18.179 -6.122 14.769 1.00 97.94 398 ALA A O 1
ATOM 3127 N N . ALA A 1 399 ? 18.348 -7.489 13.019 1.00 98.06 399 ALA A N 1
ATOM 3128 C CA . ALA A 1 399 ? 17.399 -8.460 13.561 1.00 98.06 399 ALA A CA 1
ATOM 3129 C C . ALA A 1 399 ? 17.911 -9.109 14.858 1.00 98.06 399 ALA A C 1
ATOM 3131 O O . ALA A 1 399 ? 17.130 -9.285 15.794 1.00 98.06 399 ALA A O 1
ATOM 3132 N N . GLY A 1 400 ? 19.208 -9.425 14.935 1.00 97.50 400 GLY A N 1
ATOM 3133 C CA . GLY A 1 400 ? 19.847 -9.941 16.147 1.00 97.50 400 GLY A CA 1
ATOM 3134 C C . GLY A 1 400 ? 19.868 -8.923 17.291 1.00 97.50 400 GLY A C 1
ATOM 3135 O O . GLY A 1 400 ? 19.596 -9.278 18.436 1.00 97.50 400 GLY A O 1
ATOM 3136 N N . GLU A 1 401 ? 20.121 -7.651 16.980 1.00 98.00 401 GLU A N 1
ATOM 3137 C CA . GLU A 1 401 ? 20.159 -6.561 17.964 1.00 98.00 401 GLU A CA 1
ATOM 3138 C C . GLU A 1 401 ? 18.775 -6.219 18.538 1.00 98.00 401 GLU A C 1
ATOM 3140 O O . GLU A 1 401 ? 18.618 -6.051 19.749 1.00 98.00 401 GLU A O 1
ATOM 3145 N N . PHE A 1 402 ? 17.756 -6.104 17.681 1.00 98.00 402 PHE A N 1
ATOM 3146 C CA . PHE A 1 402 ? 16.438 -5.591 18.072 1.00 98.00 402 PHE A CA 1
ATOM 3147 C C . PHE A 1 402 ? 15.371 -6.683 18.262 1.00 98.00 402 PHE A C 1
ATOM 3149 O O . PHE A 1 402 ? 14.304 -6.406 18.820 1.00 98.00 402 PHE A O 1
ATOM 3156 N N . GLY A 1 403 ? 15.663 -7.928 17.878 1.00 97.19 403 GLY A N 1
ATOM 3157 C CA . GLY A 1 403 ? 14.795 -9.090 18.076 1.00 97.19 403 GLY A CA 1
ATOM 3158 C C . GLY A 1 403 ? 14.375 -9.317 19.536 1.00 97.19 403 GLY A C 1
ATOM 3159 O O . GLY A 1 403 ? 13.174 -9.448 19.783 1.00 97.19 403 GLY A O 1
ATOM 3160 N N . PRO A 1 404 ? 15.293 -9.272 20.528 1.00 97.50 404 PRO A N 1
ATOM 3161 C CA . PRO A 1 404 ? 14.937 -9.377 21.949 1.00 97.50 404 PRO A CA 1
ATOM 3162 C C . PRO A 1 404 ? 13.984 -8.277 22.442 1.00 97.50 404 PRO A C 1
ATOM 3164 O O . PRO A 1 404 ? 13.288 -8.460 23.437 1.00 97.50 404 PRO A O 1
ATOM 3167 N N . LEU A 1 405 ? 13.923 -7.140 21.738 1.00 96.88 405 LEU A N 1
ATOM 3168 C CA . LEU A 1 405 ? 13.008 -6.030 22.026 1.00 96.88 405 LEU A CA 1
ATOM 3169 C C . LEU A 1 405 ? 11.657 -6.173 21.299 1.00 96.88 405 LEU A C 1
ATOM 3171 O O . LEU A 1 405 ? 10.823 -5.268 21.353 1.00 96.88 405 LEU A O 1
ATOM 3175 N N . GLY A 1 406 ? 11.440 -7.291 20.601 1.00 94.31 406 GLY A N 1
ATOM 3176 C CA . GLY A 1 406 ? 10.227 -7.579 19.843 1.00 94.31 406 GLY A CA 1
ATOM 3177 C C . GLY A 1 406 ? 10.076 -6.751 18.566 1.00 94.31 406 GLY A C 1
ATOM 3178 O O . GLY A 1 406 ? 8.946 -6.532 18.125 1.00 94.31 406 GLY A O 1
ATOM 3179 N N . VAL A 1 407 ? 11.185 -6.272 17.988 1.00 97.81 407 VAL A N 1
ATOM 3180 C CA . VAL A 1 407 ? 11.208 -5.627 16.667 1.00 97.81 407 VAL A CA 1
ATOM 3181 C C . VAL A 1 407 ? 11.693 -6.638 15.636 1.00 97.81 407 VAL A C 1
ATOM 3183 O O . VAL A 1 407 ? 12.739 -7.261 15.807 1.00 97.81 407 VAL A O 1
ATOM 3186 N N . ARG A 1 408 ? 10.936 -6.795 14.550 1.00 98.31 408 ARG A N 1
ATOM 3187 C CA . ARG A 1 408 ? 11.250 -7.749 13.481 1.00 98.31 408 ARG A CA 1
ATOM 3188 C C . ARG A 1 408 ? 11.885 -7.038 12.303 1.00 98.31 408 ARG A C 1
ATOM 3190 O O . ARG A 1 408 ? 11.370 -6.022 11.845 1.00 98.31 408 ARG A O 1
ATOM 3197 N N . ILE A 1 409 ? 12.980 -7.575 11.789 1.00 98.56 409 ILE A N 1
ATOM 3198 C CA . ILE A 1 409 ? 13.697 -6.973 10.662 1.00 98.56 409 ILE A CA 1
ATOM 3199 C C . ILE A 1 409 ? 13.995 -8.075 9.659 1.00 98.56 409 ILE A C 1
ATOM 3201 O O . ILE A 1 409 ? 14.584 -9.084 10.023 1.00 98.56 409 ILE A O 1
ATOM 3205 N N . ASN A 1 410 ? 13.545 -7.921 8.415 1.00 98.44 410 ASN A N 1
ATOM 3206 C CA . ASN A 1 410 ? 13.701 -8.937 7.371 1.00 98.44 410 ASN A CA 1
ATOM 3207 C C . ASN A 1 410 ? 14.188 -8.320 6.061 1.00 98.44 410 ASN A C 1
ATOM 3209 O O . ASN A 1 410 ? 13.972 -7.134 5.799 1.00 98.44 410 ASN A O 1
ATOM 3213 N N . SER A 1 411 ? 14.776 -9.157 5.208 1.00 97.88 411 SER A N 1
ATOM 3214 C CA . SER A 1 411 ? 15.124 -8.797 3.837 1.00 97.88 411 SER A CA 1
ATOM 3215 C C . SER A 1 411 ? 14.142 -9.413 2.846 1.00 97.88 411 SER A C 1
ATOM 3217 O O . SER A 1 411 ? 13.812 -10.594 2.927 1.00 97.88 411 SER A O 1
ATOM 3219 N N . LEU A 1 412 ? 13.703 -8.618 1.872 1.00 96.88 412 LEU A N 1
ATOM 3220 C CA . LEU A 1 412 ? 12.909 -9.077 0.734 1.00 96.88 412 LEU A CA 1
ATOM 3221 C C . LEU A 1 412 ? 13.772 -9.040 -0.527 1.00 96.88 412 LEU A C 1
ATOM 3223 O O . LEU A 1 412 ? 14.400 -8.022 -0.813 1.00 96.88 412 LEU A O 1
ATOM 3227 N N . LEU A 1 413 ? 13.814 -10.139 -1.276 1.00 96.06 413 LEU A N 1
ATOM 3228 C CA . LEU A 1 413 ? 14.719 -10.357 -2.401 1.00 96.06 413 LEU A CA 1
ATOM 3229 C C . LEU A 1 413 ? 13.915 -10.600 -3.687 1.00 96.06 413 LEU A C 1
ATOM 3231 O O . LEU A 1 413 ? 13.609 -11.746 -4.030 1.00 96.06 413 LEU A O 1
ATOM 3235 N N . PRO A 1 414 ? 13.539 -9.536 -4.416 1.00 92.88 414 PRO A N 1
ATOM 3236 C CA . PRO A 1 414 ? 12.852 -9.686 -5.689 1.00 92.88 414 PRO A CA 1
ATOM 3237 C C . PRO A 1 414 ? 13.747 -10.309 -6.769 1.00 92.88 414 PRO A C 1
ATOM 3239 O O . PRO A 1 414 ? 14.953 -10.049 -6.834 1.00 92.88 414 PRO A O 1
ATOM 3242 N N . GLY A 1 415 ? 13.131 -11.113 -7.635 1.00 89.56 415 GLY A N 1
ATOM 3243 C CA . GLY A 1 415 ? 13.722 -11.591 -8.888 1.00 89.56 415 GLY A CA 1
ATOM 3244 C C . GLY A 1 415 ? 13.474 -10.640 -10.065 1.00 89.56 415 GLY A C 1
ATOM 3245 O O . GLY A 1 415 ? 13.396 -9.424 -9.873 1.00 89.56 415 GLY A O 1
ATOM 3246 N N . PRO A 1 416 ? 13.301 -11.171 -11.289 1.00 86.94 416 PRO A N 1
ATOM 3247 C CA . PRO A 1 416 ? 12.908 -10.378 -12.453 1.00 86.94 416 PRO A CA 1
ATOM 3248 C C . PRO A 1 416 ? 11.472 -9.844 -12.303 1.00 86.94 416 PRO A C 1
ATOM 3250 O O . PRO A 1 416 ? 10.492 -10.561 -12.530 1.00 86.94 416 PRO A O 1
ATOM 3253 N N . ILE A 1 417 ? 11.338 -8.574 -11.907 1.00 88.06 417 ILE A N 1
ATOM 3254 C CA . ILE A 1 417 ? 10.047 -7.892 -11.734 1.00 88.06 417 ILE A CA 1
ATOM 3255 C C . ILE A 1 417 ? 9.880 -6.806 -12.790 1.00 88.06 417 ILE A C 1
ATOM 3257 O O . ILE A 1 417 ? 10.766 -5.975 -12.995 1.00 88.06 417 ILE A O 1
ATOM 3261 N N . ASP A 1 418 ? 8.705 -6.779 -13.413 1.00 84.56 418 ASP A N 1
ATOM 3262 C CA . ASP A 1 418 ? 8.321 -5.761 -14.382 1.00 84.56 418 ASP A CA 1
ATOM 3263 C C . ASP A 1 418 ? 8.158 -4.394 -13.692 1.00 84.56 418 ASP A C 1
ATOM 3265 O O . ASP A 1 418 ? 7.146 -4.104 -13.046 1.00 84.56 418 ASP A O 1
ATOM 3269 N N . THR A 1 419 ? 9.214 -3.583 -13.755 1.00 79.69 419 THR A N 1
ATOM 3270 C CA . THR A 1 419 ? 9.314 -2.255 -13.136 1.00 79.69 419 THR A CA 1
ATOM 3271 C C . THR A 1 419 ? 10.042 -1.289 -14.063 1.00 79.69 419 THR A C 1
ATOM 3273 O O . THR A 1 419 ? 10.769 -1.710 -14.961 1.00 79.69 419 THR A O 1
ATOM 3276 N N . ALA A 1 420 ? 9.916 0.016 -13.810 1.00 74.69 420 ALA A N 1
ATOM 3277 C CA . ALA A 1 420 ? 10.622 1.038 -14.584 1.00 74.69 420 ALA A CA 1
ATOM 3278 C C . ALA A 1 420 ? 12.150 0.841 -14.588 1.00 74.69 420 ALA A C 1
ATOM 3280 O O . ALA A 1 420 ? 12.761 0.981 -15.635 1.00 74.69 420 ALA A O 1
ATOM 3281 N N . ILE A 1 421 ? 12.760 0.436 -13.461 1.00 71.25 421 ILE A N 1
ATOM 3282 C CA . ILE A 1 421 ? 14.210 0.156 -13.387 1.00 71.25 421 ILE A CA 1
ATOM 3283 C C . ILE A 1 421 ? 14.598 -0.934 -14.393 1.00 71.25 421 ILE A C 1
ATOM 3285 O O . ILE A 1 421 ? 15.596 -0.809 -15.097 1.00 71.25 421 ILE A O 1
ATOM 3289 N N . PHE A 1 422 ? 13.791 -1.994 -14.465 1.00 72.75 422 PHE A N 1
ATOM 3290 C CA . PHE A 1 422 ? 14.031 -3.101 -15.377 1.00 72.75 422 PHE A CA 1
ATOM 3291 C C . PHE A 1 422 ? 13.817 -2.686 -16.836 1.00 72.75 422 PHE A C 1
ATOM 3293 O O . PHE A 1 422 ? 14.666 -2.951 -17.681 1.00 72.75 422 PHE A O 1
ATOM 3300 N N . ARG A 1 423 ? 12.708 -1.995 -17.130 1.00 73.19 423 ARG A N 1
ATOM 3301 C CA . ARG A 1 423 ? 12.360 -1.555 -18.491 1.00 73.19 423 ARG A CA 1
ATOM 3302 C C . ARG A 1 423 ? 13.324 -0.506 -19.039 1.00 73.19 423 ARG A C 1
ATOM 3304 O O . ARG A 1 423 ? 13.649 -0.557 -20.219 1.00 73.19 423 ARG A O 1
ATOM 3311 N N . ASP A 1 424 ? 13.828 0.391 -18.196 1.00 70.06 424 ASP A N 1
ATOM 3312 C CA . ASP A 1 424 ? 14.862 1.356 -18.583 1.00 70.06 424 ASP A CA 1
ATOM 3313 C C . ASP A 1 424 ? 16.191 0.650 -18.899 1.00 70.06 424 ASP A C 1
ATOM 3315 O O . ASP A 1 424 ? 16.882 1.039 -19.839 1.00 70.06 424 ASP A O 1
ATOM 3319 N N . GLY A 1 425 ? 16.543 -0.400 -18.146 1.00 67.44 425 GLY A N 1
ATOM 3320 C CA . GLY A 1 425 ? 17.711 -1.239 -18.430 1.00 67.44 425 GLY A CA 1
ATOM 3321 C C . GLY A 1 425 ? 17.554 -2.065 -19.710 1.00 67.44 425 GLY A C 1
ATOM 3322 O O . GLY A 1 425 ? 18.470 -2.115 -20.526 1.00 67.44 425 GLY A O 1
ATOM 3323 N N . GLU A 1 426 ? 16.378 -2.654 -19.929 1.00 70.44 426 GLU A N 1
ATOM 3324 C CA . GLU A 1 426 ? 16.031 -3.381 -21.158 1.00 70.44 426 GLU A CA 1
ATOM 3325 C C . GLU A 1 426 ? 16.076 -2.469 -22.391 1.00 70.44 426 GLU A C 1
ATOM 3327 O O . GLU A 1 426 ? 16.671 -2.827 -23.403 1.00 70.44 426 GLU A O 1
ATOM 3332 N N . ALA A 1 427 ? 15.533 -1.252 -22.298 1.00 65.62 427 ALA A N 1
ATOM 3333 C CA . ALA A 1 427 ? 15.579 -0.274 -23.385 1.00 65.62 427 ALA A CA 1
ATOM 3334 C C . ALA A 1 427 ? 17.012 0.151 -23.756 1.00 65.62 427 ALA A C 1
ATOM 3336 O O . ALA A 1 427 ? 17.256 0.569 -24.886 1.00 65.62 427 ALA A O 1
ATOM 3337 N N . ARG A 1 428 ? 17.959 0.039 -22.816 1.00 66.44 428 ARG A N 1
ATOM 3338 C CA . ARG A 1 428 ? 19.395 0.273 -23.041 1.00 66.44 428 ARG A CA 1
ATOM 3339 C C . ARG A 1 428 ? 20.149 -0.989 -23.472 1.00 66.44 428 ARG A C 1
ATOM 3341 O O . ARG A 1 428 ? 21.353 -0.927 -23.685 1.00 66.44 428 ARG A O 1
ATOM 3348 N N . GLY A 1 429 ? 19.459 -2.123 -23.608 1.00 62.56 429 GLY A N 1
ATOM 3349 C CA . GLY A 1 429 ? 20.043 -3.404 -24.008 1.00 62.56 429 GLY A CA 1
ATOM 3350 C C . GLY A 1 429 ? 20.789 -4.138 -22.892 1.00 62.56 429 GLY A C 1
ATOM 3351 O O . GLY A 1 429 ? 21.515 -5.084 -23.175 1.00 62.56 429 GLY A O 1
ATOM 3352 N N . HIS A 1 430 ? 20.633 -3.729 -21.628 1.00 65.00 430 HIS A N 1
ATOM 3353 C CA . HIS A 1 430 ? 21.350 -4.347 -20.505 1.00 65.00 430 HIS A CA 1
ATOM 3354 C C . HIS A 1 430 ? 20.701 -5.660 -20.037 1.00 65.00 430 HIS A C 1
ATOM 3356 O O . HIS A 1 430 ? 21.350 -6.467 -19.376 1.00 65.00 430 HIS A O 1
ATOM 3362 N N . PHE A 1 431 ? 19.420 -5.870 -20.359 1.00 66.38 431 PHE A N 1
ATOM 3363 C CA . PHE A 1 431 ? 18.651 -7.059 -19.995 1.00 66.38 431 PHE A CA 1
ATOM 3364 C C . PHE A 1 431 ? 17.728 -7.467 -21.144 1.00 66.38 431 PHE A C 1
ATOM 3366 O O . PHE A 1 431 ? 17.195 -6.607 -21.840 1.00 66.38 431 PHE A O 1
ATOM 3373 N N . ASP A 1 432 ? 17.485 -8.769 -21.290 1.00 68.56 432 ASP A N 1
ATOM 3374 C CA . ASP A 1 432 ? 16.465 -9.318 -22.187 1.00 68.56 432 ASP A CA 1
ATOM 3375 C C . ASP A 1 432 ? 15.349 -9.954 -21.347 1.00 68.56 432 ASP A C 1
ATOM 3377 O O . ASP A 1 432 ? 15.554 -10.989 -20.699 1.00 68.56 432 ASP A O 1
ATOM 3381 N N . SER A 1 433 ? 14.157 -9.342 -21.340 1.00 68.94 433 SER A N 1
ATOM 3382 C CA . SER A 1 433 ? 13.008 -9.889 -20.607 1.00 68.94 433 SER A CA 1
ATOM 3383 C C . SER A 1 433 ? 12.601 -11.277 -21.086 1.00 68.94 433 SER A C 1
ATOM 3385 O O . SER A 1 433 ? 12.108 -12.061 -20.273 1.00 68.94 433 SER A O 1
ATOM 3387 N N . ASN A 1 434 ? 12.818 -11.622 -22.358 1.00 69.19 434 ASN A N 1
ATOM 3388 C CA . ASN A 1 434 ? 12.466 -12.936 -22.891 1.00 69.19 434 ASN A CA 1
ATOM 3389 C C . ASN A 1 434 ? 13.436 -14.015 -22.407 1.00 69.19 434 ASN A C 1
ATOM 3391 O O . ASN A 1 434 ? 12.997 -15.126 -22.108 1.00 69.19 434 ASN A O 1
ATOM 3395 N N . ALA A 1 435 ? 14.728 -13.697 -22.299 1.00 69.06 435 ALA A N 1
ATOM 3396 C CA . ALA A 1 435 ? 15.723 -14.593 -21.714 1.00 69.06 435 ALA A CA 1
ATOM 3397 C C . ALA A 1 435 ? 15.449 -14.815 -20.217 1.00 69.06 435 ALA A C 1
ATOM 3399 O O . ALA A 1 435 ? 15.231 -15.945 -19.792 1.00 69.06 435 ALA A O 1
ATOM 3400 N N . LEU A 1 436 ? 15.301 -13.737 -19.441 1.00 70.75 436 LEU A N 1
ATOM 3401 C CA . LEU A 1 436 ? 15.036 -13.812 -17.996 1.00 70.75 436 LEU A CA 1
ATOM 3402 C C . LEU A 1 436 ? 13.697 -14.479 -17.655 1.00 70.75 436 LEU A C 1
ATOM 3404 O O . LEU A 1 436 ? 13.563 -15.131 -16.623 1.00 70.75 436 LEU A O 1
ATOM 3408 N N . THR A 1 437 ? 12.700 -14.345 -18.531 1.00 76.88 437 THR A N 1
ATOM 3409 C CA . THR A 1 437 ? 11.421 -15.054 -18.407 1.00 76.88 437 THR A CA 1
ATOM 3410 C C . THR A 1 437 ? 11.590 -16.561 -18.565 1.00 76.88 437 THR A C 1
ATOM 3412 O O . THR A 1 437 ? 10.891 -17.318 -17.896 1.00 76.88 437 THR A O 1
ATOM 3415 N N . LYS A 1 438 ? 12.504 -17.023 -19.426 1.00 77.12 438 LYS A N 1
ATOM 3416 C CA . LYS A 1 438 ? 12.782 -18.457 -19.558 1.00 77.12 438 LYS A CA 1
ATOM 3417 C C . LYS A 1 438 ? 13.452 -18.993 -18.300 1.00 77.12 438 LYS A C 1
ATOM 3419 O O . LYS A 1 438 ? 13.146 -20.114 -17.924 1.00 77.12 438 LYS A O 1
ATOM 3424 N N . ASP A 1 439 ? 14.265 -18.205 -17.618 1.00 77.75 439 ASP A N 1
ATOM 3425 C CA . ASP A 1 439 ? 15.025 -18.687 -16.463 1.00 77.75 439 ASP A CA 1
ATOM 3426 C C . ASP A 1 439 ? 14.220 -18.688 -15.153 1.00 77.75 439 ASP A C 1
ATOM 3428 O O . ASP A 1 439 ? 14.670 -19.227 -14.145 1.00 77.75 439 ASP A O 1
ATOM 3432 N N . THR A 1 440 ? 13.000 -18.135 -15.138 1.00 86.19 440 THR A N 1
ATOM 3433 C CA . THR A 1 440 ? 12.104 -18.281 -13.983 1.00 86.19 440 THR A CA 1
ATOM 3434 C C . THR A 1 440 ? 11.315 -19.584 -14.078 1.00 86.19 440 THR A C 1
ATOM 3436 O O . THR A 1 440 ? 10.764 -19.931 -15.125 1.00 86.19 440 THR A O 1
ATOM 3439 N N . CYS A 1 441 ? 11.187 -20.310 -12.967 1.00 90.00 441 CYS A N 1
ATOM 3440 C CA . CYS A 1 441 ? 10.446 -21.568 -12.968 1.00 90.00 441 CYS A CA 1
ATOM 3441 C C . CYS A 1 441 ? 8.934 -21.354 -13.268 1.00 90.00 441 CYS A C 1
ATOM 3443 O O . CYS A 1 441 ? 8.287 -22.231 -13.837 1.00 90.00 441 CYS A O 1
ATOM 3445 N N . LEU A 1 442 ? 8.380 -20.160 -12.988 1.00 91.62 442 LEU A N 1
ATOM 3446 C CA . LEU A 1 442 ? 7.018 -19.750 -13.388 1.00 91.62 442 LEU A CA 1
ATOM 3447 C C . LEU A 1 442 ? 6.897 -19.214 -14.828 1.00 91.62 442 LEU A C 1
ATOM 3449 O O . LEU A 1 442 ? 5.793 -18.851 -15.242 1.00 91.62 442 LEU A O 1
ATOM 3453 N N . ARG A 1 443 ? 7.999 -19.150 -15.587 1.00 88.69 443 ARG A N 1
ATOM 3454 C CA . ARG A 1 443 ? 8.054 -18.751 -17.005 1.00 88.69 443 ARG A CA 1
ATOM 3455 C C . ARG A 1 443 ? 7.395 -17.403 -17.307 1.00 88.69 443 ARG A C 1
ATOM 3457 O O . ARG A 1 443 ? 6.760 -17.214 -18.344 1.00 88.69 443 ARG A O 1
ATOM 3464 N N . ARG A 1 444 ? 7.533 -16.454 -16.380 1.00 89.44 444 ARG A N 1
ATOM 3465 C CA . ARG A 1 444 ? 7.109 -15.054 -16.531 1.00 89.44 444 ARG A CA 1
ATOM 3466 C C . ARG A 1 444 ? 7.882 -14.147 -15.587 1.00 89.44 444 ARG A C 1
ATOM 3468 O O . ARG A 1 444 ? 8.382 -14.594 -14.554 1.00 89.44 444 ARG A O 1
ATOM 3475 N N . MET A 1 445 ? 7.876 -12.855 -15.894 1.00 85.00 445 MET A N 1
ATOM 3476 C CA . MET A 1 445 ? 8.259 -11.829 -14.931 1.00 85.00 445 MET A CA 1
ATOM 3477 C C . MET A 1 445 ? 7.208 -11.682 -13.822 1.00 85.00 445 MET A C 1
ATOM 3479 O O . MET A 1 445 ? 5.994 -11.828 -14.040 1.00 85.00 445 MET A O 1
ATOM 3483 N N . GLY A 1 446 ? 7.681 -11.359 -12.622 1.00 86.81 446 GLY A N 1
ATOM 3484 C CA . GLY A 1 446 ? 6.824 -10.956 -11.514 1.00 86.81 446 GLY A CA 1
ATOM 3485 C C . GLY A 1 446 ? 6.283 -9.539 -11.708 1.00 86.81 446 GLY A C 1
ATOM 3486 O O . GLY A 1 446 ? 6.832 -8.731 -12.453 1.00 86.81 446 GLY A O 1
ATOM 3487 N N . GLN A 1 447 ? 5.192 -9.222 -11.024 1.00 86.44 447 GLN A N 1
ATOM 3488 C CA . GLN A 1 447 ? 4.581 -7.894 -11.012 1.00 86.44 447 GLN A CA 1
ATOM 3489 C C . GLN A 1 447 ? 4.858 -7.196 -9.677 1.00 86.44 447 GLN A C 1
ATOM 3491 O O . GLN A 1 447 ? 4.848 -7.841 -8.629 1.00 86.44 447 GLN A O 1
ATOM 3496 N N . ALA A 1 448 ? 5.008 -5.867 -9.672 1.00 82.62 448 ALA A N 1
ATOM 3497 C CA . ALA A 1 448 ? 5.267 -5.100 -8.443 1.00 82.62 448 ALA A CA 1
ATOM 3498 C C . ALA A 1 448 ? 4.233 -5.372 -7.326 1.00 82.62 448 ALA A C 1
ATOM 3500 O O . ALA A 1 448 ? 4.580 -5.455 -6.149 1.00 82.62 448 ALA A O 1
ATOM 3501 N N . LYS A 1 449 ? 2.965 -5.602 -7.698 1.00 80.19 449 LYS A N 1
ATOM 3502 C CA . LYS A 1 449 ? 1.888 -5.976 -6.762 1.00 80.19 449 LYS A CA 1
ATOM 3503 C C . LYS A 1 449 ? 2.130 -7.305 -6.034 1.00 80.19 449 LYS A C 1
ATOM 3505 O O . LYS A 1 449 ? 1.592 -7.502 -4.953 1.00 80.19 449 LYS A O 1
ATOM 3510 N N . GLU A 1 450 ? 2.872 -8.235 -6.634 1.00 84.88 450 GLU A N 1
ATOM 3511 C CA . GLU A 1 450 ? 3.183 -9.538 -6.034 1.00 84.88 450 GLU A CA 1
ATOM 3512 C C . GLU A 1 450 ? 4.244 -9.372 -4.944 1.00 84.88 450 GLU A C 1
ATOM 3514 O O . GLU A 1 450 ? 4.065 -9.878 -3.841 1.00 84.88 450 GLU A O 1
ATOM 3519 N N . VAL A 1 451 ? 5.267 -8.551 -5.205 1.00 86.50 451 VAL A N 1
ATOM 3520 C CA . VAL A 1 451 ? 6.276 -8.151 -4.209 1.00 86.50 451 VAL A CA 1
ATOM 3521 C C . VAL A 1 451 ? 5.634 -7.375 -3.056 1.00 86.50 451 VAL A C 1
ATOM 3523 O O . VAL A 1 451 ? 5.895 -7.666 -1.891 1.00 86.50 451 VAL A O 1
ATOM 3526 N N . ALA A 1 452 ? 4.738 -6.430 -3.365 1.00 83.94 452 ALA A N 1
ATOM 3527 C CA . ALA A 1 452 ? 4.056 -5.617 -2.358 1.00 83.94 452 ALA A CA 1
ATOM 3528 C C . ALA A 1 452 ? 3.243 -6.456 -1.357 1.00 83.94 452 ALA A C 1
ATOM 3530 O O . ALA A 1 452 ? 3.226 -6.139 -0.172 1.00 83.94 452 ALA A O 1
ATOM 3531 N N . LYS A 1 453 ? 2.606 -7.551 -1.799 1.00 83.06 453 LYS A N 1
ATOM 3532 C CA . LYS A 1 453 ? 1.862 -8.454 -0.903 1.00 83.06 453 LYS A CA 1
ATOM 3533 C C . LYS A 1 453 ? 2.764 -9.105 0.143 1.00 83.06 453 LYS A C 1
ATOM 3535 O O . LYS A 1 453 ? 2.395 -9.142 1.313 1.00 83.06 453 LYS A O 1
ATOM 3540 N N . VAL A 1 454 ? 3.940 -9.584 -0.265 1.00 89.62 454 VAL A N 1
ATOM 3541 C CA . VAL A 1 454 ? 4.906 -10.205 0.657 1.00 89.62 454 VAL A CA 1
ATOM 3542 C C . VAL A 1 454 ? 5.488 -9.161 1.606 1.00 89.62 454 VAL A C 1
ATOM 3544 O O . VAL A 1 454 ? 5.604 -9.406 2.801 1.00 89.62 454 VAL A O 1
ATOM 3547 N N . LEU A 1 455 ? 5.768 -7.961 1.100 1.00 90.31 455 LEU A N 1
ATOM 3548 C CA . LEU A 1 455 ? 6.204 -6.831 1.916 1.00 90.31 455 LEU A CA 1
ATOM 3549 C C . LEU A 1 455 ? 5.168 -6.477 3.000 1.00 90.31 455 LEU A C 1
ATOM 3551 O O . LEU A 1 455 ? 5.531 -6.312 4.162 1.00 90.31 455 LEU A O 1
ATOM 3555 N N . CYS A 1 456 ? 3.878 -6.419 2.648 1.00 85.25 456 CYS A N 1
ATOM 3556 C CA . CYS A 1 456 ? 2.799 -6.207 3.615 1.00 85.25 456 CYS A CA 1
ATOM 3557 C C . CYS A 1 456 ? 2.714 -7.338 4.648 1.00 85.25 456 CYS A C 1
ATOM 3559 O O . CYS A 1 456 ? 2.604 -7.041 5.834 1.00 85.25 456 CYS A O 1
ATOM 3561 N N . PHE A 1 457 ? 2.822 -8.602 4.222 1.00 89.44 457 PHE A N 1
ATOM 3562 C CA . PHE A 1 457 ? 2.865 -9.752 5.131 1.00 89.44 457 PHE A CA 1
ATOM 3563 C C . PHE A 1 457 ? 4.013 -9.624 6.142 1.00 89.44 457 PHE A C 1
ATOM 3565 O O . PHE A 1 457 ? 3.778 -9.692 7.345 1.00 89.44 457 PHE A O 1
ATOM 3572 N N . LEU A 1 458 ? 5.234 -9.337 5.685 1.00 91.94 458 LEU A N 1
ATOM 3573 C CA . LEU A 1 458 ? 6.397 -9.197 6.566 1.00 91.94 458 LEU A CA 1
ATOM 3574 C C . LEU A 1 458 ? 6.259 -8.032 7.562 1.00 91.94 458 LEU A C 1
ATOM 3576 O O . LEU A 1 458 ? 6.757 -8.123 8.684 1.00 91.94 458 LEU A O 1
ATOM 3580 N N . LEU A 1 459 ? 5.550 -6.962 7.190 1.00 90.56 459 LEU A N 1
ATOM 3581 C CA . LEU A 1 459 ? 5.243 -5.832 8.076 1.00 90.56 459 LEU A CA 1
ATOM 3582 C C . LEU A 1 459 ? 4.025 -6.072 8.982 1.00 90.56 459 LEU A C 1
ATOM 3584 O O . LEU A 1 459 ? 3.809 -5.300 9.918 1.00 90.56 459 LEU A O 1
ATOM 3588 N N . SER A 1 460 ? 3.239 -7.122 8.746 1.00 83.00 460 SER A N 1
ATOM 3589 C CA . SER A 1 460 ? 2.051 -7.508 9.526 1.00 83.00 460 SER A CA 1
ATOM 3590 C C . SER A 1 460 ? 2.392 -8.446 10.692 1.00 83.00 460 SER A C 1
ATOM 3592 O O . SER A 1 460 ? 3.531 -8.900 10.801 1.00 83.00 460 SER A O 1
ATOM 3594 N N . ASP A 1 461 ? 1.441 -8.698 11.598 1.00 80.81 461 ASP A N 1
ATOM 3595 C CA . ASP A 1 461 ? 1.644 -9.642 12.714 1.00 80.81 461 ASP A CA 1
ATOM 3596 C C . ASP A 1 461 ? 1.488 -11.102 12.296 1.00 80.81 461 ASP A C 1
ATOM 3598 O O . ASP A 1 461 ? 1.899 -11.993 13.040 1.00 80.81 461 ASP A O 1
ATOM 3602 N N . ASP A 1 462 ? 1.026 -11.359 11.071 1.00 82.25 462 ASP A N 1
ATOM 3603 C CA . ASP A 1 462 ? 1.057 -12.702 10.489 1.00 82.25 462 ASP A CA 1
ATOM 3604 C C . ASP A 1 462 ? 2.508 -13.205 10.336 1.00 82.25 462 ASP A C 1
ATOM 3606 O O . ASP A 1 462 ? 2.764 -14.406 10.359 1.00 82.25 462 ASP A O 1
ATOM 3610 N N . ALA A 1 463 ? 3.480 -12.288 10.269 1.00 89.44 463 ALA A N 1
ATOM 3611 C CA . ALA A 1 463 ? 4.912 -12.573 10.286 1.00 89.44 463 ALA A CA 1
ATOM 3612 C C . ALA A 1 463 ? 5.533 -12.483 11.701 1.00 89.44 463 ALA A C 1
ATOM 3614 O O . ALA A 1 463 ? 6.729 -12.223 11.836 1.00 89.44 463 ALA A O 1
ATOM 3615 N N . SER A 1 464 ? 4.741 -12.670 12.766 1.00 87.00 464 SER A N 1
ATOM 3616 C CA . SER A 1 464 ? 5.150 -12.503 14.178 1.00 87.00 464 SER A CA 1
ATOM 3617 C C . SER A 1 464 ? 6.372 -13.321 14.606 1.00 87.00 464 SER A C 1
ATOM 3619 O O . SER A 1 464 ? 7.086 -12.892 15.509 1.00 87.00 464 SER A O 1
ATOM 3621 N N . TYR A 1 465 ? 6.654 -14.445 13.942 1.00 92.88 465 TYR A N 1
ATOM 3622 C CA . TYR A 1 465 ? 7.834 -15.282 14.199 1.00 92.88 465 TYR A CA 1
ATOM 3623 C C . TYR A 1 465 ? 8.873 -15.253 13.065 1.00 92.88 465 TYR A C 1
ATOM 3625 O O . TYR A 1 465 ? 9.739 -16.116 12.971 1.00 92.88 465 TYR A O 1
ATOM 3633 N N . VAL A 1 466 ? 8.785 -14.258 12.179 1.00 96.31 466 VAL A N 1
ATOM 3634 C CA . VAL A 1 466 ? 9.705 -14.072 11.055 1.00 96.31 466 VAL A CA 1
ATOM 3635 C C . VAL A 1 466 ? 10.565 -12.838 11.325 1.00 96.31 466 VAL A C 1
ATOM 3637 O O . VAL A 1 466 ? 10.082 -11.702 11.258 1.00 96.31 466 VAL A O 1
ATOM 3640 N N . THR A 1 467 ? 11.840 -13.058 11.639 1.00 97.50 467 THR A N 1
ATOM 3641 C CA . THR A 1 467 ? 12.872 -12.019 11.787 1.00 97.50 467 THR A CA 1
ATOM 3642 C C . THR A 1 467 ? 14.216 -12.565 11.303 1.00 97.50 467 THR A C 1
ATOM 3644 O O . THR A 1 467 ? 14.451 -13.768 11.387 1.00 97.50 467 THR A O 1
ATOM 3647 N N . GLY A 1 468 ? 15.079 -11.705 10.765 1.00 96.19 468 GLY A N 1
ATOM 3648 C CA . GLY A 1 468 ? 16.361 -12.082 10.164 1.00 96.19 468 GLY A CA 1
ATOM 3649 C C . GLY A 1 468 ? 16.241 -12.893 8.868 1.00 96.19 468 GLY A C 1
ATOM 3650 O O . GLY A 1 468 ? 17.237 -13.420 8.392 1.00 96.19 468 GLY A O 1
ATOM 3651 N N . ALA A 1 469 ? 15.041 -13.024 8.294 1.00 96.38 469 ALA A N 1
ATOM 3652 C CA . ALA A 1 469 ? 14.804 -13.898 7.151 1.00 96.38 469 ALA A CA 1
ATOM 3653 C C . ALA A 1 469 ? 15.057 -13.202 5.803 1.00 96.38 469 ALA A C 1
ATOM 3655 O O . ALA A 1 469 ? 14.762 -12.013 5.636 1.00 96.38 469 ALA A O 1
ATOM 3656 N N . HIS A 1 470 ? 15.497 -13.991 4.814 1.00 94.88 470 HIS A N 1
ATOM 3657 C CA . HIS A 1 470 ? 15.689 -13.587 3.414 1.00 94.88 470 HIS A CA 1
ATOM 3658 C C . HIS A 1 470 ? 14.589 -14.167 2.536 1.00 94.88 470 HIS A C 1
ATOM 3660 O O . HIS A 1 470 ? 14.648 -15.321 2.117 1.00 94.88 470 HIS A O 1
ATOM 3666 N N . TRP A 1 471 ? 13.560 -13.373 2.266 1.00 95.44 471 TRP A N 1
ATOM 3667 C CA . TRP A 1 471 ? 12.389 -13.823 1.518 1.00 95.44 471 TRP A CA 1
ATOM 3668 C C . TRP A 1 471 ? 12.547 -13.561 0.027 1.00 95.44 471 TRP A C 1
ATOM 3670 O O . TRP A 1 471 ? 12.484 -12.413 -0.414 1.00 95.44 471 TRP A O 1
ATOM 3680 N N . THR A 1 472 ? 12.706 -14.616 -0.767 1.00 95.12 472 THR A N 1
ATOM 3681 C CA . THR A 1 472 ? 12.739 -14.509 -2.227 1.00 95.12 472 THR A CA 1
ATOM 3682 C C . THR A 1 472 ? 11.333 -14.360 -2.810 1.00 95.12 472 THR A C 1
ATOM 3684 O O . THR A 1 472 ? 10.394 -15.064 -2.441 1.00 95.12 472 THR A O 1
ATOM 3687 N N . VAL A 1 473 ? 11.178 -13.416 -3.741 1.00 93.94 473 VAL A N 1
ATOM 3688 C CA . VAL A 1 473 ? 9.951 -13.225 -4.534 1.00 93.94 473 VAL A CA 1
ATOM 3689 C C . VAL A 1 473 ? 10.352 -13.121 -5.997 1.00 93.94 473 VAL A C 1
ATOM 3691 O O . VAL A 1 473 ? 10.483 -12.032 -6.558 1.00 93.94 473 VAL A O 1
ATOM 3694 N N . ASP A 1 474 ? 10.633 -14.269 -6.601 1.00 92.12 474 ASP A N 1
ATOM 3695 C CA . ASP A 1 474 ? 11.409 -14.338 -7.840 1.00 92.12 474 ASP A CA 1
ATOM 3696 C C . ASP A 1 474 ? 10.849 -15.312 -8.887 1.00 92.12 474 ASP A C 1
ATOM 3698 O O . ASP A 1 474 ? 11.481 -15.554 -9.912 1.00 92.12 474 ASP A O 1
ATOM 3702 N N . GLY A 1 475 ? 9.666 -15.883 -8.644 1.00 91.00 475 GLY A N 1
ATOM 3703 C CA . GLY A 1 475 ? 9.064 -16.868 -9.544 1.00 91.00 475 GLY A CA 1
ATOM 3704 C C . GLY A 1 475 ? 9.899 -18.142 -9.706 1.00 91.00 475 GLY A C 1
ATOM 3705 O O . GLY A 1 475 ? 9.785 -18.805 -10.737 1.00 91.00 475 GLY A O 1
ATOM 3706 N N . GLY A 1 476 ? 10.741 -18.464 -8.719 1.00 89.25 476 GLY A N 1
ATOM 3707 C CA . GLY A 1 476 ? 11.654 -19.603 -8.736 1.00 89.25 476 GLY A CA 1
ATOM 3708 C C . GLY A 1 476 ? 12.998 -19.320 -9.408 1.00 89.25 476 GLY A C 1
ATOM 3709 O O . GLY A 1 476 ? 13.777 -20.244 -9.567 1.00 89.25 476 GLY A O 1
ATOM 3710 N N . TYR A 1 477 ? 13.305 -18.079 -9.793 1.00 86.50 477 TYR A N 1
ATOM 3711 C CA . TYR A 1 477 ? 14.559 -17.742 -10.485 1.00 86.50 477 TYR A CA 1
ATOM 3712 C C . TYR A 1 477 ? 15.844 -18.143 -9.739 1.00 86.50 477 TYR A C 1
ATOM 3714 O O . TYR A 1 477 ? 16.876 -18.306 -10.377 1.00 86.50 477 TYR A O 1
ATOM 3722 N N . SER A 1 478 ? 15.805 -18.264 -8.408 1.00 85.69 478 SER A N 1
ATOM 3723 C CA . SER A 1 478 ? 16.947 -18.733 -7.605 1.00 85.69 478 SER A CA 1
ATOM 3724 C C . SER A 1 478 ? 16.935 -20.244 -7.332 1.00 85.69 478 SER A C 1
ATOM 3726 O O . SER A 1 478 ? 17.900 -20.767 -6.785 1.00 85.69 478 SER A O 1
ATOM 3728 N N . ALA A 1 479 ? 15.824 -20.927 -7.626 1.00 83.12 479 ALA A N 1
ATOM 3729 C CA . ALA A 1 479 ? 15.693 -22.388 -7.536 1.00 83.12 479 ALA A CA 1
ATOM 3730 C C . ALA A 1 479 ? 16.036 -23.081 -8.866 1.00 83.12 479 ALA A C 1
ATOM 3732 O O . ALA A 1 479 ? 16.345 -24.272 -8.891 1.00 83.12 479 ALA A O 1
ATOM 3733 N N . CYS A 1 480 ? 15.944 -22.306 -9.942 1.00 65.94 480 CYS A N 1
ATOM 3734 C CA . CYS A 1 480 ? 16.560 -22.515 -11.229 1.00 65.94 480 CYS A CA 1
ATOM 3735 C C . CYS A 1 480 ? 17.976 -21.832 -11.204 1.00 65.94 480 CYS A C 1
ATOM 3737 O O . CYS A 1 480 ? 18.863 -22.318 -11.925 1.00 65.94 480 CYS A O 1
#

Radius of gyration: 32.14 Å; chains: 1; bounding box: 89×106×87 Å

Foldseek 3Di:
DDDDDDPDDDPDDDPVVVVVVVVVVVVVVVVQQCQQDDDPVFQAWDAAGGQAHCVVVQDLDDNVVVVVVGCVVRNQWHWTGGRNDIDIHGNDPVVVVVCCVVCCCVPPPDNQPDLDKDFDDVLADFVLVVVLVVLVVVLVVCCVVPVVCNVLSVQQSVLQSLLCQLQVDGDPGCPRLSSCLLVVLVVLVCCLVPDSLADPCVSPVVLVVDDPVPHVSVVSVVVSVVSLLVSLVVSVVVSVVCVVVVDDDNHPVRVVVVVCVVVPPPDDPSVVSSVSSPDDDDDDDDDDAQLLDLVRLLVVLVVVCVVVVAGAEIEARWAAQDFLLQAAPVNDDPVNLCVRLSTLAVSLVSNCVNRVVGHQQARHEYEYEAAPLLVPPDGRRVSNSVSRVNSLVVQLVVLVVCVVSNYAGEYEHEAQEPGPNNVVCVVSVSDDQQVSLCLAPQSHHHYPVQSVVVVVCRSHCVCSVHHSYYHYDHNCNVVD

pLDDT: mean 79.37, std 16.87, range [25.83, 98.56]

Secondary structure (DSSP, 8-state):
------------PPPHHHHHHHHHHHHHHHHHHHTTPPPTTSPP-SPPBTTTBTGGG--SS-HHHHHHHHHHHH-SEEEEEETTEEEEEE--HHHHHHHHHHHHHHHSS--TT--PPEEE--SSSHHHHHHHHHHHHHHHHHHHH-GGGHHHHHHHHHHHHHHHHHHS---SSTTSHHHHHHHHHHHHHHHHHSTTTS--TTT-GGGGGS-TTT-HHHHHHHHHHHHHHHHHHHHHHHHHHHHHTT---SSHHHHHHHHHHHH--SS-HHHHHHHHTT------------TT-HHHHHHHHHHHHHHHS---EEEE--------S---TTT--HHHHHHHHIIIIIHHHHHHHHHGGGS-TTT-EEEEE--GGGTS--TT-HHHHHHHHHHHHHHHHHHHHHGGGT-EEEEEEE-SEESHHHHHHHHTTS--HHHHHHHSTTSS-EEHHHHHHHHHHHHSGGGTT--S-EEEESTTTTT-